Protein AF-0000000083394711 (afdb_homodimer)

Secondary structure (DSSP, 8-state):
--SSB-GGGPEEPP---SS-HHHHHHHHHHTT--TTSS--HHHHHTT-S--SHHHHHHHHHHHHHHS-EE-THHHHSSS-----SHHHHHHHHHTS---B-HHHHHHHHHHHHHHTT-EEEEEEEEEBTTTTSTTPPP-B-SS-EEEEEEE--TT--B-EEE-S-S-TT--SS-EES--GGGG-EE-SSTTEEEEEEEEEPTT--EESSSSTTPPBS-EEEEEEEEES-GGGTTT--GGGPEEEEEEEEEE--HHHHHHHHHHHHH-SSSHHHH--EEEEEEE----GGGG-SSS-----EEEEEEETTEEEEEETTS-EEEEEE--SHHHHHHHIIIII-----TTHHHHTTTSTTPPPTT-/--SSB-GGGPEEPP---SS-HHHHHHHHHHTT--TTSS--HHHHHTT-S--SHHHHHHHHHHHHHHS-EE-THHHHSSS-----SHHHHHHHHHTS---B-HHHHHHHHHHHHHHTT-EEEEEEEEEBTTTTSTTPPP-B-SS-EEEEEEE--TT--B-EEE-S-S-TT--SS-EES--GGGG-EE-SSTTEEEEEEEEEPTT--EESSSSTTPPBS-EEEEEEEEES-GGGTTT--GGGPEEEEEEEEEE--HHHHHHHHHHHHH-SSSHHHH--EEEEEEE----GGGG-SSS-----EEEEEEETTEEEEEETTS-EEEEEE--SHHHHHHHIIIII-----TTGGGGGTTSTTPPPTT-

Sequence (726 aa):
MPGGYLRDNLWIRSMPSDYSPAQITAYLERIGWDTQATPSEQGIQTARFPRSVETLGRVVLGHLKAFPWDNTGMHYTEDHRMDVTPHGAFNTLMYEARGSYCFGENTVLLHILRGLGFRAYSGQARVNRNWAHPGAPPAHASHTHMVIFVQPDDSSNETYVVDVGFGSGGLVRPIPLVQGDESITQGIGPAEWHRLDKKPMPGSALATSLDESSQPGQDLWALHIYTGKREDLAGQGEGQWRQMYAFSELEFFPVDAVDGSFVVEKSTEGFFAMNICAVKVFSEEASASQESGGCLSSPRLYRKVLFGNEVKKYSGDGQVEVLRTFNTERERLEALREVFGVRYGDNAAQYITGRAPAFAQGSMPGGYLRDNLWIRSMPSDYSPAQITAYLERIGWDTQATPSEQGIQTARFPRSVETLGRVVLGHLKAFPWDNTGMHYTEDHRMDVTPHGAFNTLMYEARGSYCFGENTVLLHILRGLGFRAYSGQARVNRNWAHPGAPPAHASHTHMVIFVQPDDSSNETYVVDVGFGSGGLVRPIPLVQGDESITQGIGPAEWHRLDKKPMPGSALATSLDESSQPGQDLWALHIYTGKREDLAGQGEGQWRQMYAFSELEFFPVDAVDGSFVVEKSTEGFFAMNICAVKVFSEEASASQESGGCLSSPRLYRKVLFGNEVKKYSGDGQVEVLRTFNTERERLEALREVFGVRYGDNAAQYITGRAPAFAQGS

Nearest PDB structures (foldseek):
  7qi3-assembly2_D  TM=8.241E-01  e=1.911E-22  Fusarium verticillioides
  4guz-assembly1_A  TM=8.284E-01  e=3.462E-19  Mycobacteroides abscessus ATCC 19977
  2ija-assembly1_A  TM=8.337E-01  e=2.814E-16  Homo sapiens
  2pfr-assembly3_B-2  TM=8.370E-01  e=8.355E-16  Homo sapiens
  1w4t-assembly1_A  TM=8.590E-01  e=1.247E-15  Pseudomonas aeruginosa

Structure (mmCIF, N/CA/C/O backbone):
data_AF-0000000083394711-model_v1
#
loop_
_entity.id
_entity.type
_entity.pdbx_description
1 polymer 'Cysteine proteinase'
#
loop_
_atom_site.group_PDB
_atom_site.id
_atom_site.type_symbol
_atom_site.label_atom_id
_atom_site.label_alt_id
_atom_site.label_comp_id
_atom_site.label_asym_id
_atom_site.label_entity_id
_atom_site.label_seq_id
_atom_site.pdbx_PDB_ins_code
_atom_site.Cartn_x
_atom_site.Cartn_y
_atom_site.Cartn_z
_atom_site.occupancy
_atom_site.B_iso_or_equiv
_atom_site.auth_seq_id
_atom_site.auth_comp_id
_atom_site.auth_asym_id
_atom_site.auth_atom_id
_atom_site.pdbx_PDB_model_num
ATOM 1 N N . MET A 1 1 ? -26.703 -7.375 -9.867 1 37.41 1 MET A N 1
ATOM 2 C CA . MET A 1 1 ? -26.188 -8.062 -11.047 1 37.41 1 MET A CA 1
ATOM 3 C C . MET A 1 1 ? -25.391 -9.297 -10.648 1 37.41 1 MET A C 1
ATOM 5 O O . MET A 1 1 ? -24.703 -9.297 -9.625 1 37.41 1 MET A O 1
ATOM 9 N N . PRO A 1 2 ? -25.688 -10.477 -10.984 1 46.28 2 PRO A N 1
ATOM 10 C CA . PRO A 1 2 ? -24.906 -11.68 -10.688 1 46.28 2 PRO A CA 1
ATOM 11 C C . PRO A 1 2 ? -23.406 -11.438 -10.742 1 46.28 2 PRO A C 1
ATOM 13 O O . PRO A 1 2 ? -22.953 -10.484 -11.383 1 46.28 2 PRO A O 1
ATOM 16 N N . GLY A 1 3 ? -22.5 -11.664 -9.812 1 59.94 3 GLY A N 1
ATOM 17 C CA . GLY A 1 3 ? -21.062 -11.766 -9.844 1 59.94 3 GLY A CA 1
ATOM 18 C C . GLY A 1 3 ? -20.5 -12.023 -11.227 1 59.94 3 GLY A C 1
ATOM 19 O O . GLY A 1 3 ? -21.25 -12.023 -12.211 1 59.94 3 GLY A O 1
ATOM 20 N N . GLY A 1 4 ? -19.344 -11.547 -11.453 1 86.12 4 GLY A N 1
ATOM 21 C CA . GLY A 1 4 ? -18.594 -11.836 -12.672 1 86.12 4 GLY A CA 1
ATOM 22 C C . GLY A 1 4 ? -18 -10.602 -13.32 1 86.12 4 GLY A C 1
ATOM 23 O O . GLY A 1 4 ? -17.328 -10.695 -14.344 1 86.12 4 GLY A O 1
ATOM 24 N N . TYR A 1 5 ? -18.469 -9.453 -12.602 1 93.94 5 TYR A N 1
ATOM 25 C CA . TYR A 1 5 ? -18.031 -8.203 -13.219 1 93.94 5 TYR A CA 1
ATOM 26 C C . TYR A 1 5 ? -17.312 -7.316 -12.211 1 93.94 5 TYR A C 1
ATOM 28 O O . TYR A 1 5 ? -17.531 -7.434 -11 1 93.94 5 TYR A O 1
ATOM 36 N N . LEU A 1 6 ? -16.484 -6.43 -12.711 1 96.56 6 LEU A N 1
ATOM 37 C CA . LEU A 1 6 ? -15.898 -5.379 -11.883 1 96.56 6 LEU A CA 1
ATOM 38 C C . LEU A 1 6 ? -16.953 -4.375 -11.438 1 96.56 6 LEU A C 1
ATOM 40 O O . LEU A 1 6 ? -17.984 -4.227 -12.094 1 96.56 6 LEU A O 1
ATOM 44 N N . ARG A 1 7 ? -16.641 -3.752 -10.328 1 93.62 7 ARG A N 1
ATOM 45 C CA . ARG A 1 7 ? -17.531 -2.68 -9.867 1 93.62 7 ARG A CA 1
ATOM 46 C C . ARG A 1 7 ? -17.797 -1.685 -10.992 1 93.62 7 ARG A C 1
ATOM 48 O O . ARG A 1 7 ? -16.891 -1.305 -11.734 1 93.62 7 ARG A O 1
ATOM 55 N N . ASP A 1 8 ? -19.125 -1.226 -11.164 1 93.38 8 ASP A N 1
ATOM 56 C CA . ASP A 1 8 ? -19.594 -0.281 -12.172 1 93.38 8 ASP A CA 1
ATOM 57 C C . ASP A 1 8 ? -19.484 -0.879 -13.57 1 93.38 8 ASP A C 1
ATOM 59 O O . ASP A 1 8 ? -19.469 -0.149 -14.562 1 93.38 8 ASP A O 1
ATOM 63 N N . ASN A 1 9 ? -19.297 -2.178 -13.648 1 95.06 9 ASN A N 1
ATOM 64 C CA . ASN A 1 9 ? -19.234 -2.914 -14.906 1 95.06 9 ASN A CA 1
ATOM 65 C C . ASN A 1 9 ? -18.078 -2.43 -15.781 1 95.06 9 ASN A C 1
ATOM 67 O O . ASN A 1 9 ? -18.234 -2.314 -17 1 95.06 9 ASN A O 1
ATOM 71 N N . LEU A 1 10 ? -17.016 -2.107 -15.141 1 96.31 10 LEU A N 1
ATOM 72 C CA . LEU A 1 10 ? -15.867 -1.57 -15.867 1 96.31 10 LEU A CA 1
ATOM 73 C C . LEU A 1 10 ? -15.258 -2.629 -16.781 1 96.31 10 LEU A C 1
ATOM 75 O O . LEU A 1 10 ? -15.352 -3.826 -16.5 1 96.31 10 LEU A O 1
ATOM 79 N N . TRP A 1 11 ? -14.695 -2.1 -17.844 1 96.88 11 TRP A N 1
ATOM 80 C CA . TRP A 1 11 ? -13.938 -2.908 -18.781 1 96.88 11 TRP A CA 1
ATOM 81 C C . TRP A 1 11 ? -12.438 -2.746 -18.562 1 96.88 11 TRP A C 1
ATOM 83 O O . TRP A 1 11 ? -11.984 -1.721 -18.031 1 96.88 11 TRP A O 1
ATOM 93 N N . ILE A 1 12 ? -11.742 -3.762 -18.875 1 97.38 12 ILE A N 1
ATOM 94 C CA . ILE A 1 12 ? -10.289 -3.686 -18.922 1 97.38 12 ILE A CA 1
ATOM 95 C C . ILE A 1 12 ? -9.828 -3.471 -20.375 1 97.38 12 ILE A C 1
ATOM 97 O O . ILE A 1 12 ? -10.164 -4.258 -21.25 1 97.38 12 ILE A O 1
ATOM 101 N N . ARG A 1 13 ? -9.039 -2.447 -20.562 1 95.12 13 ARG A N 1
ATOM 102 C CA . ARG A 1 13 ? -8.508 -2.174 -21.891 1 95.12 13 ARG A CA 1
ATOM 103 C C . ARG A 1 13 ? -7.281 -3.033 -22.188 1 95.12 13 ARG A C 1
ATOM 105 O O . ARG A 1 13 ? -6.641 -3.535 -21.266 1 95.12 13 ARG A O 1
ATOM 112 N N . SER A 1 14 ? -7.023 -3.164 -23.469 1 93.38 14 SER A N 1
ATOM 113 C CA . SER A 1 14 ? -5.758 -3.773 -23.844 1 93.38 14 SER A CA 1
ATOM 114 C C . SER A 1 14 ? -4.574 -2.902 -23.438 1 93.38 14 SER A C 1
ATOM 116 O O . SER A 1 14 ? -4.535 -1.711 -23.75 1 93.38 14 SER A O 1
ATOM 118 N N . MET A 1 15 ? -3.725 -3.475 -22.766 1 95 15 MET A N 1
ATOM 119 C CA . MET A 1 15 ? -2.525 -2.773 -22.312 1 95 15 MET A CA 1
ATOM 120 C C . MET A 1 15 ? -1.273 -3.375 -22.938 1 95 15 MET A C 1
ATOM 122 O O . MET A 1 15 ? -1.222 -4.578 -23.203 1 95 15 MET A O 1
ATOM 126 N N . PRO A 1 16 ? -0.272 -2.576 -23.156 1 94.88 16 PRO A N 1
ATOM 127 C CA . PRO A 1 16 ? 0.964 -3.137 -23.703 1 94.88 16 PRO A CA 1
ATOM 128 C C . PRO A 1 16 ? 1.704 -4.023 -22.703 1 94.88 16 PRO A C 1
ATOM 130 O O . PRO A 1 16 ? 1.539 -3.867 -21.5 1 94.88 16 PRO A O 1
ATOM 133 N N . SER A 1 17 ? 2.453 -4.941 -23.234 1 96.5 17 SER A N 1
ATOM 134 C CA . SER A 1 17 ? 3.354 -5.785 -22.453 1 96.5 17 SER A CA 1
ATOM 135 C C . SER A 1 17 ? 4.766 -5.207 -22.438 1 96.5 17 SER A C 1
ATOM 137 O O . SER A 1 17 ? 5.203 -4.582 -23.406 1 96.5 17 SER A O 1
ATOM 139 N N . ASP A 1 18 ? 5.438 -5.469 -21.359 1 97.44 18 ASP A N 1
ATOM 140 C CA . ASP A 1 18 ? 6.852 -5.117 -21.312 1 97.44 18 ASP A CA 1
ATOM 141 C C . ASP A 1 18 ? 7.699 -6.121 -22.094 1 97.44 18 ASP A C 1
ATOM 143 O O . ASP A 1 18 ? 8.883 -5.883 -22.328 1 97.44 18 ASP A O 1
ATOM 147 N N . TYR A 1 19 ? 7.098 -7.195 -22.5 1 97.19 19 TYR A N 1
ATOM 148 C CA . TYR A 1 19 ? 7.867 -8.258 -23.125 1 97.19 19 TYR A CA 1
ATOM 149 C C . TYR A 1 19 ? 7.703 -8.219 -24.641 1 97.19 19 TYR A C 1
ATOM 151 O O . TYR A 1 19 ? 6.609 -7.949 -25.156 1 97.19 19 TYR A O 1
ATOM 159 N N . SER A 1 20 ? 8.789 -8.547 -25.344 1 93.94 20 SER A N 1
ATOM 160 C CA . SER A 1 20 ? 8.773 -8.664 -26.797 1 93.94 20 SER A CA 1
ATOM 161 C C . SER A 1 20 ? 8.07 -9.945 -27.234 1 93.94 20 SER A C 1
ATOM 163 O O . SER A 1 20 ? 7.922 -10.883 -26.453 1 93.94 20 SER A O 1
ATOM 165 N N . PRO A 1 21 ? 7.668 -10.008 -28.484 1 91.25 21 PRO A N 1
ATOM 166 C CA . PRO A 1 21 ? 7.094 -11.242 -29 1 91.25 21 PRO A CA 1
ATOM 167 C C . PRO A 1 21 ? 8.031 -12.445 -28.844 1 91.25 21 PRO A C 1
ATOM 169 O O . PRO A 1 21 ? 7.57 -13.555 -28.594 1 91.25 21 PR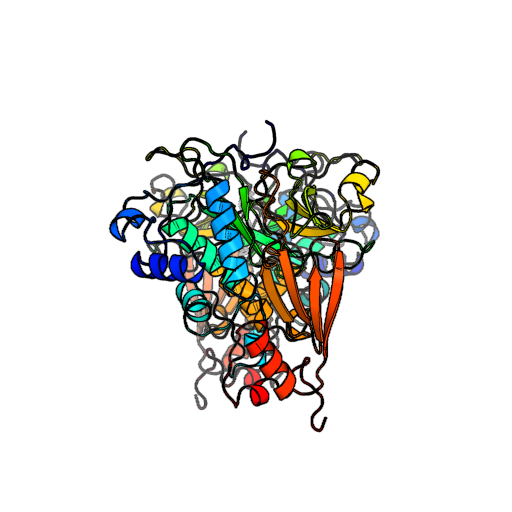O A O 1
ATOM 172 N N . ALA A 1 22 ? 9.32 -12.188 -28.969 1 91.56 22 ALA A N 1
ATOM 173 C CA . ALA A 1 22 ? 10.297 -13.258 -28.797 1 91.56 22 ALA A CA 1
ATOM 174 C C . ALA A 1 22 ? 10.305 -13.773 -27.359 1 91.56 22 ALA A C 1
ATOM 176 O O . ALA A 1 22 ? 10.406 -14.977 -27.125 1 91.56 22 ALA A O 1
ATOM 177 N N . GLN A 1 23 ? 10.211 -12.898 -26.438 1 94.88 23 GLN A N 1
ATOM 178 C CA . GLN A 1 23 ? 10.148 -13.281 -25.031 1 94.88 23 GLN A CA 1
ATOM 179 C C . GLN A 1 23 ? 8.867 -14.062 -24.719 1 94.88 23 GLN A C 1
ATOM 181 O O . GLN A 1 23 ? 8.898 -15.039 -23.969 1 94.88 23 GLN A O 1
ATOM 186 N N . ILE A 1 24 ? 7.793 -13.625 -25.312 1 94.94 24 ILE A N 1
ATOM 187 C CA . ILE A 1 24 ? 6.512 -14.297 -25.125 1 94.94 24 ILE A CA 1
ATOM 188 C C . ILE A 1 24 ? 6.574 -15.711 -25.688 1 94.94 24 ILE A C 1
ATOM 190 O O . ILE A 1 24 ? 6.109 -16.656 -25.062 1 94.94 24 ILE A O 1
ATOM 194 N N . THR A 1 25 ? 7.156 -15.828 -26.812 1 91.69 25 THR A N 1
ATOM 195 C CA . THR A 1 25 ? 7.305 -17.125 -27.453 1 91.69 25 THR A CA 1
ATOM 196 C C . THR A 1 25 ? 8.172 -18.047 -26.594 1 91.69 25 THR A C 1
ATOM 198 O O . THR A 1 25 ? 7.836 -19.219 -26.391 1 91.69 25 THR A O 1
ATOM 201 N N . ALA A 1 26 ? 9.289 -17.547 -26.094 1 93.62 26 ALA A N 1
ATOM 202 C CA . ALA A 1 26 ? 10.172 -18.328 -25.234 1 93.62 26 ALA A CA 1
ATOM 203 C C . ALA A 1 26 ? 9.438 -18.781 -23.984 1 93.62 26 ALA A C 1
ATOM 205 O O . ALA A 1 26 ? 9.617 -19.922 -23.531 1 93.62 26 ALA A O 1
ATOM 206 N N . TYR A 1 27 ? 8.672 -17.953 -23.5 1 96.5 27 TYR A N 1
ATOM 207 C CA . TYR A 1 27 ? 7.867 -18.266 -22.312 1 96.5 27 TYR A CA 1
ATOM 208 C C . TYR A 1 27 ? 6.887 -19.406 -22.609 1 96.5 27 TYR A C 1
ATOM 210 O O . TYR A 1 27 ? 6.75 -20.328 -21.828 1 96.5 27 TYR A O 1
ATOM 218 N N . LEU A 1 28 ? 6.148 -19.25 -23.719 1 94.25 28 LEU A N 1
ATOM 219 C CA . LEU A 1 28 ? 5.184 -20.281 -24.094 1 94.25 28 LEU A CA 1
ATOM 220 C C . LEU A 1 28 ? 5.867 -21.625 -24.266 1 94.25 28 LEU A C 1
ATOM 222 O O . LEU A 1 28 ? 5.32 -22.656 -23.875 1 94.25 28 LEU A O 1
ATOM 226 N N . GLU A 1 29 ? 7.039 -21.609 -24.781 1 93.5 29 GLU A N 1
ATOM 227 C CA . GLU A 1 29 ? 7.809 -22.844 -24.906 1 93.5 29 GLU A CA 1
ATOM 228 C C . GLU A 1 29 ? 8.172 -23.391 -23.531 1 93.5 29 GLU A C 1
ATOM 230 O O . GLU A 1 29 ? 8.078 -24.609 -23.297 1 93.5 29 GLU A O 1
ATOM 235 N N . ARG A 1 30 ? 8.547 -22.531 -22.656 1 95.81 30 ARG A N 1
ATOM 236 C CA . ARG A 1 30 ? 8.961 -22.922 -21.312 1 95.81 30 ARG A CA 1
ATOM 237 C C . ARG A 1 30 ? 7.809 -23.578 -20.562 1 95.81 30 ARG A C 1
ATOM 239 O O . ARG A 1 30 ? 8.023 -24.5 -19.766 1 95.81 30 ARG A O 1
ATOM 246 N N . ILE A 1 31 ? 6.582 -23.141 -20.844 1 95.69 31 ILE A N 1
ATOM 247 C CA . ILE A 1 31 ? 5.465 -23.688 -20.078 1 95.69 31 ILE A CA 1
ATOM 248 C C . ILE A 1 31 ? 4.848 -24.859 -20.844 1 95.69 31 ILE A C 1
ATOM 250 O O . ILE A 1 31 ? 3.783 -25.344 -20.469 1 95.69 31 ILE A O 1
ATOM 254 N N . GLY A 1 32 ? 5.445 -25.25 -21.938 1 90.94 32 GLY A N 1
ATOM 255 C CA . GLY A 1 32 ? 5.043 -26.453 -22.641 1 90.94 32 GLY A CA 1
ATOM 256 C C . GLY A 1 32 ? 3.941 -26.219 -23.656 1 90.94 32 GLY A C 1
ATOM 257 O O . GLY A 1 32 ? 3.227 -27.141 -24.047 1 90.94 32 GLY A O 1
ATOM 258 N N . TRP A 1 33 ? 3.758 -25.016 -24 1 86.44 33 TRP A N 1
ATOM 259 C CA . TRP A 1 33 ? 2.777 -24.688 -25.031 1 86.44 33 TRP A CA 1
ATOM 260 C C . TRP A 1 33 ? 3.279 -25.109 -26.406 1 86.44 33 TRP A C 1
ATOM 262 O O . TRP A 1 33 ? 4.426 -24.844 -26.766 1 86.44 33 TRP A O 1
ATOM 272 N N . ASP A 1 34 ? 2.439 -25.938 -27.047 1 77.88 34 ASP A N 1
ATOM 273 C CA . ASP A 1 34 ? 2.816 -26.312 -28.406 1 77.88 34 ASP A CA 1
ATOM 274 C C . ASP A 1 34 ? 2.822 -25.094 -29.328 1 77.88 34 ASP A C 1
ATOM 276 O O . ASP A 1 34 ? 1.785 -24.734 -29.891 1 77.88 34 ASP A O 1
ATOM 280 N N . THR A 1 35 ? 3.896 -24.531 -29.453 1 64.62 35 THR A N 1
ATOM 281 C CA . THR A 1 35 ? 4.035 -23.266 -30.188 1 64.62 35 THR A CA 1
ATOM 282 C C . THR A 1 35 ? 4.02 -23.516 -31.703 1 64.62 35 THR A C 1
ATOM 284 O O . THR A 1 35 ? 3.844 -22.578 -32.469 1 64.62 35 THR A O 1
ATOM 287 N N . GLN A 1 36 ? 4.344 -24.734 -31.969 1 60.94 36 GLN A N 1
ATOM 288 C CA . GLN A 1 36 ? 4.203 -25.016 -33.406 1 60.94 36 GLN A CA 1
ATOM 289 C C . GLN A 1 36 ? 2.77 -24.781 -33.875 1 60.94 36 GLN A C 1
ATOM 291 O O . GLN A 1 36 ? 2.539 -24.438 -35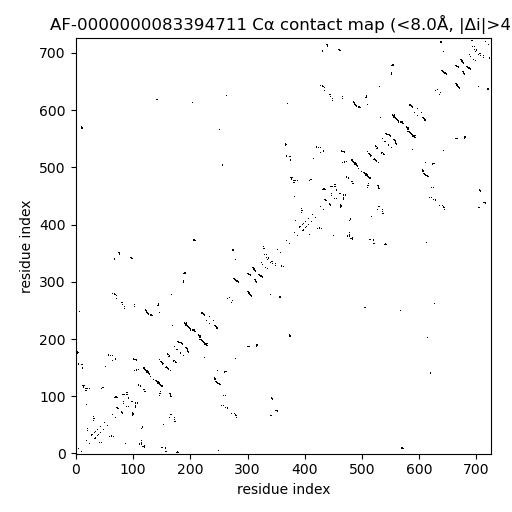.031 1 60.94 36 GLN A O 1
ATOM 296 N N . ALA A 1 37 ? 1.868 -25 -33 1 57.16 37 ALA A N 1
ATOM 297 C CA . ALA A 1 37 ? 0.46 -24.75 -33.281 1 57.16 37 ALA A CA 1
ATOM 298 C C . ALA A 1 37 ? 0.083 -23.312 -33 1 57.16 37 ALA A C 1
ATOM 300 O O . ALA A 1 37 ? -1.007 -22.859 -33.375 1 57.16 37 ALA A O 1
ATOM 301 N N . THR A 1 38 ? 0.961 -22.719 -32.25 1 58.12 38 THR A N 1
ATOM 302 C CA . THR A 1 38 ? 0.704 -21.344 -31.812 1 58.12 38 THR A CA 1
ATOM 303 C C . THR A 1 38 ? 1.202 -20.344 -32.844 1 58.12 38 THR A C 1
ATOM 305 O O . THR A 1 38 ? 2.25 -20.547 -33.469 1 58.12 38 THR A O 1
ATOM 308 N N . PRO A 1 39 ? 0.434 -19.406 -33.094 1 53.62 39 PRO A N 1
ATOM 309 C CA . PRO A 1 39 ? 0.743 -18.422 -34.125 1 53.62 39 PRO A CA 1
ATOM 310 C C . PRO A 1 39 ? 2.17 -17.891 -34.031 1 53.62 39 PRO A C 1
ATOM 312 O O . PRO A 1 39 ? 2.725 -17.781 -32.938 1 53.62 39 PRO A O 1
ATOM 315 N N . SER A 1 40 ? 2.873 -17.875 -35.094 1 54.59 40 SER A N 1
ATOM 316 C CA . SER A 1 40 ? 4.191 -17.297 -35.281 1 54.59 40 SER A CA 1
ATOM 317 C C . SER A 1 40 ? 4.336 -15.977 -34.531 1 54.59 40 SER A C 1
ATOM 319 O O . SER A 1 40 ? 3.355 -15.445 -34 1 54.59 40 SER A O 1
ATOM 321 N N . GLU A 1 41 ? 5.59 -15.57 -34.219 1 58.44 41 GLU A N 1
ATOM 322 C CA . GLU A 1 41 ? 5.855 -14.242 -33.656 1 58.44 41 GLU A CA 1
ATOM 323 C C . GLU A 1 41 ? 4.859 -13.219 -34.188 1 58.44 41 GLU A C 1
ATOM 325 O O . GLU A 1 41 ? 4.383 -12.359 -33.438 1 58.44 41 GLU A O 1
ATOM 330 N N . GLN A 1 42 ? 4.551 -13.484 -35.406 1 57.84 42 GLN A N 1
ATOM 331 C CA . GLN A 1 42 ? 3.6 -12.594 -36.062 1 57.84 42 GLN A CA 1
ATOM 332 C C . GLN A 1 42 ? 2.199 -12.758 -35.469 1 57.84 42 GLN A C 1
ATOM 334 O O . GLN A 1 42 ? 1.449 -11.789 -35.375 1 57.84 42 GLN A O 1
ATOM 339 N N . GLY A 1 43 ? 1.929 -13.984 -35.094 1 58.31 43 GLY A N 1
ATOM 340 C CA . GLY A 1 43 ? 0.612 -14.25 -34.531 1 58.31 43 GLY A CA 1
ATOM 341 C C . GLY A 1 43 ? 0.416 -13.656 -33.156 1 58.31 43 GLY A C 1
ATOM 342 O O . GLY A 1 43 ? -0.679 -13.195 -32.812 1 58.31 43 GLY A O 1
ATOM 343 N N . ILE A 1 44 ? 1.416 -13.82 -32.375 1 59.31 44 ILE A N 1
ATOM 344 C CA . ILE A 1 44 ? 1.349 -13.188 -31.062 1 59.31 44 ILE A CA 1
ATOM 345 C C . ILE A 1 44 ? 1.142 -11.68 -31.219 1 59.31 44 ILE A C 1
ATOM 347 O O . ILE A 1 44 ? 0.376 -11.07 -30.469 1 59.31 44 ILE A O 1
ATOM 351 N N . GLN A 1 45 ? 1.871 -11.148 -32.188 1 56.41 45 GLN A N 1
ATOM 352 C CA . GLN A 1 45 ? 1.729 -9.719 -32.469 1 56.41 45 GLN A CA 1
ATOM 353 C C . GLN A 1 45 ? 0.325 -9.391 -32.969 1 56.41 45 GLN A C 1
ATOM 355 O O . GLN A 1 45 ? -0.2 -8.312 -32.688 1 56.41 45 GLN A O 1
ATOM 360 N N . THR A 1 46 ? -0.161 -10.383 -33.812 1 54.12 46 THR A N 1
ATOM 361 C CA . THR A 1 46 ? -1.515 -10.148 -34.312 1 54.12 46 THR A CA 1
ATOM 362 C C . THR A 1 46 ? -2.541 -10.82 -33.406 1 54.12 46 THR A C 1
ATOM 364 O O . THR A 1 46 ? -2.646 -12.047 -33.375 1 54.12 46 THR A O 1
ATOM 367 N N . ALA A 1 47 ? -2.719 -10.367 -32.219 1 55.81 47 ALA A N 1
ATOM 368 C CA . ALA A 1 47 ? -3.676 -10.719 -31.156 1 55.81 47 ALA A CA 1
ATOM 369 C C . ALA A 1 47 ? -4.418 -12.008 -31.5 1 55.81 47 ALA A C 1
ATOM 371 O O . ALA A 1 47 ? -5.566 -12.203 -31.094 1 55.81 47 ALA A O 1
ATOM 372 N N . ARG A 1 48 ? -3.658 -12.992 -32.156 1 67.81 48 ARG A N 1
ATOM 373 C CA . ARG A 1 48 ? -4.402 -14.156 -32.656 1 67.81 48 ARG A CA 1
ATOM 374 C C . ARG A 1 48 ? -4.359 -15.281 -31.625 1 67.81 48 ARG A C 1
ATOM 376 O O . ARG A 1 48 ? -4.934 -16.359 -31.844 1 67.81 48 ARG A O 1
ATOM 383 N N . PHE A 1 49 ? -3.719 -15.102 -30.469 1 82.19 49 PHE A N 1
ATOM 384 C CA . PHE A 1 49 ? -3.795 -16.109 -29.422 1 82.19 49 PHE A CA 1
ATOM 385 C C . PHE A 1 49 ? -5.23 -16.266 -28.938 1 82.19 49 PHE A C 1
ATOM 387 O O . PHE A 1 49 ? -5.934 -15.281 -28.719 1 82.19 49 PHE A O 1
ATOM 394 N N . PRO A 1 50 ? -5.688 -17.547 -28.984 1 84 50 PRO A N 1
ATOM 395 C CA . PRO A 1 50 ? -7.07 -17.703 -28.531 1 84 50 PRO A CA 1
ATOM 396 C C . PRO A 1 50 ? -7.281 -17.234 -27.094 1 84 50 PRO A C 1
ATOM 398 O O . PRO A 1 50 ? -6.621 -17.734 -26.172 1 84 50 PRO A O 1
ATOM 401 N N . ARG A 1 51 ? -8.078 -16.281 -26.969 1 88.81 51 ARG A N 1
ATOM 402 C CA . ARG A 1 51 ? -8.359 -15.727 -25.656 1 88.81 51 ARG A CA 1
ATOM 403 C C . ARG A 1 51 ? -9.68 -16.25 -25.109 1 88.81 51 ARG A C 1
ATOM 405 O O . ARG A 1 51 ? -10.742 -16.016 -25.688 1 88.81 51 ARG A O 1
ATOM 412 N N . SER A 1 52 ? -9.594 -17.141 -24.156 1 92 52 SER A N 1
ATOM 413 C CA . SER A 1 52 ? -10.727 -17.734 -23.438 1 92 52 SER A CA 1
ATOM 414 C C . SER A 1 52 ? -10.352 -18.094 -22.016 1 92 52 SER A C 1
ATOM 416 O O . SER A 1 52 ? -9.18 -18.047 -21.641 1 92 52 SER A O 1
ATOM 418 N N . VAL A 1 53 ? -11.367 -18.344 -21.25 1 94.56 53 VAL A N 1
ATOM 419 C CA . VAL A 1 53 ? -11.109 -18.75 -19.875 1 94.56 53 VAL A CA 1
ATOM 420 C C . VAL A 1 53 ? -10.328 -20.062 -19.859 1 94.56 53 VAL A C 1
ATOM 42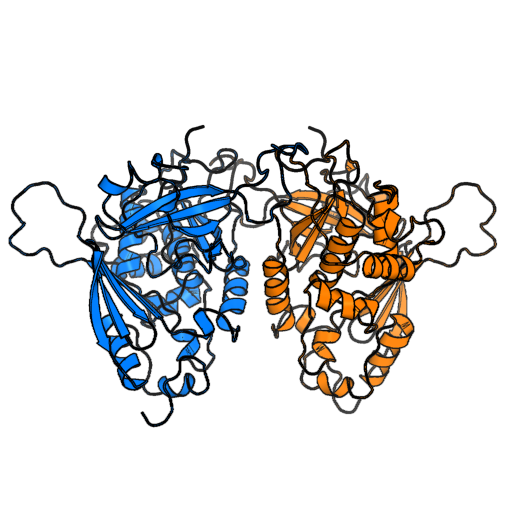2 O O . VAL A 1 53 ? -9.484 -20.266 -18.984 1 94.56 53 VAL A O 1
ATOM 425 N N . GLU A 1 54 ? -10.562 -20.891 -20.859 1 92.69 54 GLU A N 1
ATOM 426 C CA . GLU A 1 54 ? -9.867 -22.172 -20.953 1 92.69 54 GLU A CA 1
ATOM 427 C C . GLU A 1 54 ? -8.383 -21.984 -21.234 1 92.69 54 GLU A C 1
ATOM 429 O O . GLU A 1 54 ? -7.535 -22.594 -20.578 1 92.69 54 GLU A O 1
ATOM 434 N N . THR A 1 55 ? -8.086 -21.156 -22.234 1 92.69 55 THR A N 1
ATOM 435 C CA . THR A 1 55 ? -6.688 -20.906 -22.562 1 92.69 55 THR A CA 1
ATOM 436 C C . THR A 1 55 ? -5.984 -20.172 -21.438 1 92.69 55 THR A C 1
ATOM 438 O O . THR A 1 55 ? -4.805 -20.406 -21.172 1 92.69 55 THR A O 1
ATOM 441 N N . LEU A 1 56 ? -6.73 -19.266 -20.766 1 96.44 56 LEU A N 1
ATOM 442 C CA . LEU A 1 56 ? -6.195 -18.594 -19.578 1 96.44 56 LEU A CA 1
ATOM 443 C C . LEU A 1 56 ? -5.789 -19.609 -18.516 1 96.44 56 LEU A C 1
ATOM 445 O O . LEU A 1 56 ? -4.699 -19.531 -17.953 1 96.44 56 LEU A O 1
ATOM 449 N N . GLY A 1 57 ? -6.652 -20.547 -18.281 1 96.5 57 GLY A N 1
ATOM 450 C CA . GLY A 1 57 ? -6.367 -21.594 -17.328 1 96.5 57 GLY A CA 1
ATOM 451 C C . GLY A 1 57 ? -5.141 -22.422 -17.672 1 96.5 57 GLY A C 1
ATOM 452 O O . GLY A 1 57 ? -4.355 -22.781 -16.797 1 96.5 57 GLY A O 1
ATOM 453 N N . ARG A 1 58 ? -4.977 -22.688 -18.938 1 94.81 58 ARG A N 1
ATOM 454 C CA . ARG A 1 58 ? -3.824 -23.469 -19.391 1 94.81 58 ARG A CA 1
ATOM 455 C C . ARG A 1 58 ? -2.529 -22.688 -19.172 1 94.81 58 ARG A C 1
ATOM 457 O O . ARG A 1 58 ? -1.508 -23.266 -18.797 1 94.81 58 ARG A O 1
ATOM 464 N N . VAL A 1 59 ? -2.58 -21.406 -19.438 1 96.44 59 VAL A N 1
ATOM 465 C CA . VAL A 1 59 ? -1.396 -20.578 -19.234 1 96.44 59 VAL A CA 1
ATOM 466 C C . VAL A 1 59 ? -1.049 -20.531 -17.75 1 96.44 59 VAL A C 1
ATOM 468 O O . VAL A 1 59 ? 0.117 -20.672 -17.375 1 96.44 59 VAL A O 1
ATOM 471 N N . VAL A 1 60 ? -2.053 -20.375 -16.922 1 98.12 60 VAL A N 1
ATOM 472 C CA . VAL A 1 60 ? -1.861 -20.297 -15.477 1 98.12 60 VAL A CA 1
ATOM 473 C C . VAL A 1 60 ? -1.234 -21.594 -14.977 1 98.12 60 VAL A C 1
ATOM 475 O O . VAL A 1 60 ? -0.222 -21.578 -14.273 1 98.12 60 VAL A O 1
ATOM 478 N N . LEU A 1 61 ? -1.833 -22.672 -15.359 1 96.88 61 LEU A N 1
ATOM 479 C CA . LEU A 1 61 ? -1.332 -23.969 -14.914 1 96.88 61 LEU A CA 1
ATOM 480 C C . LEU A 1 61 ? 0.072 -24.234 -15.453 1 96.88 61 LEU A C 1
ATOM 482 O O . LEU A 1 61 ? 0.937 -24.734 -14.734 1 96.88 61 LEU A O 1
ATOM 486 N N . GLY A 1 62 ? 0.294 -23.922 -16.734 1 97.19 62 GLY A N 1
ATOM 487 C CA . GLY A 1 62 ? 1.629 -24.031 -17.297 1 97.19 62 GLY A CA 1
ATOM 488 C C . GLY A 1 62 ? 2.672 -23.25 -16.531 1 97.19 62 GLY A C 1
ATOM 489 O O . GLY A 1 62 ? 3.779 -23.734 -16.297 1 97.19 62 GLY A O 1
ATOM 490 N N . HIS A 1 63 ? 2.318 -22.031 -16.141 1 98.5 63 HIS A N 1
ATOM 491 C CA . HIS A 1 63 ? 3.211 -21.188 -15.352 1 98.5 63 HIS A CA 1
ATOM 492 C C . HIS A 1 63 ? 3.586 -21.859 -14.031 1 98.5 63 HIS A C 1
ATOM 494 O O . HIS A 1 63 ? 4.766 -21.938 -13.688 1 98.5 63 HIS A O 1
ATOM 500 N N . LEU A 1 64 ? 2.588 -22.359 -13.344 1 98.31 64 LEU A N 1
ATOM 501 C CA . LEU A 1 64 ? 2.773 -22.953 -12.023 1 98.31 64 LEU A CA 1
ATOM 502 C C . LEU A 1 64 ? 3.621 -24.219 -12.102 1 98.31 64 LEU A C 1
ATOM 504 O O . LEU A 1 64 ? 4.363 -24.531 -11.164 1 98.31 64 LEU A O 1
ATOM 508 N N . LYS A 1 65 ? 3.541 -24.891 -13.211 1 97.12 65 LYS A N 1
ATOM 509 C CA . LYS A 1 65 ? 4.309 -26.125 -13.391 1 97.12 65 LYS A CA 1
ATOM 510 C C . LYS A 1 65 ? 5.734 -25.828 -13.828 1 97.12 65 LYS A C 1
ATOM 512 O O . LYS A 1 65 ? 6.645 -26.625 -13.609 1 97.12 65 LYS A O 1
ATOM 517 N N . ALA A 1 66 ? 5.91 -24.719 -14.461 1 98 66 ALA A N 1
ATOM 518 C CA . ALA A 1 66 ? 7.215 -24.391 -15.031 1 98 66 ALA A CA 1
ATOM 519 C C . ALA A 1 66 ? 8.094 -23.672 -14.016 1 98 66 ALA A C 1
ATOM 521 O O . ALA A 1 66 ? 9.305 -23.859 -13.977 1 98 66 ALA A O 1
ATOM 522 N N . PHE A 1 67 ? 7.5 -22.828 -13.234 1 98.62 67 PHE A N 1
ATOM 523 C CA . PHE A 1 67 ? 8.297 -21.922 -12.406 1 98.62 67 PHE A CA 1
ATOM 524 C C . PHE A 1 67 ? 7.996 -22.156 -10.93 1 98.62 67 PHE A C 1
ATOM 526 O O . PHE A 1 67 ? 6.836 -22.156 -10.516 1 98.62 67 PHE A O 1
ATOM 533 N N . PRO A 1 68 ? 9 -22.312 -10.102 1 98.44 68 PRO A N 1
ATOM 534 C CA . PRO A 1 68 ? 8.789 -22.438 -8.664 1 98.44 68 PRO A CA 1
ATOM 535 C C . PRO A 1 68 ? 8.461 -21.109 -7.988 1 98.44 68 PRO A C 1
ATOM 537 O O . PRO A 1 68 ? 9.023 -20.078 -8.352 1 98.44 68 PRO A O 1
ATOM 540 N N . TRP A 1 69 ? 7.52 -21.141 -7.105 1 98.62 69 TRP A N 1
ATOM 541 C CA . TRP A 1 69 ? 7.324 -20.062 -6.133 1 98.62 69 TRP A CA 1
ATOM 542 C C . TRP A 1 69 ? 8.305 -20.188 -4.977 1 98.62 69 TRP A C 1
ATOM 544 O O . TRP A 1 69 ? 8.414 -21.25 -4.355 1 98.62 69 TRP A O 1
ATOM 554 N N . ASP A 1 70 ? 9.094 -19.156 -4.676 1 98.38 70 ASP A N 1
ATOM 555 C CA . ASP A 1 70 ? 10.031 -19.297 -3.564 1 98.38 70 ASP A CA 1
ATOM 556 C C . ASP A 1 70 ? 10.523 -17.938 -3.084 1 98.38 70 ASP A C 1
ATOM 558 O O . ASP A 1 70 ? 10.258 -16.922 -3.723 1 98.38 70 ASP A O 1
ATOM 562 N N . ASN A 1 71 ? 11.008 -17.891 -1.933 1 98 71 ASN A N 1
ATOM 563 C CA . ASN A 1 71 ? 11.648 -16.703 -1.377 1 98 71 ASN A CA 1
ATOM 564 C C . ASN A 1 71 ? 13.148 -16.906 -1.207 1 98 71 ASN A C 1
ATOM 566 O O . ASN A 1 71 ? 13.789 -16.219 -0.421 1 98 71 ASN A O 1
ATOM 570 N N . THR A 1 72 ? 13.75 -17.891 -1.889 1 97.75 72 THR A N 1
ATOM 571 C CA . THR A 1 72 ? 15.109 -18.344 -1.619 1 97.75 72 THR A CA 1
ATOM 572 C C . THR A 1 72 ? 16.125 -17.266 -1.967 1 97.75 72 THR A C 1
ATOM 574 O O . THR A 1 72 ? 17.188 -17.172 -1.35 1 97.75 72 THR A O 1
ATOM 577 N N . GLY A 1 73 ? 15.797 -16.453 -2.932 1 96.62 73 GLY A N 1
ATOM 578 C CA . GLY A 1 73 ? 16.672 -15.344 -3.281 1 96.62 73 GLY A CA 1
ATOM 579 C C . GLY A 1 73 ? 16.953 -14.406 -2.121 1 96.62 73 GLY A C 1
ATOM 580 O O . GLY A 1 73 ? 18.031 -13.82 -2.027 1 96.62 73 GLY A O 1
ATOM 581 N N . MET A 1 74 ? 16.016 -14.258 -1.219 1 96.25 74 MET A N 1
ATOM 582 C CA . MET A 1 74 ? 16.156 -13.414 -0.035 1 96.25 74 MET A CA 1
ATOM 583 C C . MET A 1 74 ? 17.266 -13.93 0.873 1 96.25 74 MET A C 1
ATOM 585 O O . MET A 1 74 ? 17.812 -13.18 1.677 1 96.25 74 MET A O 1
ATOM 589 N N . HIS A 1 75 ? 17.547 -15.195 0.734 1 96.94 75 HIS A N 1
ATOM 590 C CA . HIS A 1 75 ? 18.406 -15.82 1.727 1 96.94 75 HIS A CA 1
ATOM 591 C C . HIS A 1 75 ? 19.719 -16.281 1.1 1 96.94 75 HIS A C 1
ATOM 593 O O . HIS A 1 75 ? 20.781 -16.234 1.739 1 96.94 75 HIS A O 1
ATOM 599 N N . TYR A 1 76 ? 19.688 -16.672 -0.153 1 97.5 76 TYR A N 1
ATOM 600 C CA . TYR A 1 76 ? 20.844 -17.359 -0.712 1 97.5 76 TYR A CA 1
ATOM 601 C C . TYR A 1 76 ? 21.578 -16.469 -1.719 1 97.5 76 TYR A C 1
ATOM 603 O O . TYR A 1 76 ? 22.516 -16.922 -2.385 1 97.5 76 TYR A O 1
ATOM 611 N N . THR A 1 77 ? 21.125 -15.227 -1.904 1 96.5 77 THR A N 1
ATOM 612 C CA . THR A 1 77 ? 21.891 -14.297 -2.738 1 96.5 77 THR A CA 1
ATOM 613 C C . THR A 1 77 ? 22.672 -13.305 -1.878 1 96.5 77 THR A C 1
ATOM 615 O O . THR A 1 77 ? 22.312 -13.078 -0.719 1 96.5 77 THR A O 1
ATOM 618 N N . GLU A 1 78 ? 23.641 -12.742 -2.479 1 94.75 78 GLU A N 1
ATOM 619 C CA . GLU A 1 78 ? 24.531 -11.836 -1.759 1 94.75 78 GLU A CA 1
ATOM 620 C C . GLU A 1 78 ? 23.781 -10.578 -1.306 1 94.75 78 GLU A C 1
ATOM 622 O O . GLU A 1 78 ? 23.969 -10.117 -0.176 1 94.75 78 GLU A O 1
ATOM 627 N N . ASP A 1 79 ? 22.953 -10.062 -2.104 1 94 79 ASP A N 1
ATOM 628 C CA . ASP A 1 79 ? 22.312 -8.789 -1.789 1 94 79 ASP A CA 1
ATOM 629 C C . ASP A 1 79 ? 20.953 -9.008 -1.157 1 94 79 ASP A C 1
ATOM 631 O O . ASP A 1 79 ? 20.297 -8.047 -0.738 1 94 79 ASP A O 1
ATOM 635 N N . HIS A 1 80 ? 20.453 -10.258 -1.085 1 95.69 80 HIS A N 1
ATOM 636 C CA . HIS A 1 80 ? 19.188 -10.641 -0.45 1 95.69 80 HIS A CA 1
ATOM 637 C C . HIS A 1 80 ? 18.016 -9.898 -1.071 1 95.69 80 HIS A C 1
ATOM 639 O O . HIS A 1 80 ? 17.047 -9.562 -0.378 1 95.69 80 HIS A O 1
ATOM 645 N N . ARG A 1 81 ? 18.156 -9.617 -2.365 1 94.38 81 ARG A N 1
ATOM 646 C CA . ARG A 1 81 ? 17.141 -8.859 -3.088 1 94.38 81 ARG 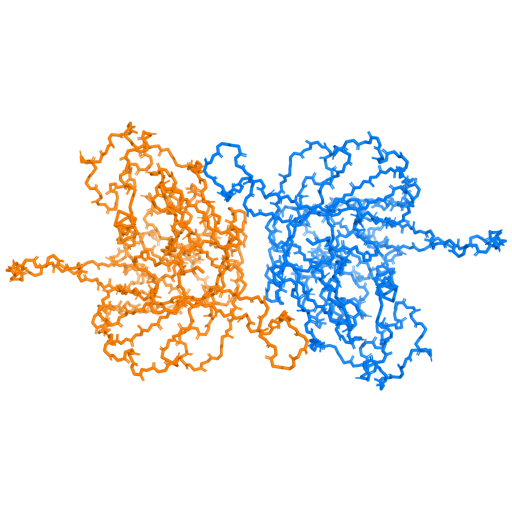A CA 1
ATOM 647 C C . ARG A 1 81 ? 16.312 -9.773 -3.982 1 94.38 81 ARG A C 1
ATOM 649 O O . ARG A 1 81 ? 16.844 -10.734 -4.559 1 94.38 81 ARG A O 1
ATOM 656 N N . MET A 1 82 ? 15.07 -9.523 -4.039 1 96.81 82 MET A N 1
ATOM 657 C CA . MET A 1 82 ? 14.156 -10.125 -5.012 1 96.81 82 MET A CA 1
ATOM 658 C C . MET A 1 82 ? 13.734 -9.109 -6.062 1 96.81 82 MET A C 1
ATOM 660 O O . MET A 1 82 ? 12.875 -8.266 -5.805 1 96.81 82 MET A O 1
ATOM 664 N N . ASP A 1 83 ? 14.32 -9.133 -7.273 1 97.81 83 ASP A N 1
ATOM 665 C CA . ASP A 1 83 ? 13.914 -8.219 -8.328 1 97.81 83 ASP A CA 1
ATOM 666 C C . ASP A 1 83 ? 12.531 -8.586 -8.875 1 97.81 83 ASP A C 1
ATOM 668 O O . ASP A 1 83 ? 12.367 -9.633 -9.5 1 97.81 83 ASP A O 1
ATOM 672 N N . VAL A 1 84 ? 11.523 -7.711 -8.695 1 98.44 84 VAL A N 1
ATOM 673 C CA . VAL A 1 84 ? 10.156 -8.055 -9.07 1 98.44 84 VAL A CA 1
ATOM 674 C C . VAL A 1 84 ? 9.695 -7.168 -10.227 1 98.44 84 VAL A C 1
ATOM 676 O O . VAL A 1 84 ? 8.508 -7.105 -10.531 1 98.44 84 VAL A O 1
ATOM 679 N N . THR A 1 85 ? 10.609 -6.359 -10.844 1 98.25 85 THR A N 1
ATOM 680 C CA . THR A 1 85 ? 10.289 -5.629 -12.062 1 98.25 85 THR A CA 1
ATOM 681 C C . THR A 1 85 ? 9.977 -6.598 -13.203 1 98.25 85 THR A C 1
ATOM 683 O O . THR A 1 85 ? 10.391 -7.758 -13.172 1 98.25 85 THR A O 1
ATOM 686 N N . PRO A 1 86 ? 9.242 -6.148 -14.18 1 98.31 86 PRO A N 1
ATOM 687 C CA . PRO A 1 86 ? 8.898 -7.066 -15.266 1 98.31 86 PRO A CA 1
ATOM 688 C C . PRO A 1 86 ? 10.117 -7.738 -15.883 1 98.31 86 PRO A C 1
ATOM 690 O O . PRO A 1 86 ? 10.148 -8.961 -16.031 1 98.31 86 PRO A O 1
ATOM 693 N N . HIS A 1 87 ? 11.141 -7.02 -16.141 1 98.38 87 HIS A N 1
ATOM 694 C CA . HIS A 1 87 ? 12.312 -7.594 -16.781 1 98.38 87 HIS A CA 1
ATOM 695 C C . HIS A 1 87 ? 13.156 -8.383 -15.789 1 98.38 87 HIS A C 1
ATOM 697 O O . HIS A 1 87 ? 13.695 -9.438 -16.125 1 98.38 87 HIS A O 1
ATOM 703 N N . GLY A 1 88 ? 13.32 -7.836 -14.57 1 98.44 88 GLY A N 1
ATOM 704 C CA . GLY A 1 88 ? 14.07 -8.547 -13.547 1 98.44 88 GLY A CA 1
ATOM 705 C C . GLY A 1 88 ? 13.461 -9.891 -13.188 1 98.44 88 GLY A C 1
ATOM 706 O O . GLY A 1 88 ? 14.156 -10.906 -13.148 1 98.44 88 GLY A O 1
ATOM 707 N N . ALA A 1 89 ? 12.188 -9.891 -12.992 1 98.62 89 ALA A N 1
ATOM 708 C CA . ALA A 1 89 ? 11.492 -11.125 -12.641 1 98.62 89 ALA A CA 1
ATOM 709 C C . ALA A 1 89 ? 11.508 -12.109 -13.805 1 98.62 89 ALA A C 1
ATOM 711 O O . ALA A 1 89 ? 11.664 -13.32 -13.609 1 98.62 89 ALA A O 1
ATOM 712 N N . PHE A 1 90 ? 11.312 -11.578 -15 1 98.69 90 PHE A N 1
ATOM 713 C CA . PHE A 1 90 ? 11.367 -12.43 -16.188 1 98.69 90 PHE A CA 1
ATOM 714 C C . PHE A 1 90 ? 12.719 -13.125 -16.297 1 98.69 90 PHE A C 1
ATOM 716 O O . PHE A 1 90 ? 12.781 -14.336 -16.516 1 98.69 90 PHE A O 1
ATOM 723 N N . ASN A 1 91 ? 13.766 -12.391 -16.141 1 98.44 91 ASN A N 1
ATOM 724 C CA . ASN A 1 91 ? 15.109 -12.961 -16.203 1 98.44 91 ASN A CA 1
ATOM 725 C C . ASN A 1 91 ? 15.32 -14.031 -15.133 1 98.44 91 ASN A C 1
ATOM 727 O O . ASN A 1 91 ? 15.875 -15.086 -15.414 1 98.44 91 ASN A O 1
ATOM 731 N N . THR A 1 92 ? 14.891 -13.742 -13.953 1 98.19 92 THR A N 1
ATOM 732 C CA . THR A 1 92 ? 15.031 -14.664 -12.836 1 98.19 92 THR A CA 1
ATOM 733 C C . THR A 1 92 ? 14.328 -15.992 -13.133 1 98.19 92 THR A C 1
ATOM 735 O O . THR A 1 92 ? 14.922 -17.062 -12.984 1 98.19 92 THR A O 1
ATOM 738 N N . LEU A 1 93 ? 13.125 -15.938 -13.625 1 98.25 93 LEU A N 1
ATOM 739 C CA . LEU A 1 93 ? 12.32 -17.125 -13.867 1 98.25 93 LEU A CA 1
ATOM 740 C C . LEU A 1 93 ? 12.805 -17.859 -15.117 1 98.25 93 LEU A C 1
ATOM 742 O O . LEU A 1 93 ? 12.984 -19.078 -15.094 1 98.25 93 LEU A O 1
ATOM 746 N N . MET A 1 94 ? 13.102 -17.156 -16.188 1 98.06 94 MET A N 1
ATOM 747 C CA . MET A 1 94 ? 13.32 -17.734 -17.5 1 98.06 94 MET A CA 1
ATOM 748 C C . MET A 1 94 ? 14.766 -18.188 -17.672 1 98.06 94 MET A C 1
ATOM 750 O O . MET A 1 94 ? 15.039 -19.188 -18.328 1 98.06 94 MET A O 1
ATOM 754 N N . TYR A 1 95 ? 15.656 -17.422 -17 1 97.31 95 TYR A N 1
ATOM 755 C CA . TYR A 1 95 ? 17.031 -17.641 -17.422 1 97.31 95 TYR A CA 1
ATOM 756 C C . TYR A 1 95 ? 17.906 -18.016 -16.234 1 97.31 95 TYR A C 1
ATOM 758 O O . TYR A 1 95 ? 18.953 -18.641 -16.391 1 97.31 95 TYR A O 1
ATOM 766 N N . GLU A 1 96 ? 17.5 -17.672 -15.055 1 96.06 96 GLU A N 1
ATOM 767 C CA . GLU A 1 96 ? 18.375 -17.891 -13.906 1 96.06 96 GLU A CA 1
ATOM 768 C C . GLU A 1 96 ? 17.984 -19.156 -13.156 1 96.06 96 GLU A C 1
ATOM 770 O O . GLU A 1 96 ? 18.656 -19.562 -12.203 1 96.06 96 GLU A O 1
ATOM 775 N N . ALA A 1 97 ? 16.891 -19.828 -13.516 1 94.75 97 ALA A N 1
ATOM 776 C CA . ALA A 1 97 ? 16.422 -21.062 -12.867 1 94.75 97 ALA A CA 1
ATOM 777 C C . ALA A 1 97 ? 16.141 -20.828 -11.383 1 94.75 97 ALA A C 1
ATOM 779 O O . ALA A 1 97 ? 16.609 -21.594 -10.539 1 94.75 97 ALA A O 1
ATOM 780 N N . ARG A 1 98 ? 15.641 -19.766 -11.047 1 96.88 98 ARG A N 1
ATOM 781 C CA . ARG A 1 98 ? 15.172 -19.422 -9.703 1 96.88 98 ARG A CA 1
ATOM 782 C C . ARG A 1 98 ? 13.695 -19.031 -9.719 1 96.88 98 ARG A C 1
ATOM 784 O O . ARG A 1 98 ? 13.117 -18.828 -10.789 1 96.88 98 ARG A O 1
ATOM 791 N N . GLY A 1 99 ? 13.117 -19.062 -8.617 1 97.75 99 GLY A N 1
ATOM 792 C CA . GLY A 1 99 ? 11.734 -18.641 -8.484 1 97.75 99 GLY A CA 1
ATOM 793 C C . GLY A 1 99 ? 11.602 -17.234 -7.906 1 97.75 99 GLY A C 1
ATOM 794 O O . GLY A 1 99 ? 12.57 -16.484 -7.84 1 97.75 99 GLY A O 1
ATOM 795 N N . SER A 1 100 ? 10.477 -16.859 -7.691 1 98.56 100 SER A N 1
ATOM 796 C CA . SER A 1 100 ? 10.094 -15.625 -7.023 1 98.56 100 SER A CA 1
ATOM 797 C C . SER A 1 100 ? 8.852 -15.82 -6.16 1 98.56 100 SER A C 1
ATOM 799 O O . SER A 1 100 ? 8.297 -16.922 -6.105 1 98.56 100 SER A O 1
ATOM 801 N N . TYR A 1 101 ? 8.562 -14.891 -5.363 1 97.88 101 TYR A N 1
ATOM 802 C CA . TYR A 1 101 ? 7.316 -14.961 -4.609 1 97.88 101 TYR A CA 1
ATOM 803 C C . TYR A 1 101 ? 6.215 -14.18 -5.312 1 97.88 101 TYR A C 1
ATOM 805 O O . TYR A 1 101 ? 6.254 -13.992 -6.531 1 97.88 101 TYR A O 1
ATOM 813 N N . CYS A 1 102 ? 5.184 -13.703 -4.625 1 98.06 102 CYS A N 1
ATOM 814 C CA . CYS A 1 102 ? 3.908 -13.289 -5.203 1 98.06 102 CYS A CA 1
ATOM 815 C C . CYS A 1 102 ? 4.105 -12.18 -6.227 1 98.06 102 CYS A C 1
ATOM 817 O O . CYS A 1 102 ? 3.535 -12.219 -7.316 1 98.06 102 CYS A O 1
ATOM 819 N N . PHE A 1 103 ? 5.008 -11.234 -5.992 1 98.5 103 PHE A N 1
ATOM 820 C CA . PHE A 1 103 ? 5.152 -10.07 -6.855 1 98.5 103 PHE A CA 1
ATOM 821 C C . PHE A 1 103 ? 5.836 -10.445 -8.164 1 98.5 103 PHE A C 1
ATOM 823 O O . PHE A 1 103 ? 5.391 -10.039 -9.242 1 98.5 103 PHE A O 1
ATOM 830 N N . GLY A 1 104 ? 6.93 -11.172 -8.078 1 98.69 104 GLY A N 1
ATOM 831 C CA . GLY A 1 104 ? 7.621 -11.586 -9.289 1 98.69 104 GLY A CA 1
ATOM 832 C C . GLY A 1 104 ? 6.793 -12.492 -10.172 1 98.69 104 GLY A C 1
ATOM 833 O O . GLY A 1 104 ? 6.715 -12.289 -11.383 1 98.69 104 GLY A O 1
ATOM 834 N N . GLU A 1 105 ? 6.176 -13.5 -9.547 1 98.75 105 GLU A N 1
ATOM 835 C CA . GLU A 1 105 ? 5.371 -14.461 -10.289 1 98.75 105 GLU A CA 1
ATOM 836 C C . GLU A 1 105 ? 4.215 -13.781 -11.016 1 98.75 105 GLU A C 1
ATOM 838 O O . GLU A 1 105 ? 4.051 -13.945 -12.227 1 98.75 105 GLU A O 1
ATOM 843 N N . ASN A 1 106 ? 3.465 -12.992 -10.312 1 98.88 106 ASN A N 1
ATOM 844 C CA . ASN A 1 106 ? 2.279 -12.367 -10.891 1 98.88 106 ASN A CA 1
ATOM 845 C C . ASN A 1 106 ? 2.648 -11.258 -11.867 1 98.88 106 ASN A C 1
ATOM 847 O O . ASN A 1 106 ? 1.938 -11.023 -12.844 1 98.88 106 ASN A O 1
ATOM 851 N N . THR A 1 107 ? 3.797 -10.547 -11.609 1 98.88 107 THR A N 1
ATOM 852 C CA . THR A 1 107 ? 4.242 -9.539 -12.562 1 98.88 107 THR A CA 1
ATOM 853 C C . THR A 1 107 ? 4.582 -10.172 -13.906 1 98.88 107 THR A C 1
ATOM 855 O O . THR A 1 107 ? 4.176 -9.672 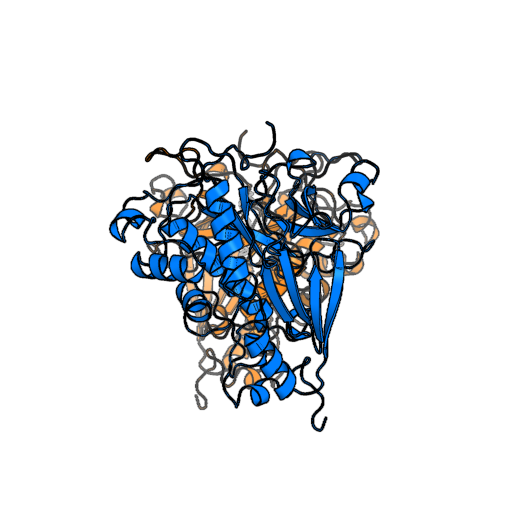-14.953 1 98.88 107 THR A O 1
ATOM 858 N N . VAL A 1 108 ? 5.273 -11.273 -13.891 1 98.88 108 VAL A N 1
ATOM 859 C CA . VAL A 1 108 ? 5.617 -11.945 -15.141 1 98.88 108 VAL A CA 1
ATOM 860 C C . VAL A 1 108 ? 4.348 -12.43 -15.836 1 98.88 108 VAL A C 1
ATOM 862 O O . VAL A 1 108 ? 4.16 -12.188 -17.031 1 98.88 108 VAL A O 1
ATOM 865 N N . LEU A 1 109 ? 3.471 -13.047 -15.117 1 98.94 109 LEU A N 1
ATOM 866 C CA . LEU A 1 109 ? 2.248 -13.547 -15.734 1 98.94 109 LEU A CA 1
ATOM 867 C C . LEU A 1 109 ? 1.428 -12.398 -16.312 1 98.94 109 LEU A C 1
ATOM 869 O O . LEU A 1 109 ? 0.871 -12.523 -17.406 1 98.94 109 LEU A O 1
ATOM 873 N N . LEU A 1 110 ? 1.287 -11.312 -15.586 1 98.88 110 LEU A N 1
ATOM 874 C CA . LEU A 1 110 ? 0.521 -10.164 -16.062 1 98.88 110 LEU A CA 1
ATOM 875 C C . LEU A 1 110 ? 1.007 -9.703 -17.438 1 98.88 110 LEU A C 1
ATOM 877 O O . LEU A 1 110 ? 0.206 -9.539 -18.359 1 98.88 110 LEU A O 1
ATOM 881 N N . HIS A 1 111 ? 2.279 -9.547 -17.562 1 98.62 111 HIS A N 1
ATOM 882 C CA . HIS A 1 111 ? 2.818 -9.016 -18.812 1 98.62 111 HIS A CA 1
ATOM 883 C C . HIS A 1 111 ? 2.795 -10.07 -19.906 1 98.62 111 HIS A C 1
ATOM 885 O O . HIS A 1 111 ? 2.666 -9.734 -21.094 1 98.62 111 HIS A O 1
ATOM 891 N N . ILE A 1 112 ? 2.9 -11.344 -19.531 1 97.88 112 ILE A N 1
ATOM 892 C CA . ILE A 1 112 ? 2.699 -12.406 -20.516 1 97.88 112 ILE A CA 1
ATOM 893 C C . ILE A 1 112 ? 1.269 -12.352 -21.047 1 97.88 112 ILE A C 1
ATOM 895 O O . ILE A 1 112 ? 1.049 -12.383 -22.25 1 97.88 112 ILE A O 1
ATOM 899 N N . LEU A 1 113 ? 0.296 -12.273 -20.125 1 97.62 113 LEU A N 1
ATOM 900 C CA . LEU A 1 113 ? -1.104 -12.227 -20.531 1 97.62 113 LEU A CA 1
ATOM 901 C C . LEU A 1 113 ? -1.369 -11.031 -21.438 1 97.62 113 LEU A C 1
ATOM 903 O O . LEU A 1 113 ? -2.041 -11.156 -22.469 1 97.62 113 LEU A O 1
ATOM 907 N N . ARG A 1 114 ? -0.838 -9.922 -21.062 1 96.81 114 ARG A N 1
ATOM 908 C CA . ARG A 1 114 ? -0.985 -8.727 -21.891 1 96.81 114 ARG A CA 1
ATOM 909 C C . ARG A 1 114 ? -0.363 -8.938 -23.266 1 96.81 114 ARG A C 1
ATOM 911 O O . ARG A 1 114 ? -0.949 -8.555 -24.281 1 96.81 114 ARG A O 1
ATOM 918 N N . GLY A 1 115 ? 0.794 -9.539 -23.312 1 95.44 115 GLY A N 1
ATOM 919 C CA . GLY A 1 115 ? 1.46 -9.82 -24.578 1 95.44 115 GLY A CA 1
ATOM 920 C C . GLY A 1 115 ? 0.688 -10.789 -25.453 1 95.44 115 GLY A C 1
ATOM 921 O O . GLY A 1 115 ? 0.783 -10.727 -26.688 1 95.44 115 GLY A O 1
ATOM 922 N N . LEU A 1 116 ? -0.057 -11.641 -24.844 1 94 116 LEU A N 1
ATOM 923 C CA . LEU A 1 116 ? -0.876 -12.602 -25.562 1 94 116 LEU A CA 1
ATOM 924 C C . LEU A 1 116 ? -2.205 -11.984 -25.984 1 94 116 LEU A C 1
ATOM 926 O O . LEU A 1 116 ? -3.016 -12.633 -26.641 1 94 116 LEU A O 1
ATOM 930 N N . GLY A 1 117 ? -2.445 -10.766 -25.516 1 93.12 117 GLY A N 1
ATOM 931 C CA . GLY A 1 117 ? -3.621 -10.031 -25.953 1 93.12 117 GLY A CA 1
ATOM 932 C C . GLY A 1 117 ? -4.746 -10.047 -24.938 1 93.12 117 GLY A C 1
ATOM 933 O O . GLY A 1 117 ? -5.812 -9.469 -25.172 1 93.12 117 GLY A O 1
ATOM 934 N N . PHE A 1 118 ? -4.574 -10.742 -23.828 1 96.06 118 PHE A N 1
ATOM 935 C CA . PHE A 1 118 ? -5.59 -10.711 -22.781 1 96.06 118 PHE A CA 1
ATOM 936 C C . PHE A 1 118 ? -5.711 -9.312 -22.188 1 96.06 118 PHE A C 1
ATOM 938 O O . PHE A 1 118 ? -4.715 -8.602 -22.062 1 96.06 118 PHE A O 1
ATOM 945 N N . ARG A 1 119 ? -6.879 -8.93 -21.812 1 97.06 119 ARG A N 1
ATOM 946 C CA . ARG A 1 119 ? -7.121 -7.695 -21.078 1 97.06 119 ARG A CA 1
ATOM 947 C C . ARG A 1 119 ? -7.012 -7.93 -19.578 1 97.06 119 ARG A C 1
ATOM 949 O O . ARG A 1 119 ? -7.859 -8.602 -18.984 1 97.06 119 ARG A O 1
ATOM 956 N N . ALA A 1 120 ? -5.926 -7.398 -19.016 1 98.19 120 ALA A N 1
ATOM 957 C CA . ALA A 1 120 ? -5.602 -7.758 -17.641 1 98.19 120 ALA A CA 1
ATOM 958 C C . ALA A 1 120 ? -4.992 -6.574 -16.891 1 98.19 120 ALA A C 1
ATOM 960 O O . ALA A 1 120 ? -4.355 -5.707 -17.5 1 98.19 120 ALA A O 1
ATOM 961 N N . TYR A 1 121 ? -5.18 -6.488 -15.609 1 98.38 121 TYR A N 1
ATOM 962 C CA . TYR A 1 121 ? -4.496 -5.578 -14.695 1 98.38 121 TYR A CA 1
ATOM 963 C C . TYR A 1 121 ? -4.324 -6.215 -13.32 1 98.38 121 TYR A C 1
ATOM 965 O O . TYR A 1 121 ? -4.902 -7.266 -13.039 1 98.38 121 TYR A O 1
ATOM 973 N N . SER A 1 122 ? -3.473 -5.645 -12.523 1 98.38 122 SER A N 1
ATOM 974 C CA . SER A 1 122 ? -3.217 -6.184 -11.188 1 98.38 122 SER A CA 1
ATOM 975 C C . SER A 1 122 ? -3.998 -5.418 -10.125 1 98.38 122 SER A C 1
ATOM 977 O O . SER A 1 122 ? -4.32 -4.242 -10.312 1 98.38 122 SER A O 1
ATOM 979 N N . GLY A 1 123 ? -4.328 -6.133 -9.117 1 97.94 123 GLY A N 1
ATOM 980 C CA . GLY A 1 123 ? -4.969 -5.562 -7.941 1 97.94 123 GLY A CA 1
ATOM 981 C C . GLY A 1 123 ? -4.195 -5.809 -6.66 1 97.94 123 GLY A C 1
ATOM 982 O O . GLY A 1 123 ? -3.424 -6.766 -6.566 1 97.94 123 GLY A O 1
ATOM 983 N N . GLN A 1 124 ? -4.418 -4.98 -5.711 1 95.88 124 GLN A N 1
ATOM 984 C CA . GLN A 1 124 ? -3.725 -5.082 -4.43 1 95.88 124 GLN A CA 1
ATOM 985 C C . GLN A 1 124 ? -4.43 -6.066 -3.5 1 95.88 124 GLN A C 1
ATOM 987 O O . GLN A 1 124 ? -5.66 -6.109 -3.455 1 95.88 124 GLN A O 1
ATOM 992 N N . ALA A 1 125 ? -3.646 -6.797 -2.781 1 98.19 125 ALA A N 1
ATOM 993 C CA . ALA A 1 125 ? -4.195 -7.797 -1.871 1 98.19 125 ALA A CA 1
ATOM 994 C C . ALA A 1 125 ? -3.467 -7.781 -0.531 1 98.19 125 ALA A C 1
ATOM 996 O O . ALA A 1 125 ? -2.324 -7.32 -0.445 1 98.19 125 ALA A O 1
ATOM 997 N N . ARG A 1 126 ? -4.156 -8.219 0.5 1 97.62 126 ARG A N 1
ATOM 998 C CA . ARG A 1 126 ? -3.688 -8.344 1.877 1 97.62 126 ARG A CA 1
ATOM 999 C C . ARG A 1 126 ? -3.738 -9.797 2.346 1 97.62 126 ARG A C 1
ATOM 1001 O O . ARG A 1 126 ? -4.82 -10.367 2.5 1 97.62 126 ARG A O 1
ATOM 1008 N N . VAL A 1 127 ? -2.613 -10.344 2.615 1 97.81 127 VAL A N 1
ATOM 1009 C CA . VAL A 1 127 ? -2.588 -11.727 3.086 1 97.81 127 VAL A CA 1
ATOM 1010 C C . VAL A 1 127 ? -3.129 -11.797 4.512 1 97.81 127 VAL A C 1
ATOM 1012 O O . VAL A 1 127 ? -2.799 -10.953 5.352 1 97.81 127 VAL A O 1
ATOM 1015 N N . ASN A 1 128 ? -3.988 -12.75 4.758 1 97 128 ASN A N 1
ATOM 1016 C CA . ASN A 1 128 ? -4.34 -13.102 6.129 1 97 128 ASN A CA 1
ATOM 1017 C C . ASN A 1 128 ? -3.244 -13.922 6.793 1 97 128 ASN A C 1
ATOM 1019 O O . ASN A 1 128 ? -3.068 -15.102 6.48 1 97 128 ASN A O 1
ATOM 1023 N N . ARG A 1 129 ? -2.561 -13.359 7.711 1 94.44 129 ARG A N 1
ATOM 1024 C CA . ARG A 1 129 ? -1.427 -14.023 8.352 1 94.44 129 ARG A CA 1
ATOM 1025 C C . ARG A 1 129 ? -1.881 -15.242 9.148 1 94.44 129 ARG A C 1
ATOM 1027 O O . ARG A 1 129 ? -1.085 -16.141 9.414 1 94.44 129 ARG A O 1
ATOM 1034 N N . ASN A 1 130 ? -3.143 -15.273 9.453 1 93.31 130 ASN A N 1
ATOM 1035 C CA . ASN A 1 130 ? -3.689 -16.375 10.234 1 93.31 130 ASN A CA 1
ATOM 1036 C C . ASN A 1 130 ? -4.375 -17.406 9.352 1 93.31 130 ASN A C 1
ATOM 1038 O O . ASN A 1 130 ? -5.152 -18.234 9.836 1 93.31 130 ASN A O 1
ATOM 1042 N N . TRP A 1 131 ? -4.172 -17.375 8.086 1 89.25 131 TRP A N 1
ATOM 1043 C CA . TRP A 1 131 ? -4.977 -18.172 7.176 1 89.25 131 TRP A CA 1
ATOM 1044 C C . TRP A 1 131 ? -4.773 -19.672 7.438 1 89.25 131 TRP A C 1
ATOM 1046 O O . TRP A 1 131 ? -5.68 -20.469 7.211 1 89.25 131 TRP A O 1
ATOM 1056 N N . ALA A 1 132 ? -3.586 -20.078 7.957 1 85.62 132 ALA A N 1
ATOM 1057 C CA . ALA A 1 132 ? -3.275 -21.484 8.172 1 85.62 132 ALA A CA 1
ATOM 1058 C C . ALA A 1 132 ? -3.738 -21.953 9.555 1 85.62 132 ALA A C 1
ATOM 1060 O O . ALA A 1 132 ? -3.49 -23.078 9.953 1 85.62 132 ALA A O 1
ATOM 1061 N N . HIS A 1 133 ? -4.344 -21.047 10.266 1 85.81 133 HIS A N 1
ATOM 1062 C CA . HIS A 1 133 ? -4.82 -21.359 11.609 1 85.81 133 HIS A CA 1
ATOM 1063 C C . HIS A 1 133 ? -6.344 -21.297 11.688 1 85.81 133 HIS A C 1
ATOM 1065 O O . HIS A 1 133 ? -6.906 -20.219 11.945 1 85.81 133 HIS A O 1
ATOM 1071 N N . PRO A 1 134 ? -6.953 -22.5 11.539 1 78.75 134 PRO A N 1
ATOM 1072 C CA . PRO A 1 134 ? -8.414 -22.5 11.594 1 78.75 134 PRO A CA 1
ATOM 1073 C C . PRO A 1 134 ? -8.961 -21.906 12.898 1 78.75 134 PRO A C 1
ATOM 1075 O O . PRO A 1 134 ? -8.43 -22.203 13.969 1 78.75 134 PRO A O 1
ATOM 1078 N N . GLY A 1 135 ? -9.891 -21.094 12.805 1 80.06 135 GLY A N 1
ATOM 1079 C CA . GLY A 1 135 ? -10.531 -20.531 13.984 1 80.06 135 GLY A CA 1
ATOM 1080 C C . GLY A 1 135 ? -9.922 -19.219 14.438 1 80.06 135 GLY A C 1
ATOM 1081 O O . GLY A 1 135 ? -10.547 -18.469 15.188 1 80.06 135 GLY A O 1
ATOM 1082 N N . ALA A 1 136 ? -8.703 -18.953 13.992 1 87.12 136 ALA A N 1
ATOM 1083 C CA . ALA A 1 136 ? -8.07 -17.688 14.367 1 87.12 136 ALA A CA 1
ATOM 1084 C C . ALA A 1 136 ? -8.711 -16.516 13.625 1 87.12 136 ALA A C 1
ATOM 1086 O O . ALA A 1 136 ? -9.102 -16.656 12.461 1 87.12 136 ALA A O 1
ATOM 1087 N N . PRO A 1 137 ? -8.836 -15.406 14.328 1 89.62 137 PRO A N 1
ATOM 1088 C CA . PRO A 1 137 ? -9.375 -14.234 13.633 1 89.62 137 PRO A CA 1
ATOM 1089 C C . PRO A 1 137 ? -8.453 -13.742 12.516 1 89.62 137 PRO A C 1
ATOM 1091 O O . PRO A 1 137 ? -7.234 -13.898 12.602 1 89.62 137 PRO A O 1
ATOM 1094 N N . PRO A 1 138 ? -9.055 -13.188 11.539 1 91.56 138 PRO A N 1
ATOM 1095 C CA . PRO A 1 138 ? -8.211 -12.672 10.461 1 91.56 138 PRO A CA 1
ATOM 1096 C C . PRO A 1 138 ? -7.223 -11.617 10.945 1 91.56 138 PRO A C 1
ATOM 1098 O O . PRO A 1 138 ? -7.566 -10.781 11.781 1 91.56 138 PRO A O 1
ATOM 1101 N N . ALA A 1 139 ? -6.004 -11.719 10.492 1 94.12 139 ALA A N 1
ATOM 1102 C CA . ALA A 1 139 ? -4.922 -10.766 10.727 1 94.12 139 ALA A CA 1
ATOM 1103 C C . ALA A 1 139 ? -4.273 -10.344 9.406 1 94.12 139 ALA A C 1
ATOM 1105 O O . ALA A 1 139 ? -3.197 -10.836 9.055 1 94.12 139 ALA A O 1
ATOM 1106 N N . HIS A 1 140 ? -4.883 -9.344 8.789 1 95.75 140 HIS A N 1
ATOM 1107 C CA . HIS A 1 140 ? -4.465 -8.969 7.445 1 95.75 140 HIS A CA 1
ATOM 1108 C C . HIS A 1 140 ? -3.17 -8.156 7.473 1 95.75 140 HIS A C 1
ATOM 1110 O O . HIS A 1 140 ? -3.033 -7.23 8.273 1 95.75 140 HIS A O 1
ATOM 1116 N N . ALA A 1 141 ? -2.234 -8.555 6.672 1 96.5 141 ALA A N 1
ATOM 1117 C CA . ALA A 1 141 ? -1.035 -7.762 6.414 1 96.5 141 ALA A CA 1
ATOM 1118 C C . ALA A 1 141 ? -1.361 -6.531 5.57 1 96.5 141 ALA A C 1
ATOM 1120 O O . ALA A 1 141 ? -2.525 -6.285 5.242 1 96.5 141 ALA A O 1
ATOM 1121 N N . SER A 1 142 ? -0.369 -5.691 5.41 1 96.56 142 SER A N 1
ATOM 1122 C CA . SER A 1 142 ? -0.523 -4.582 4.473 1 96.56 142 SER A CA 1
ATOM 1123 C C . SER A 1 142 ? -0.658 -5.086 3.041 1 96.56 142 SER A C 1
ATOM 1125 O O . SER A 1 142 ? -0.895 -6.273 2.812 1 96.56 142 SER A O 1
ATOM 1127 N N . HIS A 1 143 ? -0.644 -4.207 2.033 1 95.62 143 HIS A N 1
ATOM 1128 C CA . HIS A 1 143 ? -0.785 -4.562 0.626 1 95.62 143 HIS A CA 1
ATOM 1129 C C . HIS A 1 143 ? 0.486 -5.219 0.094 1 95.62 143 HIS A C 1
ATOM 1131 O O . HIS A 1 143 ? 1.13 -4.688 -0.814 1 95.62 143 HIS A O 1
ATOM 1137 N N . THR A 1 144 ? 0.742 -6.402 0.633 1 97 144 THR A N 1
ATOM 1138 C CA . THR A 1 144 ? 1.988 -7.074 0.285 1 97 144 THR A CA 1
ATOM 1139 C C . THR A 1 144 ? 1.716 -8.312 -0.565 1 97 144 THR A C 1
ATOM 1141 O O . THR A 1 144 ? 2.477 -9.281 -0.522 1 97 144 THR A O 1
ATOM 1144 N N . HIS A 1 145 ? 0.617 -8.391 -1.189 1 98.19 145 HIS A N 1
ATOM 1145 C CA . HIS A 1 145 ? 0.25 -9.391 -2.186 1 98.19 145 HIS A CA 1
ATOM 1146 C C . HIS A 1 145 ? -0.479 -8.758 -3.363 1 98.19 145 HIS A C 1
ATOM 1148 O O . HIS A 1 145 ? -0.836 -7.578 -3.314 1 98.19 145 HIS A O 1
ATOM 1154 N N . MET A 1 146 ? -0.515 -9.438 -4.461 1 98.38 146 MET A N 1
ATOM 1155 C CA . MET A 1 146 ? -1.244 -8.922 -5.617 1 98.38 146 MET A CA 1
ATOM 1156 C C . MET A 1 146 ? -1.97 -10.055 -6.344 1 98.38 146 MET A C 1
ATOM 1158 O O . MET A 1 146 ? -1.588 -11.219 -6.227 1 98.38 146 MET A O 1
ATOM 1162 N N . VAL A 1 147 ? -2.994 -9.727 -7.023 1 98.81 147 VAL A N 1
ATOM 1163 C CA . VAL A 1 147 ? -3.738 -10.625 -7.898 1 98.81 147 VAL A CA 1
ATOM 1164 C C . VAL A 1 147 ? -3.838 -10.023 -9.297 1 98.81 147 VAL A C 1
ATOM 1166 O O . VAL A 1 147 ? -3.473 -8.859 -9.508 1 98.81 147 VAL A O 1
ATOM 1169 N N . ILE A 1 148 ? -4.277 -10.812 -10.242 1 98.94 148 ILE A N 1
ATOM 1170 C CA . ILE A 1 148 ? -4.492 -10.32 -11.602 1 98.94 148 ILE A CA 1
ATOM 1171 C C . ILE A 1 148 ? -5.961 -10.484 -11.984 1 98.94 148 ILE A C 1
ATOM 1173 O O . ILE A 1 148 ? -6.523 -11.57 -11.859 1 98.94 148 ILE A O 1
ATOM 1177 N N . PHE A 1 149 ? -6.57 -9.398 -12.391 1 98.81 149 PHE A N 1
ATOM 1178 C CA . PHE A 1 149 ? -7.895 -9.414 -12.992 1 98.81 149 PHE A CA 1
ATOM 1179 C C . PHE A 1 149 ? -7.797 -9.578 -14.508 1 98.81 149 PHE A C 1
ATOM 1181 O O . PHE A 1 149 ? -6.977 -8.93 -15.156 1 98.81 149 PHE A O 1
ATOM 1188 N N . VAL A 1 150 ? -8.664 -10.445 -15.07 1 98.69 150 VAL A N 1
ATOM 1189 C CA . VAL A 1 150 ? -8.617 -10.719 -16.5 1 98.69 150 VAL A CA 1
ATOM 1190 C C . VAL A 1 150 ? -10.031 -10.75 -17.078 1 98.69 150 VAL A C 1
ATOM 1192 O O . VAL A 1 150 ? -10.938 -11.328 -16.469 1 98.69 150 VAL A O 1
ATOM 1195 N N . GLN A 1 151 ? -10.234 -10.102 -18.109 1 97.81 151 GLN A N 1
ATOM 1196 C CA . GLN A 1 151 ? -11.406 -10.258 -18.969 1 97.81 151 GLN A CA 1
ATOM 1197 C C . GLN A 1 151 ? -11.039 -10.953 -20.281 1 97.81 151 GLN A C 1
ATOM 1199 O O . GLN A 1 151 ? -10.594 -10.312 -21.219 1 97.81 151 GLN A O 1
ATOM 1204 N N . PRO A 1 152 ? -11.242 -12.234 -20.312 1 94.75 152 PRO A N 1
ATOM 1205 C CA . PRO A 1 152 ? -10.648 -13.016 -21.391 1 94.75 152 PRO A CA 1
ATOM 1206 C C . PRO A 1 152 ? -11.438 -12.906 -22.703 1 94.75 152 PRO A C 1
ATOM 1208 O O . PRO A 1 152 ? -10.883 -13.109 -23.781 1 94.75 152 PRO A O 1
ATOM 1211 N N . ASP A 1 153 ? -12.719 -12.625 -22.625 1 88.62 153 ASP A N 1
ATOM 1212 C CA . ASP A 1 153 ? -13.57 -12.555 -23.812 1 88.62 153 ASP A CA 1
ATOM 1213 C C . ASP A 1 153 ? -13.664 -11.117 -24.328 1 88.62 153 ASP A C 1
ATOM 1215 O O . ASP A 1 153 ? -14.062 -10.211 -23.609 1 88.62 153 ASP A O 1
ATOM 1219 N N . ASP A 1 154 ? -13.406 -10.891 -25.578 1 84.81 154 ASP A N 1
ATOM 1220 C CA . ASP A 1 154 ? -13.375 -9.555 -26.172 1 84.81 154 ASP A CA 1
ATOM 1221 C C . ASP A 1 154 ? -14.773 -8.93 -26.188 1 84.81 154 ASP A C 1
ATOM 1223 O O . ASP A 1 154 ? -14.914 -7.711 -26.297 1 84.81 154 ASP A O 1
ATOM 1227 N N . SER A 1 155 ? -15.719 -9.812 -26.109 1 89.06 155 SER A N 1
ATOM 1228 C CA . SER A 1 155 ? -17.078 -9.305 -26.219 1 89.06 155 SER A CA 1
ATOM 1229 C C . SER A 1 155 ? -17.766 -9.219 -24.859 1 89.06 155 SER A C 1
ATOM 1231 O O . SER A 1 155 ? -18.969 -8.961 -24.781 1 89.06 155 SER A O 1
ATOM 1233 N N . SER A 1 156 ? -17.016 -9.508 -23.859 1 93.06 156 SER A N 1
ATOM 1234 C CA . SER A 1 156 ? -17.594 -9.547 -22.516 1 93.06 156 SER A CA 1
ATOM 1235 C C . SER A 1 156 ? -16.656 -8.898 -21.5 1 93.06 156 SER A C 1
ATOM 1237 O O . SER A 1 156 ? -15.438 -8.898 -21.672 1 93.06 156 SER A O 1
ATOM 1239 N N . ASN A 1 157 ? -17.234 -8.32 -20.5 1 95.94 157 ASN A N 1
ATOM 1240 C CA . ASN A 1 157 ? -16.422 -7.809 -19.391 1 95.94 157 ASN A CA 1
ATOM 1241 C C . ASN A 1 157 ? -16.531 -8.703 -18.172 1 95.94 157 ASN A C 1
ATOM 1243 O O . ASN A 1 157 ? -16.25 -8.266 -17.047 1 95.94 157 ASN A O 1
ATOM 1247 N N . GLU A 1 158 ? -17.062 -9.93 -18.438 1 96.5 158 GLU A N 1
ATOM 1248 C CA . GLU A 1 158 ? -16.969 -10.914 -17.359 1 96.5 158 GLU A CA 1
ATOM 1249 C C . GLU A 1 158 ? -15.516 -11.078 -16.906 1 96.5 158 GLU A C 1
ATOM 1251 O O . GLU A 1 158 ? -14.609 -11.219 -17.734 1 96.5 158 GLU A O 1
ATOM 1256 N N . THR A 1 159 ? -15.344 -11 -15.602 1 98.25 159 THR A N 1
ATOM 1257 C CA . THR A 1 159 ? -13.992 -10.867 -15.062 1 98.25 159 THR A CA 1
ATOM 1258 C C . THR A 1 159 ? -13.617 -12.102 -14.242 1 98.25 159 THR A C 1
ATOM 1260 O O . THR A 1 159 ? -14.445 -12.641 -13.5 1 98.25 159 THR A O 1
ATOM 1263 N N . TYR A 1 160 ? -12.422 -12.531 -14.398 1 98.5 160 TYR A N 1
ATOM 1264 C CA . TYR A 1 160 ? -11.797 -13.602 -13.625 1 98.5 160 TYR A CA 1
ATOM 1265 C C . TYR A 1 160 ? -10.578 -13.094 -12.867 1 98.5 160 TYR A C 1
ATOM 1267 O O . TYR A 1 160 ? -10.008 -12.062 -13.227 1 98.5 160 TYR A O 1
ATOM 1275 N N . VAL A 1 161 ? -10.281 -13.797 -11.773 1 98.75 161 VAL A N 1
ATOM 1276 C CA . VAL A 1 161 ? -9.07 -13.531 -11.016 1 98.75 161 VAL A CA 1
ATOM 1277 C C . VAL A 1 161 ? -8.117 -14.719 -11.133 1 98.75 161 VAL A C 1
ATOM 1279 O O . VAL A 1 161 ? -8.547 -15.875 -11.055 1 98.75 161 VAL A O 1
ATOM 1282 N N . VAL A 1 162 ? -6.859 -14.422 -11.438 1 98.81 162 VAL A N 1
ATOM 1283 C CA . VAL A 1 162 ? -5.809 -15.43 -11.383 1 98.81 162 VAL A CA 1
ATOM 1284 C C . VAL A 1 162 ? -4.715 -14.992 -10.414 1 98.81 162 VAL A C 1
ATOM 1286 O O . VAL A 1 162 ? -4.562 -13.797 -10.148 1 98.81 162 VAL A O 1
ATOM 1289 N N . ASP A 1 163 ? -4.102 -15.938 -9.844 1 98.88 163 ASP A N 1
ATOM 1290 C CA . ASP A 1 163 ? -3.006 -15.727 -8.906 1 98.88 163 ASP A CA 1
ATOM 1291 C C . ASP A 1 163 ? -2.035 -16.906 -8.922 1 98.88 163 ASP A C 1
ATOM 1293 O O . ASP A 1 163 ? -2.369 -18 -8.461 1 98.88 163 ASP A O 1
ATOM 1297 N N . VAL A 1 164 ? -0.827 -16.625 -9.383 1 98.81 164 VAL A N 1
ATOM 1298 C CA . VAL A 1 164 ? 0.2 -17.656 -9.43 1 98.81 164 VAL A CA 1
ATOM 1299 C C . VAL A 1 164 ? 1.268 -17.375 -8.375 1 98.81 164 VAL A C 1
ATOM 1301 O O . VAL A 1 164 ? 2.373 -17.922 -8.445 1 98.81 164 VAL A O 1
ATOM 1304 N N . GLY A 1 165 ? 0.909 -16.484 -7.414 1 98.56 165 GLY A N 1
ATOM 1305 C CA . GLY A 1 165 ? 1.958 -15.977 -6.543 1 98.56 165 GLY A CA 1
ATOM 1306 C C . GLY A 1 165 ? 1.737 -16.312 -5.082 1 98.56 165 GLY A C 1
ATOM 1307 O O . GLY A 1 165 ? 2.459 -15.828 -4.211 1 98.56 165 GLY A O 1
ATOM 1308 N N . PHE A 1 166 ? 0.744 -17.094 -4.73 1 97.88 166 PHE A N 1
ATOM 1309 C CA . PHE A 1 166 ? 0.469 -17.312 -3.312 1 97.88 166 PHE A CA 1
ATOM 1310 C C . PHE A 1 166 ? 1.306 -18.453 -2.76 1 97.88 166 PHE A C 1
ATOM 1312 O O . PHE A 1 166 ? 1.601 -18.5 -1.563 1 97.88 166 PHE A O 1
ATOM 1319 N N . GLY A 1 167 ? 1.681 -19.438 -3.584 1 95.81 167 GLY A N 1
ATOM 1320 C CA . GLY A 1 167 ? 2.416 -20.609 -3.125 1 95.81 167 GLY A CA 1
ATOM 1321 C C . GLY A 1 167 ? 1.516 -21.75 -2.709 1 95.81 167 GLY A C 1
ATOM 1322 O O . GLY A 1 167 ? 0.623 -22.156 -3.459 1 95.81 167 GLY A O 1
ATOM 1323 N N . SER A 1 168 ? 1.803 -22.312 -1.56 1 93.56 168 SER A N 1
ATOM 1324 C CA . SER A 1 168 ? 1.015 -23.453 -1.107 1 93.56 168 SER A CA 1
ATOM 1325 C C . SER A 1 168 ? -0.428 -23.047 -0.82 1 93.56 168 SER A C 1
ATOM 1327 O O . SER A 1 168 ? -0.675 -22.062 -0.13 1 93.56 168 SER A O 1
ATOM 1329 N N . GLY A 1 169 ? -1.354 -23.781 -1.43 1 94.62 169 GLY A N 1
ATOM 1330 C CA . GLY A 1 169 ? -2.77 -23.516 -1.233 1 94.62 169 GLY A CA 1
ATOM 1331 C C . GLY A 1 169 ? -3.334 -22.516 -2.238 1 94.62 169 GLY A C 1
ATOM 1332 O O . GLY A 1 169 ? -4.543 -22.281 -2.262 1 94.62 169 GLY A O 1
ATOM 1333 N N . GLY A 1 170 ? -2.518 -21.953 -3.062 1 97.38 170 GLY A N 1
ATOM 1334 C CA . GLY A 1 170 ? -2.953 -20.938 -4.012 1 97.38 170 GLY A CA 1
ATOM 1335 C C . GLY A 1 170 ? -3.787 -21.5 -5.145 1 97.38 170 GLY A C 1
ATOM 1336 O O . GLY A 1 170 ? -3.863 -22.719 -5.32 1 97.38 170 GLY A O 1
ATOM 1337 N N . LEU A 1 171 ? -4.371 -20.656 -5.914 1 98.38 171 LEU A N 1
ATOM 1338 C CA . LEU A 1 171 ? -5.164 -21 -7.086 1 98.38 171 LEU A CA 1
ATOM 1339 C C . LEU A 1 171 ? -4.312 -21.719 -8.133 1 98.38 171 LEU A C 1
ATOM 1341 O O . LEU A 1 171 ? -3.119 -21.438 -8.266 1 98.38 171 LEU A O 1
ATOM 1345 N N . VAL A 1 172 ? -4.965 -22.625 -8.898 1 97.75 172 VAL A N 1
ATOM 1346 C CA . VAL A 1 172 ? -4.266 -23.266 -10.016 1 97.75 172 VAL A CA 1
ATOM 1347 C C . VAL A 1 172 ? -5.043 -23.031 -11.305 1 97.75 172 VAL A C 1
ATOM 1349 O O . VAL A 1 172 ? -4.684 -23.578 -12.352 1 97.75 172 VAL A O 1
ATOM 1352 N N . ARG A 1 173 ? -6.113 -22.328 -11.242 1 96.88 173 ARG A N 1
ATOM 1353 C CA . ARG A 1 173 ? -6.969 -21.969 -12.367 1 96.88 173 ARG A CA 1
ATOM 1354 C C . ARG A 1 173 ? -7.668 -20.641 -12.125 1 96.88 173 ARG A C 1
ATOM 1356 O O . ARG A 1 173 ? -7.688 -20.141 -11 1 96.88 173 ARG A O 1
ATOM 1363 N N . PRO A 1 174 ? -8.18 -20.016 -13.156 1 98.19 174 PRO A N 1
ATOM 1364 C CA . PRO A 1 174 ? -8.945 -18.766 -12.969 1 98.19 174 PRO A CA 1
ATOM 1365 C C . PRO A 1 174 ? -10.188 -18.969 -12.109 1 98.19 174 PRO A C 1
ATOM 1367 O O . PRO A 1 174 ? -10.852 -20 -12.203 1 98.19 174 PRO A O 1
ATOM 1370 N N . ILE A 1 175 ? -10.469 -18.047 -11.25 1 98.38 175 ILE A N 1
ATOM 1371 C CA . ILE A 1 175 ? -11.68 -18.062 -10.445 1 98.38 175 ILE A CA 1
ATOM 1372 C C . ILE A 1 175 ? -12.594 -16.922 -10.859 1 98.38 175 ILE A C 1
ATOM 1374 O O . ILE A 1 175 ? -12.133 -15.781 -11.031 1 98.38 175 ILE A O 1
ATOM 1378 N N . PRO A 1 176 ? -13.891 -17.203 -11.141 1 97.88 176 PRO A N 1
ATOM 1379 C CA . PRO A 1 176 ? -14.781 -16.109 -11.539 1 97.88 176 PRO A CA 1
ATOM 1380 C C . PRO A 1 176 ? -14.984 -15.086 -10.422 1 97.88 176 PRO A C 1
ATOM 1382 O O . PRO A 1 176 ? -15.109 -15.453 -9.258 1 97.88 176 PRO A O 1
ATOM 1385 N N . LEU A 1 177 ? -14.984 -13.812 -10.773 1 98.06 177 LEU A N 1
ATOM 1386 C CA . LEU A 1 177 ? -15.172 -12.727 -9.812 1 98.06 177 LEU A CA 1
ATOM 1387 C C . LEU A 1 177 ? -16.641 -12.617 -9.391 1 98.06 177 LEU A C 1
ATOM 1389 O O . LEU A 1 177 ? -17.297 -11.625 -9.688 1 98.06 177 LEU A O 1
ATOM 1393 N N . VAL A 1 178 ? -17.062 -13.617 -8.734 1 96.62 178 VAL A N 1
ATOM 1394 C CA . VAL A 1 178 ? -18.422 -13.672 -8.219 1 96.62 178 VAL A CA 1
ATOM 1395 C C . VAL A 1 178 ? -18.422 -14.188 -6.781 1 96.62 178 VAL A C 1
ATOM 1397 O O . VAL A 1 178 ? -17.547 -14.977 -6.402 1 96.62 178 VAL A O 1
ATOM 1400 N N . GLN A 1 179 ? -19.266 -13.734 -5.992 1 93.38 179 GLN A N 1
ATOM 1401 C CA . GLN A 1 179 ? -19.281 -14.125 -4.586 1 93.38 179 GLN A CA 1
ATOM 1402 C C . GLN A 1 179 ? -20.062 -15.422 -4.387 1 93.38 179 GLN A C 1
ATOM 1404 O O . GLN A 1 179 ? -21.078 -15.648 -5.051 1 93.38 179 GLN A O 1
ATOM 1409 N N . GLY A 1 180 ? -19.609 -16.219 -3.48 1 90.5 180 GLY A N 1
ATOM 1410 C CA . GLY A 1 180 ? -20.359 -17.375 -3.023 1 90.5 180 GLY A CA 1
ATOM 1411 C C . GLY A 1 180 ? -20.156 -18.609 -3.881 1 90.5 180 GLY A C 1
ATOM 1412 O O . GLY A 1 180 ? -19.062 -18.812 -4.426 1 90.5 180 GLY A O 1
ATOM 1413 N N . ASP A 1 181 ? -21.109 -19.422 -4.004 1 89.56 181 ASP A N 1
ATOM 1414 C CA . ASP A 1 181 ? -21.016 -20.766 -4.57 1 89.56 181 ASP A CA 1
ATOM 1415 C C . ASP A 1 181 ? -20.688 -20.703 -6.062 1 89.56 181 ASP A C 1
ATOM 1417 O O . ASP A 1 181 ? -20.031 -21.594 -6.594 1 89.56 181 ASP A O 1
ATOM 1421 N N . GLU A 1 182 ? -21.062 -19.672 -6.609 1 92.19 182 GLU A N 1
ATOM 1422 C CA . GLU A 1 182 ? -20.844 -19.547 -8.047 1 92.19 182 GLU A CA 1
ATOM 1423 C C . GLU A 1 182 ? -19.359 -19.422 -8.375 1 92.19 182 GLU A C 1
ATOM 1425 O O . GLU A 1 182 ? -18.953 -19.641 -9.516 1 92.19 182 GLU A O 1
ATOM 1430 N N . SER A 1 183 ? -18.578 -19.109 -7.363 1 95.19 183 SER A N 1
ATOM 1431 C CA . SER A 1 183 ? -17.156 -18.938 -7.617 1 95.19 183 SER A CA 1
ATOM 1432 C C . SER A 1 183 ? -16.375 -20.188 -7.211 1 95.19 183 SER A C 1
ATOM 1434 O O . SER A 1 183 ? -15.148 -20.234 -7.387 1 95.19 183 SER A O 1
ATOM 1436 N N . ILE A 1 184 ? -17.016 -21.172 -6.672 1 94.38 184 ILE A N 1
ATOM 1437 C CA . ILE A 1 184 ? -16.281 -22.344 -6.184 1 94.38 184 ILE A CA 1
ATOM 1438 C C . ILE A 1 184 ? -15.461 -22.953 -7.312 1 94.38 184 ILE A C 1
ATOM 1440 O O . ILE A 1 184 ? -15.984 -23.25 -8.383 1 94.38 184 ILE A O 1
ATOM 1444 N N . THR A 1 185 ? -14.195 -23.047 -7.078 1 95.44 185 THR A N 1
ATOM 1445 C CA . THR A 1 185 ? -13.219 -23.531 -8.047 1 95.44 185 THR A CA 1
ATOM 1446 C C . THR A 1 185 ? -12.312 -24.594 -7.43 1 95.44 185 THR A C 1
ATOM 1448 O O . THR A 1 185 ? -11.82 -24.422 -6.316 1 95.44 185 THR A O 1
ATOM 1451 N N . GLN A 1 186 ? -12.141 -25.688 -8.125 1 95 186 GLN A N 1
ATOM 1452 C CA . GLN A 1 186 ? -11.281 -26.766 -7.625 1 95 186 GLN A CA 1
ATOM 1453 C C . GLN A 1 186 ? -9.812 -26.359 -7.672 1 95 186 GLN A C 1
ATOM 1455 O O . GLN A 1 186 ? -9.359 -25.75 -8.648 1 95 186 GLN A O 1
ATOM 1460 N N . GLY A 1 187 ? -9.125 -26.672 -6.594 1 96.12 187 GLY A N 1
ATOM 1461 C CA . GLY A 1 187 ? -7.68 -26.5 -6.574 1 96.12 187 GLY A CA 1
ATOM 1462 C C . GLY A 1 187 ? -6.934 -27.609 -7.273 1 96.12 187 GLY A C 1
ATOM 1463 O O . GLY A 1 187 ? -7.254 -27.969 -8.414 1 96.12 187 GLY A O 1
ATOM 1464 N N . ILE A 1 188 ? -5.965 -28.172 -6.613 1 95.69 188 ILE A N 1
ATOM 1465 C CA . ILE A 1 188 ? -5.074 -29.125 -7.254 1 95.69 188 ILE A CA 1
ATOM 1466 C C . ILE A 1 188 ? -5.77 -30.484 -7.371 1 95.69 188 ILE A C 1
ATOM 1468 O O . ILE A 1 188 ? -5.27 -31.391 -8.039 1 95.69 188 ILE A O 1
ATOM 1472 N N . GLY A 1 189 ? -6.938 -30.641 -6.77 1 93.75 189 GLY A N 1
ATOM 1473 C CA . GLY A 1 189 ? -7.672 -31.906 -6.84 1 93.75 189 GLY A CA 1
ATOM 1474 C C . GLY A 1 189 ? -8.969 -31.875 -6.055 1 93.75 189 GLY A C 1
ATOM 1475 O O . GLY A 1 189 ? -9.406 -30.812 -5.594 1 93.75 189 GLY A O 1
ATOM 1476 N N . PRO A 1 190 ? -9.578 -33 -5.832 1 92.88 190 PRO A N 1
ATOM 1477 C CA . PRO A 1 190 ? -10.914 -33.062 -5.25 1 92.88 190 PRO A CA 1
ATOM 1478 C C . PRO A 1 190 ? -10.938 -32.688 -3.771 1 92.88 190 PRO A C 1
ATOM 1480 O O . PRO A 1 190 ? -12.016 -32.469 -3.199 1 92.88 190 PRO A O 1
ATOM 1483 N N . ALA A 1 191 ? -9.781 -32.562 -3.182 1 93.38 191 ALA A N 1
ATOM 1484 C CA . ALA A 1 191 ? -9.75 -32.281 -1.754 1 93.38 191 ALA A CA 1
ATOM 1485 C C . ALA A 1 191 ? -9.391 -30.812 -1.513 1 93.38 191 ALA A C 1
ATOM 1487 O O . ALA A 1 191 ? -9.102 -30.406 -0.382 1 93.38 191 ALA A O 1
ATOM 1488 N N . GLU A 1 192 ? -9.352 -30.031 -2.475 1 95.12 192 GLU A N 1
ATOM 1489 C CA . GLU A 1 192 ? -9 -28.625 -2.342 1 95.12 192 GLU A CA 1
ATOM 1490 C C . GLU A 1 192 ? -9.93 -27.75 -3.176 1 95.12 192 GLU A C 1
ATOM 1492 O O . GLU A 1 192 ? -10.039 -27.922 -4.391 1 95.12 192 GLU A O 1
ATOM 1497 N N . TRP A 1 193 ? -10.516 -26.766 -2.502 1 95 193 TRP A N 1
ATOM 1498 C CA . TRP A 1 193 ? -11.484 -25.891 -3.152 1 95 193 TRP A CA 1
ATOM 1499 C C . TRP A 1 193 ? -11.273 -24.438 -2.732 1 95 193 TRP A C 1
ATOM 1501 O O . TRP A 1 193 ? -10.836 -24.172 -1.609 1 95 193 TRP A O 1
ATOM 1511 N N . HIS A 1 194 ? -11.555 -23.547 -3.607 1 96.81 194 HIS A N 1
ATOM 1512 C CA . HIS A 1 194 ? -11.492 -22.109 -3.34 1 96.81 194 HIS A CA 1
ATOM 1513 C C . HIS A 1 194 ? -12.836 -21.438 -3.6 1 96.81 194 HIS A C 1
ATOM 1515 O O . HIS A 1 194 ? -13.656 -21.953 -4.367 1 96.81 194 HIS A O 1
ATOM 1521 N N . ARG A 1 195 ? -13 -20.344 -2.998 1 95.81 195 ARG A N 1
ATOM 1522 C CA . ARG A 1 195 ? -14.203 -19.547 -3.191 1 95.81 195 ARG A CA 1
ATOM 1523 C C . ARG A 1 195 ? -13.914 -18.062 -2.918 1 95.81 195 ARG A C 1
ATOM 1525 O O . ARG A 1 195 ? -13.062 -17.734 -2.098 1 95.81 195 ARG A O 1
ATOM 1532 N N . LEU A 1 196 ? -14.648 -17.219 -3.615 1 96.88 196 LEU A N 1
ATOM 1533 C CA . LEU A 1 196 ? -14.594 -15.789 -3.348 1 96.88 196 LEU A CA 1
ATOM 1534 C C . LEU A 1 196 ? -15.82 -15.336 -2.561 1 96.88 196 LEU A C 1
ATOM 1536 O O . LEU A 1 196 ? -16.938 -15.828 -2.797 1 96.88 196 LEU A O 1
ATOM 1540 N N . ASP A 1 197 ? -15.555 -14.508 -1.692 1 94.06 197 ASP A N 1
ATOM 1541 C CA . ASP A 1 197 ? -16.609 -13.805 -0.971 1 94.06 197 ASP A CA 1
ATOM 1542 C C . ASP A 1 197 ? -16.281 -12.32 -0.84 1 94.06 197 ASP A C 1
ATOM 1544 O O . ASP A 1 197 ? -15.258 -11.852 -1.336 1 94.06 197 ASP A O 1
ATOM 1548 N N . LYS A 1 198 ? -17.219 -11.594 -0.33 1 93.19 198 LYS A N 1
ATOM 1549 C CA . LYS A 1 198 ? -17.016 -10.195 0.032 1 93.19 198 LYS A CA 1
ATOM 1550 C C . LYS A 1 198 ? -17.203 -9.977 1.53 1 93.19 198 LYS A C 1
ATOM 1552 O O . LYS A 1 198 ? -18.203 -10.438 2.105 1 93.19 198 LYS A O 1
ATOM 1557 N N . LYS A 1 199 ? -16.25 -9.383 2.07 1 90.25 199 LYS A N 1
ATOM 1558 C CA . LYS A 1 199 ? -16.281 -9.141 3.51 1 90.25 199 LYS A CA 1
ATOM 1559 C C . LYS A 1 199 ? -15.625 -7.809 3.861 1 90.25 199 LYS A C 1
ATOM 1561 O O . LYS A 1 199 ? -14.695 -7.363 3.176 1 90.25 199 LYS A O 1
ATOM 1566 N N . PRO A 1 200 ? -16.203 -7.199 4.922 1 90.62 200 PRO A N 1
ATOM 1567 C CA . PRO A 1 200 ? -15.5 -6.008 5.383 1 90.62 200 PRO A CA 1
ATOM 1568 C C . PRO A 1 200 ? -14.172 -6.336 6.062 1 90.62 200 PRO A C 1
ATOM 1570 O O . PRO A 1 200 ? -14.008 -7.43 6.605 1 90.62 200 PRO A O 1
ATOM 1573 N N . MET A 1 201 ? -13.227 -5.398 5.98 1 92.75 201 MET A N 1
ATOM 1574 C CA . MET A 1 201 ? -12.023 -5.539 6.797 1 92.75 201 MET A CA 1
ATOM 1575 C C . MET A 1 201 ? -12.359 -5.461 8.281 1 92.75 201 MET A C 1
ATOM 1577 O O . MET A 1 201 ? -13.188 -4.641 8.688 1 92.75 201 MET A O 1
ATOM 1581 N N . PRO A 1 202 ? -11.672 -6.355 9.031 1 90.06 202 PRO A N 1
ATOM 1582 C CA . PRO A 1 202 ? -11.828 -6.176 10.477 1 90.06 202 PRO A CA 1
ATOM 1583 C C . PRO A 1 202 ? -11.445 -4.773 10.938 1 90.06 202 PRO A C 1
ATOM 1585 O O . PRO A 1 202 ? -10.414 -4.242 10.523 1 90.06 202 PRO A O 1
ATOM 1588 N N . GLY A 1 203 ? -12.328 -4.18 11.695 1 90.12 203 GLY A N 1
ATOM 1589 C CA . GLY A 1 203 ? -12.016 -2.865 12.234 1 90.12 203 GLY A CA 1
ATOM 1590 C C . GLY A 1 203 ? -12.391 -1.731 11.297 1 90.12 203 GLY A C 1
ATOM 1591 O O . GLY A 1 203 ? -12.031 -0.576 11.547 1 90.12 203 GLY A O 1
ATOM 1592 N N . SER A 1 204 ? -13.102 -2.064 10.234 1 95.31 204 SER A N 1
ATOM 1593 C CA . SER A 1 204 ? -13.523 -1.023 9.297 1 95.31 204 SER A CA 1
ATOM 1594 C C . SER A 1 204 ? -14.406 0.008 9.984 1 95.31 204 SER A C 1
ATOM 1596 O O . SER A 1 204 ? -15.273 -0.346 10.789 1 95.31 204 SER A O 1
ATOM 1598 N N . ALA A 1 205 ? -14.172 1.28 9.602 1 96.69 205 ALA A N 1
ATOM 1599 C CA . ALA A 1 205 ? -14.969 2.393 10.117 1 96.69 205 ALA A CA 1
ATOM 1600 C C . ALA A 1 205 ? -16.172 2.662 9.219 1 96.69 205 ALA A C 1
ATOM 1602 O O . ALA A 1 205 ? -17.031 3.479 9.555 1 96.69 205 ALA A O 1
ATOM 1603 N N . LEU A 1 206 ? -16.297 2.057 8.125 1 97.06 206 LEU A N 1
ATOM 1604 C CA . LEU A 1 206 ? -17.281 2.416 7.105 1 97.06 206 LEU A CA 1
ATOM 1605 C C . LEU A 1 206 ? -18.547 1.566 7.25 1 97.06 206 LEU A C 1
ATOM 1607 O O . LEU A 1 206 ? -18.469 0.365 7.516 1 97.06 206 LEU A O 1
ATOM 1611 N N . ALA A 1 207 ? -19.672 2.25 7.121 1 95.94 207 ALA A N 1
ATOM 1612 C CA . ALA A 1 207 ? -20.969 1.61 7.258 1 95.94 207 ALA A CA 1
ATOM 1613 C C . ALA A 1 207 ? -22 2.264 6.336 1 95.94 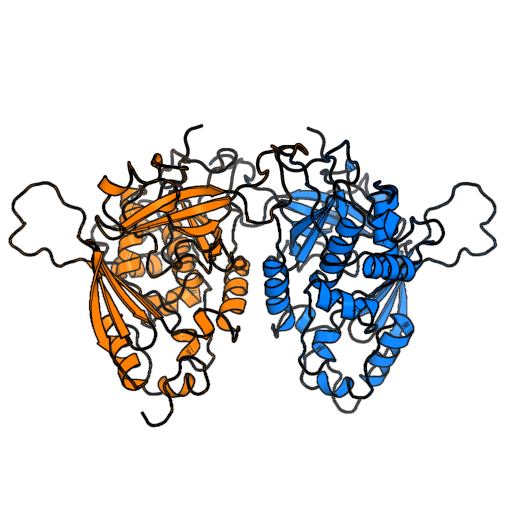207 ALA A C 1
ATOM 1615 O O . ALA A 1 207 ? -21.766 3.344 5.793 1 95.94 207 ALA A O 1
ATOM 1616 N N . THR A 1 208 ? -23.141 1.583 6.176 1 94.69 208 THR A N 1
ATOM 1617 C CA . THR A 1 208 ? -24.188 2.109 5.305 1 94.69 208 THR A CA 1
ATOM 1618 C C . THR A 1 208 ? -25.047 3.121 6.055 1 94.69 208 THR A C 1
ATOM 1620 O O . THR A 1 208 ? -25.781 3.891 5.438 1 94.69 208 THR A O 1
ATOM 1623 N N . SER A 1 209 ? -25.016 3.049 7.363 1 93.69 209 SER A N 1
ATOM 1624 C CA . SER A 1 209 ? -25.703 3.998 8.234 1 93.69 209 SER A CA 1
ATOM 1625 C C . SER A 1 209 ? -25.078 4.008 9.633 1 93.69 209 SER A C 1
ATOM 1627 O O . SER A 1 209 ? -24.172 3.236 9.914 1 93.69 209 SER A O 1
ATOM 1629 N N . LEU A 1 210 ? -25.609 4.883 10.445 1 93.25 210 LEU A N 1
ATOM 1630 C CA . LEU A 1 210 ? -25.078 4.949 11.805 1 93.25 210 LEU A CA 1
ATOM 1631 C C . LEU A 1 210 ? -25.859 4.02 12.734 1 93.25 210 LEU A C 1
ATOM 1633 O O . LEU A 1 210 ? -25.516 3.881 13.906 1 93.25 210 LEU A O 1
ATOM 1637 N N . ASP A 1 211 ? -26.75 3.311 12.227 1 90.5 211 ASP A N 1
ATOM 1638 C CA . ASP A 1 211 ? -27.531 2.375 13.031 1 90.5 211 ASP A CA 1
ATOM 1639 C C . ASP A 1 211 ? -26.672 1.201 13.492 1 90.5 211 ASP A C 1
ATOM 1641 O O . ASP A 1 211 ? -25.812 0.728 12.758 1 90.5 211 ASP A O 1
ATOM 1645 N N . GLU A 1 212 ? -27 0.8 14.664 1 84.06 212 GLU A N 1
ATOM 1646 C CA . GLU A 1 212 ? -26.234 -0.304 15.25 1 84.06 212 GLU A CA 1
ATOM 1647 C C . GLU A 1 212 ? -26.312 -1.547 14.367 1 84.06 212 GLU A C 1
ATOM 1649 O O . GLU A 1 212 ? -25.359 -2.34 14.328 1 84.06 212 GLU A O 1
ATOM 1654 N N . SER A 1 213 ? -27.344 -1.715 13.703 1 86.12 213 SER A N 1
ATOM 1655 C CA . SER A 1 213 ? -27.547 -2.889 12.859 1 86.12 213 SER A CA 1
ATOM 1656 C C . SER A 1 213 ? -27.062 -2.643 11.438 1 86.12 213 SER A C 1
ATOM 1658 O O . SER A 1 213 ? -27.281 -3.461 10.547 1 86.12 213 SER A O 1
ATOM 1660 N N . SER A 1 214 ? -26.281 -1.539 11.32 1 85.88 214 SER A N 1
ATOM 1661 C CA . SER A 1 214 ? -25.859 -1.138 9.984 1 85.88 214 SER A CA 1
ATOM 1662 C C . SER A 1 214 ? -24.906 -2.158 9.375 1 85.88 214 SER A C 1
ATOM 1664 O O . SER A 1 214 ? -24.094 -2.75 10.086 1 85.88 214 SER A O 1
ATOM 1666 N N . GLN A 1 215 ? -25.016 -2.35 8.102 1 85.75 215 GLN A N 1
ATOM 1667 C CA . GLN A 1 215 ? -24.109 -3.195 7.324 1 85.75 215 GLN A CA 1
ATOM 1668 C C . GLN A 1 215 ? -22.781 -2.496 7.074 1 85.75 215 GLN A C 1
ATOM 1670 O O . GLN A 1 215 ? -22.719 -1.266 7.035 1 85.75 215 GLN A O 1
ATOM 1675 N N . PRO A 1 216 ? -21.781 -3.363 6.941 1 85.62 216 PRO A N 1
ATOM 1676 C CA . PRO A 1 216 ? -20.516 -2.752 6.547 1 85.62 216 PRO A CA 1
ATOM 1677 C C . PRO A 1 216 ? -20.609 -1.978 5.234 1 85.62 216 PRO A C 1
ATOM 1679 O O . PRO A 1 216 ? -21.453 -2.295 4.387 1 85.62 216 PRO A O 1
ATOM 1682 N N . GLY A 1 217 ? -19.766 -0.921 5.137 1 82.38 217 GLY A N 1
ATOM 1683 C CA . GLY A 1 217 ? -19.859 0.005 4.02 1 82.38 217 GLY A CA 1
ATOM 1684 C C . GLY A 1 217 ? -18.859 -0.28 2.918 1 82.38 217 GLY A C 1
ATOM 1685 O O . GLY A 1 217 ? -18.984 0.231 1.804 1 82.38 217 GLY A O 1
ATOM 1686 N N . GLN A 1 218 ? -17.797 -0.954 3.201 1 86.12 218 GLN A N 1
ATOM 1687 C CA . GLN A 1 218 ? -16.766 -1.256 2.213 1 86.12 218 GLN A CA 1
ATOM 1688 C C . GLN A 1 218 ? -16.266 -2.688 2.363 1 86.12 218 GLN A C 1
ATOM 1690 O O . GLN A 1 218 ? -15.57 -3.008 3.33 1 86.12 218 GLN A O 1
ATOM 1695 N N . ASP A 1 219 ? -16.688 -3.461 1.414 1 90.19 219 ASP A N 1
ATOM 1696 C CA . ASP A 1 219 ? -16.25 -4.852 1.396 1 90.19 219 ASP A CA 1
ATOM 1697 C C . ASP A 1 219 ? -15.086 -5.051 0.418 1 90.19 219 ASP A C 1
ATOM 1699 O O . ASP A 1 219 ? -15.023 -4.379 -0.613 1 90.19 219 ASP A O 1
ATOM 1703 N N . LEU A 1 220 ? -14.258 -5.906 0.817 1 95.69 220 LEU A N 1
ATOM 1704 C CA . LEU A 1 220 ? -13.211 -6.395 -0.079 1 95.69 220 LEU A CA 1
ATOM 1705 C C . LEU A 1 220 ? -13.516 -7.812 -0.551 1 95.69 220 LEU A C 1
ATOM 1707 O O . LEU A 1 220 ? -14.25 -8.547 0.113 1 95.69 220 LEU A O 1
ATOM 1711 N N . TRP A 1 221 ? -13.016 -8.094 -1.683 1 97.38 221 TRP A N 1
ATOM 1712 C CA . TRP A 1 221 ? -12.992 -9.5 -2.064 1 97.38 221 TRP A CA 1
ATOM 1713 C C . TRP A 1 221 ? -12.117 -10.312 -1.115 1 97.38 221 TRP A C 1
ATOM 1715 O O . TRP A 1 221 ? -11.094 -9.82 -0.63 1 97.38 221 TRP A O 1
ATOM 1725 N N . ALA A 1 222 ? -12.547 -11.516 -0.841 1 96.75 222 ALA A N 1
ATOM 1726 C CA . ALA A 1 222 ? -11.773 -12.453 -0.026 1 96.75 222 ALA A CA 1
ATOM 1727 C C . ALA A 1 222 ? -11.68 -13.82 -0.693 1 96.75 222 ALA A C 1
ATOM 1729 O O . ALA A 1 222 ? -12.695 -14.383 -1.103 1 96.75 222 ALA A O 1
ATOM 1730 N N . LEU A 1 223 ? -10.508 -14.273 -0.855 1 97.75 223 LEU A N 1
ATOM 1731 C CA . LEU A 1 223 ? -10.312 -15.648 -1.303 1 97.75 223 LEU A CA 1
ATOM 1732 C C . LEU A 1 223 ? -10.25 -16.609 -0.114 1 97.75 223 LEU A C 1
ATOM 1734 O O . LEU A 1 223 ? -9.5 -16.375 0.837 1 97.75 223 LEU A O 1
ATOM 1738 N N . HIS A 1 224 ? -11.023 -17.672 -0.222 1 95.62 224 HIS A N 1
ATOM 1739 C CA . HIS A 1 224 ? -11.062 -18.703 0.798 1 95.62 224 HIS A CA 1
ATOM 1740 C C . HIS A 1 224 ? -10.609 -20.047 0.232 1 95.62 224 HIS A C 1
ATOM 1742 O O . HIS A 1 224 ? -10.758 -20.297 -0.966 1 95.62 224 HIS A O 1
ATOM 1748 N N . ILE A 1 225 ? -10.148 -20.875 1.128 1 95.88 225 ILE A N 1
ATOM 1749 C CA . ILE A 1 225 ? -9.781 -22.25 0.767 1 95.88 225 ILE A CA 1
ATOM 1750 C C . ILE A 1 225 ? -10.492 -23.234 1.694 1 95.88 225 ILE A C 1
ATOM 1752 O O . ILE A 1 225 ? -10.688 -22.953 2.879 1 95.88 225 ILE A O 1
ATOM 1756 N N . TYR A 1 226 ? -10.898 -24.25 1.134 1 93.38 226 TYR A N 1
ATOM 1757 C CA . TYR A 1 226 ? -11.422 -25.406 1.853 1 93.38 226 TYR A CA 1
ATOM 1758 C C . TYR A 1 226 ? -10.633 -26.656 1.508 1 93.38 226 TYR A C 1
ATOM 1760 O O . TYR A 1 226 ? -10.445 -26.984 0.332 1 93.38 226 TYR A O 1
ATOM 1768 N N . THR A 1 227 ? -10.172 -27.312 2.521 1 91.56 227 THR A N 1
ATOM 1769 C CA . THR A 1 227 ? -9.484 -28.594 2.352 1 91.56 227 THR A CA 1
ATOM 1770 C C . THR A 1 227 ? -10.391 -29.75 2.777 1 91.56 227 THR A C 1
ATOM 1772 O O . THR A 1 227 ? -10.68 -29.906 3.963 1 91.56 227 THR A O 1
ATOM 1775 N N . GLY A 1 228 ? -10.859 -30.438 1.891 1 89.69 228 GLY A N 1
ATOM 1776 C CA . GLY A 1 228 ? -11.789 -31.531 2.076 1 89.69 228 GLY A CA 1
ATOM 1777 C C . GLY A 1 228 ? -12.562 -31.875 0.819 1 89.69 228 GLY A C 1
ATOM 1778 O O . GLY A 1 228 ? -12.359 -31.266 -0.232 1 89.69 228 GLY A O 1
ATOM 1779 N N . LYS A 1 229 ? -13.367 -32.875 0.939 1 87.12 229 LYS A N 1
ATOM 1780 C CA . LYS A 1 229 ? -14.156 -33.312 -0.211 1 87.12 229 LYS A CA 1
ATOM 1781 C C . LYS A 1 229 ? -15.328 -32.375 -0.459 1 87.12 229 LYS A C 1
ATOM 1783 O O . LYS A 1 229 ? -15.898 -31.812 0.484 1 87.12 229 LYS A O 1
ATOM 1788 N N . ARG A 1 230 ? -15.625 -32.25 -1.695 1 83.56 230 ARG A N 1
ATOM 1789 C CA . ARG A 1 230 ? -16.688 -31.328 -2.109 1 83.56 230 ARG A CA 1
ATOM 1790 C C . ARG A 1 230 ? -18 -31.672 -1.406 1 83.56 230 ARG A C 1
ATOM 1792 O O . ARG A 1 230 ? -18.766 -30.766 -1.05 1 83.56 230 ARG A O 1
ATOM 1799 N N . GLU A 1 231 ? -18.297 -32.906 -1.28 1 83.25 231 GLU A N 1
ATOM 1800 C CA . GLU A 1 231 ? -19.547 -33.375 -0.685 1 83.25 231 GLU A CA 1
ATOM 1801 C C . GLU A 1 231 ? -19.703 -32.875 0.746 1 83.25 231 GLU A C 1
ATOM 1803 O O . GLU A 1 231 ? -20.828 -32.719 1.24 1 83.25 231 GLU A O 1
ATOM 1808 N N . ASP A 1 232 ? -18.625 -32.594 1.327 1 79.81 232 ASP A N 1
ATOM 1809 C CA . ASP A 1 232 ? -18.641 -32.125 2.715 1 79.81 232 ASP A CA 1
ATOM 1810 C C . ASP A 1 232 ? -18.875 -30.625 2.795 1 79.81 232 ASP A C 1
ATOM 1812 O O . ASP A 1 232 ? -19.094 -30.078 3.881 1 79.81 232 ASP A O 1
ATOM 1816 N N . LEU A 1 233 ? -18.844 -29.906 1.627 1 78.06 233 LEU A N 1
ATOM 1817 C CA . LEU A 1 233 ? -19.047 -28.453 1.585 1 78.06 233 LEU A CA 1
ATOM 1818 C C . LEU A 1 233 ? -20.5 -28.109 1.873 1 78.06 233 LEU A C 1
ATOM 1820 O O . LEU A 1 233 ? -20.797 -27.109 2.527 1 78.06 233 LEU A O 1
ATOM 1824 N N . ALA A 1 234 ? -21.531 -28.766 1.225 1 65.44 234 ALA A N 1
ATOM 1825 C CA . ALA A 1 234 ? -22.953 -28.469 1.314 1 65.44 234 ALA A CA 1
ATOM 1826 C C . ALA A 1 234 ? -23.406 -28.391 2.77 1 65.44 234 ALA A C 1
ATOM 1828 O O . ALA A 1 234 ? -24.297 -27.609 3.109 1 65.44 234 ALA A O 1
ATOM 1829 N N . GLY A 1 235 ? -22.891 -29.188 3.604 1 58.22 235 GLY A N 1
ATOM 1830 C CA . GLY A 1 235 ? -23.375 -29.219 4.977 1 58.22 235 GLY A CA 1
ATOM 1831 C C . GLY A 1 235 ? -22.531 -28.391 5.926 1 58.22 235 GLY A C 1
ATOM 1832 O O . GLY A 1 235 ? -22.844 -28.281 7.113 1 58.22 235 GLY A O 1
ATOM 1833 N N . GLN A 1 236 ? -21.547 -27.891 5.332 1 58.84 236 GLN A N 1
ATOM 1834 C CA . GLN A 1 236 ? -20.625 -27.281 6.273 1 58.84 236 GLN A CA 1
ATOM 1835 C C . GLN A 1 236 ? -20.75 -25.75 6.25 1 58.84 236 GLN A C 1
ATOM 1837 O O . GLN A 1 236 ? -21.047 -25.172 5.203 1 58.84 236 GLN A O 1
ATOM 1842 N N . GLY A 1 237 ? -21.125 -25.188 7.309 1 60.53 237 GLY A N 1
ATOM 1843 C CA . GLY A 1 237 ? -21.219 -23.766 7.566 1 60.53 237 GLY A CA 1
ATOM 1844 C C . GLY A 1 237 ? -19.984 -22.984 7.168 1 60.53 237 GLY A C 1
ATOM 1845 O O . GLY A 1 237 ? -19.031 -23.562 6.641 1 60.53 237 GLY A O 1
ATOM 1846 N N . GLU A 1 238 ? -19.953 -21.734 7.133 1 64.44 238 GLU A N 1
ATOM 1847 C CA . GLU A 1 238 ? -18.922 -20.75 6.809 1 64.44 238 GLU A CA 1
ATOM 1848 C C . GLU A 1 238 ? -17.625 -21.062 7.555 1 64.44 238 GLU A C 1
ATOM 1850 O O . GLU A 1 238 ? -16.531 -20.719 7.082 1 64.44 238 GLU A O 1
ATOM 1855 N N . GLY A 1 239 ? -17.75 -21.953 8.438 1 72.38 239 GLY A N 1
ATOM 1856 C CA . GLY A 1 239 ? -16.625 -22.141 9.328 1 72.38 239 GLY A CA 1
ATOM 1857 C C . GLY A 1 239 ? -15.547 -23.047 8.75 1 72.38 239 GLY A C 1
ATOM 1858 O O . GLY A 1 239 ? -14.422 -23.078 9.25 1 72.38 239 GLY A O 1
ATOM 1859 N N . GLN A 1 240 ? -15.852 -23.641 7.652 1 82.12 240 GLN A N 1
ATOM 1860 C CA . GLN A 1 240 ? -14.867 -24.562 7.09 1 82.12 240 GLN A CA 1
ATOM 1861 C C . GLN A 1 240 ? -13.961 -23.844 6.09 1 82.12 240 GLN A C 1
ATOM 1863 O O . GLN A 1 240 ? -12.914 -24.375 5.711 1 82.12 240 GLN A O 1
ATOM 1868 N N . TRP A 1 241 ? -14.344 -22.781 5.68 1 90.12 241 TRP A N 1
ATOM 1869 C CA . TRP A 1 241 ? -13.547 -21.984 4.75 1 90.12 241 TRP A CA 1
ATOM 1870 C C . TRP A 1 241 ? -12.539 -21.125 5.504 1 90.12 241 TRP A C 1
ATOM 1872 O O . TRP A 1 241 ? -12.898 -20.438 6.461 1 90.12 241 TRP A O 1
ATOM 1882 N N . ARG A 1 242 ? -11.312 -21.188 5.133 1 93.06 242 ARG A N 1
ATOM 1883 C CA . ARG A 1 242 ? -10.281 -20.328 5.695 1 93.06 242 ARG A CA 1
ATOM 1884 C C . ARG A 1 242 ? -9.953 -19.188 4.746 1 93.06 242 ARG A C 1
ATOM 1886 O O . ARG A 1 242 ? -9.664 -19.406 3.566 1 93.06 242 ARG A O 1
ATOM 1893 N N . GLN A 1 243 ? -10.055 -18 5.266 1 95.12 243 GLN A N 1
ATOM 1894 C CA . GLN A 1 243 ? -9.734 -16.844 4.434 1 95.12 243 GLN A CA 1
ATOM 1895 C C . GLN A 1 243 ? -8.227 -16.75 4.191 1 95.12 243 GLN A C 1
ATOM 1897 O O . GLN A 1 243 ? -7.445 -16.703 5.141 1 95.12 243 GLN A O 1
ATOM 1902 N N . MET A 1 244 ? -7.863 -16.734 2.984 1 97 244 MET A N 1
ATOM 1903 C CA . MET A 1 244 ? -6.445 -16.688 2.639 1 97 244 MET A CA 1
ATOM 1904 C C . MET A 1 244 ? -5.953 -15.25 2.535 1 97 244 MET A C 1
ATOM 1906 O O . MET A 1 244 ? -4.93 -14.891 3.121 1 97 244 MET A O 1
ATOM 1910 N N . TYR A 1 245 ? -6.652 -14.461 1.829 1 97.94 245 TYR A N 1
ATOM 1911 C CA . TYR A 1 245 ? -6.316 -13.047 1.668 1 97.94 245 TYR A CA 1
ATOM 1912 C C . TYR A 1 245 ? -7.523 -12.25 1.198 1 97.94 245 TYR A C 1
ATOM 1914 O O . TYR A 1 245 ? -8.531 -12.828 0.772 1 97.94 245 TYR A O 1
ATOM 1922 N N . ALA A 1 246 ? -7.465 -11.016 1.369 1 97.88 246 ALA A N 1
ATOM 1923 C CA . ALA A 1 246 ? -8.453 -10.07 0.861 1 97.88 246 ALA A CA 1
ATOM 1924 C C . ALA A 1 246 ? -7.852 -9.156 -0.202 1 97.88 246 ALA A C 1
ATOM 1926 O O . ALA A 1 246 ? -6.641 -8.914 -0.205 1 97.88 246 ALA A O 1
ATOM 1927 N N . PHE A 1 247 ? -8.68 -8.688 -1.178 1 98 247 PHE A N 1
ATOM 1928 C CA . PHE A 1 247 ? -8.156 -7.809 -2.215 1 98 247 PHE A CA 1
ATOM 1929 C C . PHE A 1 247 ? -9.242 -6.859 -2.715 1 98 247 PHE A C 1
ATOM 1931 O O . PHE A 1 247 ? -10.43 -7.125 -2.551 1 98 247 PHE A O 1
ATOM 1938 N N . SER A 1 248 ? -8.852 -5.734 -3.195 1 96.62 248 SER A N 1
ATOM 1939 C CA . SER A 1 248 ? -9.742 -4.75 -3.803 1 96.62 248 SER A CA 1
ATOM 1940 C C . SER A 1 248 ? -9.586 -4.723 -5.32 1 96.62 248 SER A C 1
ATOM 1942 O O . SER A 1 248 ? -8.68 -5.352 -5.867 1 96.62 248 SER A O 1
ATOM 1944 N N . GLU A 1 249 ? -10.469 -4.047 -5.945 1 96.75 249 GLU A N 1
ATOM 1945 C CA . GLU A 1 249 ? -10.406 -3.891 -7.398 1 96.75 249 GLU A CA 1
ATOM 1946 C C . GLU A 1 249 ? -9.539 -2.695 -7.785 1 96.75 249 GLU A C 1
ATOM 1948 O O . GLU A 1 249 ? -9.391 -2.391 -8.969 1 96.75 249 GLU A O 1
ATOM 1953 N N . LEU A 1 250 ? -8.945 -2.016 -6.789 1 96 250 LEU A N 1
ATOM 1954 C CA . LEU A 1 250 ? -8.055 -0.896 -7.074 1 96 250 LEU A CA 1
ATOM 1955 C C . LEU A 1 250 ? -6.797 -1.372 -7.789 1 96 250 LEU A C 1
ATOM 1957 O O . LEU A 1 250 ? -6.188 -2.369 -7.391 1 96 250 LEU A O 1
ATOM 1961 N N . GLU A 1 251 ? -6.422 -0.631 -8.805 1 96.44 251 GLU A N 1
ATOM 1962 C CA . GLU A 1 251 ? -5.266 -1.012 -9.609 1 96.44 251 GLU A CA 1
ATOM 1963 C C . GLU A 1 251 ? -3.977 -0.939 -8.797 1 96.44 251 GLU A C 1
ATOM 1965 O O . GLU A 1 251 ? -3.781 -0.007 -8.016 1 96.44 251 GLU A O 1
ATOM 1970 N N . PHE A 1 252 ? -3.232 -1.919 -8.938 1 96.06 252 PHE A N 1
ATOM 1971 C CA . PHE A 1 252 ? -1.911 -2.088 -8.344 1 96.06 252 PHE A CA 1
ATOM 1972 C C . PHE A 1 252 ? -0.82 -1.914 -9.391 1 96.06 252 PHE A C 1
ATOM 1974 O O . PHE A 1 252 ? -0.699 -2.729 -10.312 1 96.06 252 PHE A O 1
ATOM 1981 N N . PHE A 1 253 ? -0.02 -0.878 -9.273 1 95.56 253 PHE A N 1
ATOM 1982 C CA . PHE A 1 253 ? 0.933 -0.501 -10.312 1 95.56 253 PHE A CA 1
ATOM 1983 C C . PHE A 1 253 ? 2.316 -1.058 -10 1 95.56 253 PHE A C 1
ATOM 1985 O O . PHE A 1 253 ? 2.582 -1.491 -8.883 1 95.56 253 PHE A O 1
ATOM 1992 N N . PRO A 1 254 ? 3.24 -1.06 -11.008 1 95.69 254 PRO A N 1
ATOM 1993 C CA . PRO A 1 254 ? 4.578 -1.621 -10.812 1 95.69 254 PRO A CA 1
ATOM 1994 C C . PRO A 1 254 ? 5.297 -1.031 -9.602 1 95.69 254 PRO A C 1
ATOM 1996 O O . PRO A 1 254 ? 5.965 -1.758 -8.859 1 95.69 254 PRO A O 1
ATOM 1999 N N . VAL A 1 255 ? 5.109 0.244 -9.344 1 96.06 255 VAL A N 1
ATOM 2000 C CA . VAL A 1 255 ? 5.773 0.899 -8.227 1 96.06 255 VAL A CA 1
ATOM 2001 C C . VAL A 1 255 ? 5.254 0.329 -6.906 1 96.06 255 VAL A C 1
ATOM 2003 O O . VAL A 1 255 ? 6 0.217 -5.934 1 96.06 255 VAL A O 1
ATOM 2006 N N . ASP A 1 256 ? 3.988 -0.077 -6.906 1 97.5 256 ASP A N 1
ATOM 2007 C CA . ASP A 1 256 ? 3.408 -0.688 -5.715 1 97.5 256 ASP A CA 1
ATOM 2008 C C . ASP A 1 256 ? 4.039 -2.049 -5.434 1 97.5 256 ASP A C 1
ATOM 2010 O O . ASP A 1 256 ? 4.352 -2.369 -4.281 1 97.5 256 ASP A O 1
ATOM 2014 N N . ALA A 1 257 ? 4.219 -2.834 -6.484 1 97.81 257 ALA A N 1
ATOM 2015 C CA . ALA A 1 257 ? 4.836 -4.148 -6.352 1 97.81 257 ALA A CA 1
ATOM 2016 C C . ALA A 1 257 ? 6.27 -4.035 -5.84 1 97.81 257 ALA A C 1
ATOM 2018 O O . ALA A 1 257 ? 6.688 -4.793 -4.965 1 97.81 257 ALA A O 1
ATOM 2019 N N . VAL A 1 258 ? 6.992 -3.1 -6.359 1 97.5 258 VAL A N 1
ATOM 2020 C CA . VAL A 1 258 ? 8.391 -2.906 -5.984 1 97.5 258 VAL A CA 1
ATOM 2021 C C . VAL A 1 258 ? 8.484 -2.523 -4.508 1 97.5 258 VAL A C 1
ATOM 2023 O O . VAL A 1 258 ? 9.281 -3.096 -3.762 1 97.5 258 VAL A O 1
ATOM 2026 N N . ASP A 1 259 ? 7.664 -1.62 -4.09 1 97.25 259 ASP A N 1
ATOM 2027 C CA . ASP A 1 259 ? 7.711 -1.18 -2.697 1 97.25 259 ASP A CA 1
ATOM 2028 C C . ASP A 1 259 ? 7.18 -2.264 -1.761 1 97.25 259 ASP A C 1
ATOM 2030 O O . ASP A 1 259 ? 7.68 -2.424 -0.644 1 97.25 259 ASP A O 1
ATOM 2034 N N . GLY A 1 260 ? 6.047 -2.951 -2.205 1 97.62 260 GLY A N 1
ATOM 2035 C CA . GLY A 1 260 ? 5.602 -4.098 -1.429 1 97.62 260 GLY A CA 1
ATOM 2036 C C . GLY A 1 260 ? 6.68 -5.145 -1.236 1 97.62 260 GLY A C 1
ATOM 2037 O O . GLY A 1 260 ? 6.863 -5.66 -0.132 1 97.62 260 GLY A O 1
ATOM 2038 N N . SER A 1 261 ? 7.41 -5.414 -2.305 1 97.56 261 SER A N 1
ATOM 2039 C CA . SER A 1 261 ? 8.516 -6.363 -2.252 1 97.56 261 SER A CA 1
ATOM 2040 C C . SER A 1 261 ? 9.633 -5.859 -1.351 1 97.56 261 SER A C 1
ATOM 2042 O O . SER A 1 261 ? 10.258 -6.641 -0.629 1 97.56 261 SER A O 1
ATOM 2044 N N . PHE A 1 262 ? 9.945 -4.609 -1.362 1 96.94 262 PHE A N 1
ATOM 2045 C CA . PHE A 1 262 ? 10.961 -3.998 -0.516 1 96.94 262 PHE A CA 1
ATOM 2046 C C . PHE A 1 262 ? 10.672 -4.254 0.957 1 96.94 262 PHE A C 1
ATOM 2048 O O . PHE A 1 262 ? 11.57 -4.594 1.727 1 96.94 262 PHE A O 1
ATOM 2055 N N . VAL A 1 263 ? 9.438 -4.105 1.337 1 97.19 263 VAL A N 1
ATOM 2056 C CA . VAL A 1 263 ? 9.023 -4.359 2.715 1 97.19 263 VAL A CA 1
ATOM 2057 C C . VAL A 1 263 ? 9.305 -5.816 3.078 1 97.19 263 VAL A C 1
ATOM 2059 O O . VAL A 1 263 ? 9.852 -6.102 4.145 1 97.19 263 VAL A O 1
ATOM 2062 N N . VAL A 1 264 ? 8.969 -6.676 2.158 1 96.56 264 VAL A N 1
ATOM 2063 C CA . VAL A 1 264 ? 9.086 -8.102 2.422 1 96.56 264 VAL A CA 1
ATOM 2064 C C . VAL A 1 264 ? 10.562 -8.5 2.484 1 96.56 264 VAL A C 1
ATOM 2066 O O . VAL A 1 264 ? 11 -9.148 3.438 1 96.56 264 VAL A O 1
ATOM 2069 N N . GLU A 1 265 ? 11.32 -8.039 1.545 1 95.5 265 GLU A N 1
ATOM 2070 C CA . GLU A 1 265 ? 12.695 -8.523 1.418 1 95.5 265 GLU A CA 1
ATOM 2071 C C . GLU A 1 265 ? 13.609 -7.871 2.449 1 95.5 265 GLU A C 1
ATOM 2073 O O . GLU A 1 265 ? 14.609 -8.461 2.863 1 95.5 265 GLU A O 1
ATOM 2078 N N . LYS A 1 266 ? 13.227 -6.684 2.939 1 93.56 266 LYS A N 1
ATOM 2079 C CA . LYS A 1 266 ? 14.117 -5.969 3.848 1 93.56 266 LYS A CA 1
ATOM 2080 C C . LYS A 1 266 ? 13.688 -6.16 5.301 1 93.56 266 LYS A C 1
ATOM 2082 O O . LYS A 1 266 ? 14.414 -5.789 6.223 1 93.56 266 LYS A O 1
ATOM 2087 N N . SER A 1 267 ? 12.57 -6.734 5.488 1 92 267 SER A N 1
ATOM 2088 C CA . SER A 1 267 ? 12.133 -6.988 6.855 1 92 267 SER A CA 1
ATOM 2089 C C . SER A 1 267 ? 12.969 -8.086 7.508 1 92 267 SER A C 1
ATOM 2091 O O . SER A 1 267 ? 13.375 -9.047 6.848 1 92 267 SER A O 1
ATOM 2093 N N . THR A 1 268 ? 13.172 -7.906 8.828 1 89.44 268 THR A N 1
ATOM 2094 C CA . THR A 1 268 ? 13.875 -8.938 9.586 1 89.44 268 THR A CA 1
ATOM 2095 C C . THR A 1 268 ? 12.891 -9.789 10.383 1 89.44 268 THR A C 1
ATOM 2097 O O . THR A 1 268 ? 13.289 -10.734 11.07 1 89.44 268 THR A O 1
ATOM 2100 N N . GLU A 1 269 ? 11.641 -9.414 10.195 1 90.19 269 GLU A N 1
ATOM 2101 C CA . GLU A 1 269 ? 10.57 -10.148 10.852 1 90.19 269 GLU A CA 1
ATOM 2102 C C . GLU A 1 269 ? 9.516 -10.602 9.852 1 90.19 269 GLU A C 1
ATOM 2104 O O . GLU A 1 269 ? 9.57 -10.234 8.68 1 90.19 269 GLU A O 1
ATOM 2109 N N . GLY A 1 270 ? 8.68 -11.508 10.336 1 90.94 270 GLY A N 1
ATOM 2110 C CA . GLY A 1 270 ? 7.594 -11.953 9.477 1 90.94 270 GLY A CA 1
ATOM 2111 C C . GLY A 1 270 ? 7.863 -13.297 8.828 1 90.94 270 GLY A C 1
ATOM 2112 O O . GLY A 1 270 ? 8.953 -13.852 8.961 1 90.94 270 GLY A O 1
ATOM 2113 N N . PHE A 1 271 ? 6.961 -13.727 8.094 1 93.25 271 PHE A N 1
ATOM 2114 C CA . PHE A 1 271 ? 6.926 -15.078 7.539 1 93.25 271 PHE A CA 1
ATOM 2115 C C . PHE A 1 271 ? 8.133 -15.328 6.641 1 93.25 271 PHE A C 1
ATOM 2117 O O . PHE A 1 271 ? 8.836 -16.328 6.793 1 93.25 271 PHE A O 1
ATOM 2124 N N . PHE A 1 272 ? 8.445 -14.398 5.766 1 96.06 272 PHE A N 1
ATOM 2125 C CA . PHE A 1 272 ? 9.453 -14.633 4.734 1 96.06 272 PHE A CA 1
ATOM 2126 C C . PHE A 1 272 ? 10.852 -14.422 5.289 1 96.06 272 PHE A C 1
ATOM 2128 O O . PHE A 1 272 ? 11.805 -15.055 4.836 1 96.06 272 PHE A O 1
ATOM 2135 N N . ALA A 1 273 ? 10.969 -13.516 6.266 1 95.69 273 ALA A N 1
ATOM 2136 C CA . ALA A 1 273 ? 12.258 -13.32 6.914 1 95.69 273 ALA A CA 1
ATOM 2137 C C . ALA A 1 273 ? 12.633 -14.523 7.773 1 95.69 273 ALA A C 1
ATOM 2139 O O . ALA A 1 273 ? 13.805 -14.883 7.871 1 95.69 273 ALA A O 1
ATOM 2140 N N . MET A 1 274 ? 11.633 -15.164 8.281 1 96.12 274 MET A N 1
ATOM 2141 C CA . MET A 1 274 ? 11.875 -16.188 9.297 1 96.12 274 MET A CA 1
ATOM 2142 C C . MET A 1 274 ? 11.891 -17.578 8.672 1 96.12 274 MET A C 1
ATOM 2144 O O . MET A 1 274 ? 12.32 -18.547 9.305 1 96.12 274 MET A O 1
ATOM 2148 N N . ASN A 1 275 ? 11.484 -17.656 7.461 1 96.69 275 ASN A N 1
ATOM 2149 C CA . ASN A 1 275 ? 11.352 -18.969 6.844 1 96.69 275 ASN A CA 1
ATOM 2150 C C . ASN A 1 275 ? 11.898 -18.984 5.418 1 96.69 275 ASN A C 1
ATOM 2152 O O . ASN A 1 275 ? 11.969 -17.938 4.77 1 96.69 275 ASN A O 1
ATOM 2156 N N . ILE A 1 276 ? 12.312 -20.172 5.012 1 97.31 276 ILE A N 1
ATOM 2157 C CA . ILE A 1 276 ? 12.656 -20.438 3.619 1 97.31 276 ILE A CA 1
ATOM 2158 C C . ILE A 1 276 ? 11.656 -21.422 3.02 1 97.31 276 ILE A C 1
ATOM 2160 O O . ILE A 1 276 ? 11.336 -22.438 3.641 1 97.31 276 ILE A O 1
ATOM 2164 N N . CYS A 1 277 ? 11.164 -21.109 1.885 1 97.88 277 CYS A N 1
ATOM 2165 C CA . CYS A 1 277 ? 10.117 -21.922 1.3 1 97.88 277 CYS A CA 1
ATOM 2166 C C . CYS A 1 277 ? 10.219 -21.938 -0.221 1 97.88 277 CYS A C 1
ATOM 2168 O O . CYS A 1 277 ? 10.742 -21 -0.82 1 97.88 277 CYS A O 1
ATOM 2170 N N . ALA A 1 278 ? 9.711 -22.969 -0.799 1 98.69 278 ALA A N 1
ATOM 2171 C CA . ALA A 1 278 ? 9.539 -23.141 -2.238 1 98.69 278 ALA A CA 1
ATOM 2172 C C . ALA A 1 278 ? 8.328 -24.031 -2.535 1 98.69 278 ALA A C 1
ATOM 2174 O O . ALA A 1 278 ? 8.055 -24.984 -1.805 1 98.69 278 ALA A O 1
ATOM 2175 N N . VAL A 1 279 ? 7.609 -23.703 -3.549 1 98.75 279 VAL A N 1
ATOM 2176 C CA . VAL A 1 279 ? 6.43 -24.453 -3.965 1 98.75 279 VAL A CA 1
ATOM 2177 C C . VAL A 1 279 ? 6.434 -24.625 -5.48 1 98.75 279 VAL A C 1
ATOM 2179 O O . VAL A 1 279 ? 6.777 -23.703 -6.219 1 98.75 279 VAL A O 1
ATOM 2182 N N . LYS A 1 280 ? 6.023 -25.766 -5.93 1 98.56 280 LYS A N 1
ATOM 2183 C CA . LYS A 1 280 ? 5.844 -26.016 -7.355 1 98.56 280 LYS A CA 1
ATOM 2184 C C . LYS A 1 280 ? 4.734 -27.031 -7.609 1 98.56 280 LYS A C 1
ATOM 2186 O O . LYS A 1 280 ? 4.562 -27.969 -6.832 1 98.56 280 LYS A O 1
ATOM 2191 N N . VAL A 1 281 ? 3.98 -26.828 -8.664 1 98.12 281 VAL A N 1
ATOM 2192 C CA . VAL A 1 281 ? 2.875 -27.703 -9.039 1 98.12 281 VAL A CA 1
ATOM 2193 C C . VAL A 1 281 ? 3.346 -28.703 -10.086 1 98.12 281 VAL A C 1
ATOM 2195 O O . VAL A 1 281 ? 4.133 -28.375 -10.977 1 98.12 281 VAL A O 1
ATOM 2198 N N . PHE A 1 282 ? 2.877 -29.891 -9.945 1 97.12 282 PHE A N 1
ATOM 2199 C CA . PHE A 1 282 ? 3.215 -30.969 -10.859 1 97.12 282 PHE A CA 1
ATOM 2200 C C . PHE A 1 282 ? 1.959 -31.688 -11.328 1 97.12 282 PHE A C 1
ATOM 2202 O O . PHE A 1 282 ? 0.913 -31.609 -10.688 1 97.12 282 PHE A O 1
ATOM 2209 N N . SER A 1 283 ? 2.109 -32.312 -12.477 1 94.31 283 SER A N 1
ATOM 2210 C CA . SER A 1 283 ? 1.062 -33.219 -12.953 1 94.31 283 SER A CA 1
ATOM 2211 C C . SER A 1 283 ? 1.382 -34.656 -12.625 1 94.31 283 SER A C 1
ATOM 2213 O O . SER A 1 283 ? 2.541 -35.094 -12.68 1 94.31 283 SER A O 1
ATOM 2215 N N . GLU A 1 284 ? 0.346 -35.312 -12.195 1 85.69 284 GLU A N 1
ATOM 2216 C CA . GLU A 1 284 ? 0.545 -36.75 -11.984 1 85.69 284 GLU A CA 1
ATOM 2217 C C . GLU A 1 284 ? 0.692 -37.469 -13.312 1 85.69 284 GLU A C 1
ATOM 2219 O O . GLU A 1 284 ? 0.016 -37.156 -14.289 1 85.69 284 GLU A O 1
ATOM 2224 N N . GLU A 1 285 ? 1.769 -38.219 -13.617 1 68.62 285 GLU A N 1
ATOM 2225 C CA . GLU A 1 285 ? 1.942 -39.062 -14.812 1 68.62 285 GLU A CA 1
ATOM 2226 C C . GLU A 1 285 ? 0.754 -39.969 -15.016 1 68.62 285 GLU A C 1
ATOM 2228 O O . GLU A 1 285 ? 0.209 -40.531 -14.055 1 68.62 285 GLU A O 1
ATOM 2233 N N . ALA A 1 286 ? -0.036 -39.719 -16.156 1 55 286 ALA A N 1
ATOM 2234 C CA . ALA A 1 286 ? -1.137 -40.625 -16.516 1 55 286 ALA A CA 1
ATOM 2235 C C . ALA A 1 286 ? -0.75 -42.094 -16.328 1 55 286 ALA A C 1
ATOM 2237 O O . ALA A 1 286 ? 0.271 -42.531 -16.859 1 55 286 ALA A O 1
ATOM 2238 N N . SER A 1 287 ? -0.948 -42.688 -15.172 1 48.81 287 SER A N 1
ATOM 2239 C CA . SER A 1 287 ? -0.763 -44.125 -15.242 1 48.81 287 SER A CA 1
ATOM 2240 C C . SER A 1 287 ? -1.435 -44.719 -16.484 1 48.81 287 SER A C 1
ATOM 2242 O O . SER A 1 287 ? -2.484 -44.219 -16.906 1 48.81 287 SER A O 1
ATOM 2244 N N . ALA A 1 288 ? -0.634 -45.375 -17.453 1 47 288 ALA A N 1
ATOM 2245 C CA . ALA A 1 288 ? -1.013 -46.094 -18.672 1 47 288 ALA A CA 1
ATOM 2246 C C . ALA A 1 288 ? -2.42 -46.656 -18.562 1 47 288 ALA A C 1
ATOM 2248 O O . ALA A 1 288 ? -3.08 -46.906 -19.578 1 47 288 ALA A O 1
ATOM 2249 N N . SER A 1 289 ? -2.773 -47.219 -17.391 1 41.53 289 SER A N 1
ATOM 2250 C CA . SER A 1 289 ? -3.973 -48.062 -17.391 1 41.53 289 SER A CA 1
ATOM 2251 C C . SER A 1 289 ? -5.234 -47.219 -17.5 1 41.53 289 SER A C 1
ATOM 2253 O O . SER A 1 289 ? -6.34 -47.75 -17.625 1 41.53 289 SER A O 1
ATOM 2255 N N . GLN A 1 290 ? -5.246 -46.031 -17.016 1 41.03 290 GLN A N 1
ATOM 2256 C CA . GLN A 1 290 ? -6.559 -45.406 -17.016 1 41.03 290 GLN A CA 1
ATOM 2257 C C . GLN A 1 290 ? -6.895 -44.812 -18.375 1 41.03 290 GLN A C 1
ATOM 2259 O O . GLN A 1 290 ? -7.137 -43.625 -18.516 1 41.03 290 GLN A O 1
ATOM 2264 N N . GLU A 1 291 ? -6.266 -45.312 -19.453 1 38.22 291 GLU A N 1
ATOM 2265 C CA . GLU A 1 291 ? -6.633 -44.906 -20.812 1 38.22 291 GLU A CA 1
ATOM 2266 C C . GLU A 1 291 ? -8.125 -45.094 -21.047 1 38.22 291 GLU A C 1
ATOM 2268 O O . GLU A 1 291 ? -8.633 -44.781 -22.141 1 38.22 291 GLU A O 1
ATOM 2273 N N . SER A 1 292 ? -8.75 -46.031 -20.359 1 35.53 292 SER A N 1
ATOM 2274 C CA . SER A 1 292 ? -9.984 -46.406 -21.031 1 35.53 292 SER A CA 1
ATOM 2275 C C . SER A 1 292 ? -10.938 -45.219 -21.141 1 35.53 292 SER A C 1
ATOM 2277 O O . SER A 1 292 ? -11.68 -45.094 -22.109 1 35.53 292 SER A O 1
ATOM 2279 N N . GLY A 1 293 ? -11.742 -44.844 -20.016 1 35.06 293 GLY A N 1
ATOM 2280 C CA . GLY A 1 293 ? -12.961 -44.094 -20.297 1 35.06 293 GLY A CA 1
ATOM 2281 C C . GLY A 1 293 ? -12.695 -42.656 -20.703 1 35.06 293 GLY A C 1
ATOM 2282 O O . GLY A 1 293 ? -11.617 -42.125 -20.453 1 35.06 293 GLY A O 1
ATOM 2283 N N . GLY A 1 294 ? -13.344 -42.062 -21.734 1 36.66 294 GLY A N 1
ATOM 2284 C CA . GLY A 1 294 ? -13.555 -40.844 -22.531 1 36.66 294 GLY A CA 1
ATOM 2285 C C . GLY A 1 294 ? -13.359 -39.562 -21.75 1 36.66 294 GLY A C 1
ATOM 2286 O O . GLY A 1 294 ? -13.633 -38.469 -22.266 1 36.66 294 GLY A O 1
ATOM 2287 N N . CYS A 1 295 ? -13.828 -39.594 -20.469 1 34.38 295 CYS A N 1
ATOM 2288 C CA . CYS A 1 295 ? -13.891 -38.25 -19.938 1 34.38 295 CYS A CA 1
ATOM 2289 C C . CYS A 1 295 ? -12.492 -37.688 -19.703 1 34.38 295 CYS A C 1
ATOM 2291 O O . CYS A 1 295 ? -11.695 -38.281 -18.969 1 34.38 295 CYS A O 1
ATOM 2293 N N . LEU A 1 296 ? -11.766 -37.062 -20.594 1 40.84 296 LEU A N 1
ATOM 2294 C CA . LEU A 1 296 ? -10.602 -36.219 -20.375 1 40.84 296 LEU A CA 1
ATOM 2295 C C . LEU A 1 296 ? -10.578 -35.688 -18.938 1 40.84 296 LEU A C 1
ATOM 2297 O O . LEU A 1 296 ? -11.266 -34.719 -18.625 1 40.84 296 LEU A O 1
ATOM 2301 N N . SER A 1 297 ? -10.523 -36.531 -17.859 1 46.41 297 SER A N 1
ATOM 2302 C CA . SER A 1 297 ? -10.406 -36.094 -16.469 1 46.41 297 SER A CA 1
ATOM 2303 C C . SER A 1 297 ? -9.289 -35.094 -16.281 1 46.41 297 SER A C 1
ATOM 2305 O O . SER A 1 297 ? -8.273 -35.125 -16.984 1 46.41 297 SER A O 1
ATOM 2307 N N . SER A 1 298 ? -9.578 -33.844 -15.883 1 58.5 298 SER A N 1
ATOM 2308 C CA . SER A 1 298 ? -8.602 -32.844 -15.492 1 58.5 298 SER A CA 1
ATOM 2309 C C . SER A 1 298 ? -7.367 -33.469 -14.859 1 58.5 298 SER A C 1
ATOM 2311 O O . SER A 1 298 ? -7.484 -34.406 -14.055 1 58.5 298 SER A O 1
ATOM 2313 N N . PRO A 1 299 ? -6.109 -33.312 -15.5 1 66.06 299 PRO A N 1
ATOM 2314 C CA . PRO A 1 299 ? -4.902 -33.875 -14.914 1 66.06 299 PRO A CA 1
ATOM 2315 C C . PRO A 1 299 ? -4.863 -33.75 -13.391 1 66.06 299 PRO A C 1
ATOM 2317 O O . PRO A 1 299 ? -5.328 -32.75 -12.844 1 66.06 299 PRO A O 1
ATOM 2320 N N . ARG A 1 300 ? -4.641 -34.875 -12.742 1 84.69 300 ARG A N 1
ATOM 2321 C CA . ARG A 1 300 ? -4.383 -34.844 -11.312 1 84.69 300 ARG A CA 1
ATOM 2322 C C . ARG A 1 300 ? -3.115 -34.062 -11 1 84.69 300 ARG A C 1
ATOM 2324 O O . ARG A 1 300 ? -2.096 -34.219 -11.672 1 84.69 300 ARG A O 1
ATOM 2331 N N . LEU A 1 301 ? -3.232 -33.094 -10.156 1 96.19 301 LEU A N 1
ATOM 2332 C CA . LEU A 1 301 ? -2.113 -32.25 -9.789 1 96.19 301 LEU A CA 1
ATOM 2333 C C . LEU A 1 301 ? -1.642 -32.531 -8.367 1 96.19 301 LEU A C 1
ATOM 2335 O O . LEU A 1 301 ? -2.391 -33.094 -7.562 1 96.19 301 LEU A O 1
ATOM 2339 N N . TYR A 1 302 ? -0.463 -32.344 -8.125 1 97.25 302 TYR A N 1
ATOM 2340 C CA . TYR A 1 302 ? 0.068 -32.281 -6.77 1 97.25 302 TYR A CA 1
ATOM 2341 C C . TYR A 1 302 ? 1.077 -31.141 -6.629 1 97.25 302 TYR A C 1
ATOM 2343 O O . TYR A 1 302 ? 1.509 -30.562 -7.625 1 97.25 302 TYR A O 1
ATOM 2351 N N . ARG A 1 303 ? 1.379 -30.781 -5.375 1 98 303 ARG A N 1
ATOM 2352 C CA . ARG A 1 303 ? 2.363 -29.75 -5.055 1 98 303 ARG A CA 1
ATOM 2353 C C . ARG A 1 303 ? 3.518 -30.328 -4.246 1 98 303 ARG A C 1
ATOM 2355 O O . ARG A 1 303 ? 3.311 -31.188 -3.387 1 98 303 ARG A O 1
ATOM 2362 N N . LYS A 1 304 ? 4.637 -29.922 -4.566 1 98.75 304 LYS A N 1
ATOM 2363 C CA . LYS A 1 304 ? 5.766 -30.109 -3.654 1 98.75 304 LYS A CA 1
ATOM 2364 C C . LYS A 1 304 ? 6.133 -28.797 -2.963 1 98.75 304 LYS A C 1
ATOM 2366 O O . LYS A 1 304 ? 6.145 -27.734 -3.594 1 98.75 304 LYS A O 1
ATOM 2371 N N . VAL A 1 305 ? 6.32 -28.938 -1.638 1 98.75 305 VAL A N 1
ATOM 2372 C CA . VAL A 1 305 ? 6.551 -27.75 -0.808 1 98.75 305 VAL A CA 1
ATOM 2373 C C . VAL A 1 305 ? 7.809 -27.953 0.033 1 98.75 305 VAL A C 1
ATOM 2375 O O . VAL A 1 305 ? 7.922 -28.938 0.777 1 98.75 305 VAL A O 1
ATOM 2378 N N . LEU A 1 306 ? 8.75 -27.109 -0.179 1 98.75 306 LEU A N 1
ATOM 2379 C CA . LEU A 1 306 ? 9.852 -27 0.768 1 98.75 306 LEU A CA 1
ATOM 2380 C C . LEU A 1 306 ? 9.539 -25.953 1.843 1 98.75 306 LEU A C 1
ATOM 2382 O O . LEU A 1 306 ? 9.203 -24.812 1.53 1 98.75 306 LEU A O 1
ATOM 2386 N N . PHE A 1 307 ? 9.609 -26.328 3.047 1 98.06 307 PHE A N 1
ATOM 2387 C CA . PHE A 1 307 ? 9.445 -25.438 4.191 1 98.06 307 PHE A CA 1
ATOM 2388 C C . PHE A 1 307 ? 10.484 -25.75 5.266 1 98.06 307 PHE A C 1
ATOM 2390 O O . PHE A 1 307 ? 10.422 -26.797 5.91 1 98.06 307 PHE A O 1
ATOM 2397 N N . GLY A 1 308 ? 11.344 -24.797 5.371 1 97.25 308 GLY A N 1
ATOM 2398 C CA . GLY A 1 308 ? 12.391 -24.984 6.359 1 97.25 308 GLY A CA 1
ATOM 2399 C C . GLY A 1 308 ? 13.32 -26.141 6.039 1 97.25 308 GLY A C 1
ATOM 2400 O O . GLY A 1 308 ? 14.172 -26.031 5.156 1 97.25 308 GLY A O 1
ATOM 2401 N N . ASN A 1 309 ? 13.102 -27.281 6.723 1 97.38 309 ASN A N 1
ATOM 2402 C CA . ASN A 1 309 ? 14.047 -28.391 6.609 1 97.38 309 ASN A CA 1
ATOM 2403 C C . ASN A 1 309 ? 13.406 -29.609 5.977 1 97.38 309 ASN A C 1
ATOM 2405 O O . ASN A 1 309 ? 13.938 -30.719 6.082 1 97.38 309 ASN A O 1
ATOM 2409 N N . GLU A 1 310 ? 12.281 -29.406 5.316 1 98.31 310 GLU A N 1
ATOM 2410 C CA . GLU A 1 310 ? 11.617 -30.562 4.719 1 98.31 310 GLU A CA 1
ATOM 2411 C C . GLU A 1 310 ? 10.992 -30.203 3.377 1 98.31 310 GLU A C 1
ATOM 2413 O O . GLU A 1 310 ? 10.656 -29.047 3.129 1 98.31 310 GLU A O 1
ATOM 2418 N N . VAL A 1 311 ? 10.883 -31.219 2.578 1 98.75 311 VAL A N 1
ATOM 2419 C CA . VAL A 1 311 ? 10.062 -31.188 1.367 1 98.75 311 VAL A CA 1
ATOM 2420 C C . VAL A 1 311 ? 8.883 -32.156 1.513 1 98.75 311 VAL A C 1
ATOM 2422 O O . VAL A 1 311 ? 9.07 -33.312 1.836 1 98.75 311 VAL A O 1
ATOM 2425 N N . LYS A 1 312 ? 7.746 -31.656 1.295 1 98.62 312 LYS A N 1
ATOM 2426 C CA . LYS A 1 312 ? 6.543 -32.469 1.347 1 98.62 312 LYS A CA 1
ATOM 2427 C C . LYS A 1 312 ? 5.809 -32.469 0.008 1 98.62 312 LYS A C 1
ATOM 2429 O O . LYS A 1 312 ? 5.883 -31.484 -0.738 1 98.62 312 LYS A O 1
ATOM 2434 N N . LYS A 1 313 ? 5.191 -33.531 -0.261 1 98 313 LYS A N 1
ATOM 2435 C CA . LYS A 1 313 ? 4.281 -33.656 -1.396 1 98 313 LYS A CA 1
ATOM 2436 C C . LYS A 1 313 ? 2.824 -33.594 -0.94 1 98 313 LYS A C 1
ATOM 2438 O O . LYS A 1 313 ? 2.412 -34.344 -0.056 1 98 313 LYS A O 1
ATOM 2443 N N . TYR A 1 314 ? 2.109 -32.688 -1.46 1 97 314 TYR A N 1
ATOM 2444 C CA . TYR A 1 314 ? 0.672 -32.594 -1.246 1 97 314 TYR A CA 1
ATOM 2445 C C . TYR A 1 314 ? -0.101 -33.062 -2.473 1 97 314 TYR A C 1
ATOM 2447 O O . TYR A 1 314 ? -0.056 -32.406 -3.525 1 97 314 TYR A O 1
ATOM 2455 N N . SER A 1 315 ? -0.884 -34.062 -2.305 1 94.88 315 SER A N 1
ATOM 2456 C CA . SER A 1 315 ? -1.632 -34.625 -3.42 1 94.88 315 SER A CA 1
ATOM 2457 C C . SER A 1 315 ? -3.035 -34.031 -3.506 1 94.88 315 SER A C 1
ATOM 2459 O O . SER A 1 315 ? -3.568 -33.531 -2.51 1 94.88 315 SER A O 1
ATOM 2461 N N . GLY A 1 316 ? -3.643 -34.125 -4.652 1 92.56 316 GLY A N 1
ATOM 2462 C CA . GLY A 1 316 ? -4.965 -33.562 -4.898 1 92.56 316 GLY A CA 1
ATOM 2463 C C . GLY A 1 316 ? -6.055 -34.25 -4.086 1 92.56 316 GLY A C 1
ATOM 2464 O O . GLY A 1 316 ? -7.133 -33.688 -3.895 1 92.56 316 GLY A O 1
ATOM 2465 N N . ASP A 1 317 ? -5.766 -35.438 -3.605 1 91.88 317 ASP A N 1
ATOM 2466 C CA . ASP A 1 317 ? -6.754 -36.156 -2.82 1 91.88 317 ASP A CA 1
ATOM 2467 C C . ASP A 1 317 ? -6.605 -35.875 -1.331 1 91.88 317 ASP A C 1
ATOM 2469 O O . ASP A 1 317 ? -7.336 -36.406 -0.506 1 91.88 317 ASP A O 1
ATOM 2473 N N . GLY A 1 318 ? -5.633 -35.062 -1.024 1 92.25 318 GLY A N 1
ATOM 2474 C CA . GLY A 1 318 ? -5.504 -34.625 0.355 1 92.25 318 GLY A CA 1
ATOM 2475 C C . GLY A 1 318 ? -4.367 -35.312 1.096 1 92.25 318 GLY A C 1
ATOM 2476 O O . GLY A 1 318 ? -4.074 -34.969 2.244 1 92.25 318 GLY A O 1
ATOM 2477 N N . GLN A 1 319 ? -3.701 -36.219 0.511 1 94.56 319 GLN A N 1
ATOM 2478 C CA . GLN A 1 319 ? -2.588 -36.906 1.152 1 94.56 319 GLN A CA 1
ATOM 2479 C C . GLN A 1 319 ? -1.338 -36.031 1.184 1 94.56 319 GLN A C 1
ATOM 2481 O O . GLN A 1 319 ? -1.054 -35.312 0.226 1 94.56 319 GLN A O 1
ATOM 2486 N N . VAL A 1 320 ? -0.658 -36.125 2.295 1 96.56 320 VAL A N 1
ATOM 2487 C CA . VAL A 1 320 ? 0.604 -35.406 2.469 1 96.56 320 VAL A CA 1
ATOM 2488 C C . VAL A 1 320 ? 1.723 -36.406 2.77 1 96.56 320 VAL A C 1
ATOM 2490 O O . VAL A 1 320 ? 1.565 -37.281 3.617 1 96.56 320 VAL A O 1
ATOM 2493 N N . GLU A 1 321 ? 2.814 -36.281 2.059 1 97.81 321 GLU A N 1
ATOM 2494 C CA . GLU A 1 321 ? 3.967 -37.188 2.217 1 97.81 321 GLU A CA 1
ATOM 2495 C C . GLU A 1 321 ? 5.254 -36.375 2.387 1 97.81 321 GLU A C 1
ATOM 2497 O O . GLU A 1 321 ? 5.508 -35.438 1.636 1 97.81 321 GLU A O 1
ATOM 2502 N N . VAL A 1 322 ? 6.047 -36.75 3.346 1 98.31 322 VAL A N 1
ATOM 2503 C CA . VAL A 1 322 ? 7.379 -36.156 3.477 1 98.31 322 VAL A CA 1
ATOM 2504 C C . VAL A 1 322 ? 8.328 -36.812 2.486 1 98.31 322 VAL A C 1
ATOM 2506 O O . VAL A 1 322 ? 8.531 -38.031 2.531 1 98.31 322 VAL A O 1
ATOM 2509 N N . LEU A 1 323 ? 8.875 -36.062 1.629 1 98 323 LEU A N 1
ATOM 2510 C CA . LEU A 1 323 ? 9.75 -36.594 0.597 1 98 323 LEU A CA 1
ATOM 2511 C C . LEU A 1 323 ? 11.211 -36.562 1.055 1 98 323 LEU A C 1
ATOM 2513 O O . LEU A 1 323 ? 11.992 -37.469 0.7 1 98 323 LEU A O 1
ATOM 2517 N N . ARG A 1 324 ? 11.555 -35.531 1.709 1 97.69 324 ARG A N 1
ATOM 2518 C CA . ARG A 1 324 ? 12.938 -35.344 2.113 1 97.69 324 ARG A CA 1
ATOM 2519 C C . ARG A 1 324 ? 13.023 -34.469 3.377 1 97.69 324 ARG A C 1
ATOM 2521 O O . ARG A 1 324 ? 12.195 -33.594 3.592 1 97.69 324 ARG A O 1
ATOM 2528 N N . THR A 1 325 ? 14.008 -34.812 4.195 1 97.88 325 THR A N 1
ATOM 2529 C CA . THR A 1 325 ? 14.414 -34 5.34 1 97.88 325 THR A CA 1
ATOM 2530 C C . THR A 1 325 ? 15.906 -33.719 5.293 1 97.88 325 THR A C 1
ATOM 2532 O O . THR A 1 325 ? 16.688 -34.531 4.844 1 97.88 325 THR A O 1
ATOM 2535 N N . PHE A 1 326 ? 16.312 -32.562 5.625 1 95.19 326 PHE A N 1
ATOM 2536 C CA . PHE A 1 326 ? 17.719 -32.188 5.582 1 95.19 326 PHE A CA 1
ATOM 2537 C C . PHE A 1 326 ? 18.094 -31.312 6.777 1 95.19 326 PHE A C 1
ATOM 2539 O O . PHE A 1 326 ? 17.219 -30.719 7.41 1 95.19 326 PHE A O 1
ATOM 2546 N N . ASN A 1 327 ? 19.438 -31.281 7.043 1 95.75 327 ASN A N 1
ATOM 2547 C CA . ASN A 1 327 ? 19.906 -30.578 8.234 1 95.75 327 ASN A CA 1
ATOM 2548 C C . ASN A 1 327 ? 21.047 -29.625 7.906 1 95.75 327 ASN A C 1
ATOM 2550 O O . ASN A 1 327 ? 21.656 -29.047 8.805 1 95.75 327 ASN A O 1
ATOM 2554 N N . THR A 1 328 ? 21.375 -29.516 6.66 1 95.81 328 THR A N 1
ATOM 2555 C CA . THR A 1 328 ? 22.438 -28.609 6.258 1 95.81 328 THR A CA 1
ATOM 2556 C C . THR A 1 328 ? 21.984 -27.75 5.074 1 95.81 328 THR A C 1
ATOM 2558 O O . THR A 1 328 ? 21.078 -28.125 4.34 1 95.81 328 THR A O 1
ATOM 2561 N N . GLU A 1 329 ? 22.75 -26.672 4.93 1 96.81 329 GLU A N 1
ATOM 2562 C CA . GLU A 1 329 ? 22.453 -25.812 3.785 1 96.81 329 GLU A CA 1
ATOM 2563 C C . GLU A 1 329 ? 22.719 -26.531 2.471 1 96.81 329 GLU A C 1
ATOM 2565 O O . GLU A 1 329 ? 21.984 -26.359 1.498 1 96.81 329 GLU A O 1
ATOM 2570 N N . ARG A 1 330 ? 23.734 -27.328 2.438 1 95.5 330 ARG A N 1
ATOM 2571 C CA . ARG A 1 330 ? 24.078 -28.062 1.23 1 95.5 330 ARG A CA 1
ATOM 2572 C C . ARG A 1 330 ? 22.938 -28.984 0.812 1 95.5 330 ARG A C 1
ATOM 2574 O O . ARG A 1 330 ? 22.578 -29.047 -0.366 1 95.5 330 ARG A O 1
ATOM 2581 N N . GLU A 1 331 ? 22.422 -29.672 1.791 1 96.44 331 GLU A N 1
ATOM 2582 C CA . GLU A 1 331 ? 21.312 -30.578 1.517 1 96.44 331 GLU A CA 1
ATOM 2583 C C . GLU A 1 331 ? 20.062 -29.812 1.047 1 96.44 331 GLU A C 1
ATOM 2585 O O . GLU A 1 331 ? 19.359 -30.266 0.154 1 96.44 331 GLU A O 1
ATOM 2590 N N . ARG A 1 332 ? 19.812 -28.688 1.659 1 97.62 332 ARG A N 1
ATOM 2591 C CA . ARG A 1 332 ? 18.672 -27.875 1.265 1 97.62 332 ARG A CA 1
ATOM 2592 C C . ARG A 1 332 ? 18.828 -27.359 -0.157 1 97.62 332 ARG A C 1
ATOM 2594 O O . ARG A 1 332 ? 17.891 -27.375 -0.947 1 97.62 332 ARG A O 1
ATOM 2601 N N . LEU A 1 333 ? 20.016 -26.906 -0.485 1 97.69 333 LEU A N 1
ATOM 2602 C CA . LEU A 1 333 ? 20.297 -26.422 -1.83 1 97.69 333 LEU A CA 1
ATOM 2603 C C . LEU A 1 333 ? 20.172 -27.547 -2.855 1 97.69 333 LEU A C 1
ATOM 2605 O O . LEU A 1 333 ? 19.703 -27.312 -3.975 1 97.69 333 LEU A O 1
ATOM 2609 N N . GLU A 1 334 ? 20.562 -28.719 -2.463 1 97.25 334 GLU A N 1
ATOM 2610 C CA . GLU A 1 334 ? 20.391 -29.891 -3.334 1 97.25 334 GLU A CA 1
ATOM 2611 C C . GLU A 1 334 ? 18.906 -30.188 -3.561 1 97.25 334 GLU A C 1
ATOM 2613 O O . GLU A 1 334 ? 18.5 -30.5 -4.684 1 97.25 334 GLU A O 1
ATOM 2618 N N . ALA A 1 335 ? 18.172 -30.125 -2.508 1 97.81 335 ALA A N 1
ATOM 2619 C CA . ALA A 1 335 ? 16.734 -30.344 -2.629 1 97.81 335 ALA A CA 1
ATOM 2620 C C . ALA A 1 335 ? 16.094 -29.297 -3.541 1 97.81 335 ALA A C 1
ATOM 2622 O O . ALA A 1 335 ? 15.242 -29.625 -4.371 1 97.81 335 ALA A O 1
ATOM 2623 N N . LEU A 1 336 ? 16.484 -28.031 -3.365 1 98.38 336 LEU A N 1
ATOM 2624 C CA . LEU A 1 336 ? 15.969 -26.953 -4.211 1 98.38 336 LEU A CA 1
ATOM 2625 C C . LEU A 1 336 ? 16.266 -27.234 -5.68 1 98.38 336 LEU A C 1
ATOM 2627 O O . LEU A 1 336 ? 15.391 -27.062 -6.535 1 98.38 336 LEU A O 1
ATOM 2631 N N . ARG A 1 337 ? 17.422 -27.703 -5.957 1 97.88 337 ARG A N 1
ATOM 2632 C CA . ARG A 1 337 ? 17.844 -28 -7.324 1 97.88 337 ARG A CA 1
ATOM 2633 C C . ARG A 1 337 ? 17.078 -29.203 -7.879 1 97.88 337 ARG A C 1
ATOM 2635 O O . ARG A 1 337 ? 16.5 -29.125 -8.969 1 97.88 337 ARG A O 1
ATOM 2642 N N . GLU A 1 338 ? 17 -30.234 -7.176 1 97.81 338 GLU A N 1
ATOM 2643 C CA . GLU A 1 338 ? 16.484 -31.516 -7.672 1 97.81 338 GLU A CA 1
ATOM 2644 C C . GLU A 1 338 ? 14.969 -31.516 -7.738 1 97.81 338 GLU A C 1
ATOM 2646 O O . GLU A 1 338 ? 14.375 -32.094 -8.648 1 97.81 338 GLU A O 1
ATOM 2651 N N . VAL A 1 339 ? 14.375 -30.891 -6.762 1 97.94 339 VAL A N 1
ATOM 2652 C CA . VAL A 1 339 ? 12.93 -31.016 -6.652 1 97.94 339 VAL A CA 1
ATOM 2653 C C . VAL A 1 339 ? 12.258 -29.844 -7.363 1 97.94 339 VAL A C 1
ATOM 2655 O O . VAL A 1 339 ? 11.234 -30.016 -8.031 1 97.94 339 VAL A O 1
ATOM 2658 N N . PHE A 1 340 ? 12.836 -28.672 -7.297 1 98.38 340 PHE A N 1
ATOM 2659 C CA . PHE A 1 340 ? 12.125 -27.484 -7.746 1 98.38 340 PHE A CA 1
ATOM 2660 C C . PHE A 1 340 ? 12.82 -26.859 -8.945 1 98.38 340 PHE A C 1
ATOM 2662 O O . PHE A 1 340 ? 12.297 -25.922 -9.57 1 98.38 340 PHE A O 1
ATOM 2669 N N . GLY A 1 341 ? 14.039 -27.297 -9.281 1 97.38 341 GLY A N 1
ATOM 2670 C CA . GLY A 1 341 ? 14.789 -26.734 -10.391 1 97.38 341 GLY A CA 1
ATOM 2671 C C . GLY A 1 341 ? 15.422 -25.391 -10.07 1 97.38 341 GLY A C 1
ATOM 2672 O O . GLY A 1 341 ? 15.766 -24.625 -10.969 1 97.38 341 GLY A O 1
ATOM 2673 N N . VAL A 1 342 ? 15.523 -25.094 -8.773 1 98.25 342 VAL A N 1
ATOM 2674 C CA . VAL A 1 342 ? 16.141 -23.844 -8.336 1 98.25 342 VAL A CA 1
ATOM 2675 C C . VAL A 1 342 ? 17.641 -24.031 -8.195 1 98.25 342 VAL A C 1
ATOM 2677 O O . VAL A 1 342 ? 18.109 -24.875 -7.414 1 98.25 342 VAL A O 1
ATOM 2680 N N . ARG A 1 343 ? 18.375 -23.188 -8.852 1 96.94 343 ARG A N 1
ATOM 2681 C CA . ARG A 1 343 ? 19.828 -23.406 -8.898 1 96.94 343 ARG A CA 1
ATOM 2682 C C . ARG A 1 343 ? 20.578 -22.188 -8.352 1 96.94 343 ARG A C 1
ATOM 2684 O O . ARG A 1 343 ? 20.234 -21.047 -8.68 1 96.94 343 ARG A O 1
ATOM 2691 N N . TYR A 1 344 ? 21.5 -22.438 -7.484 1 95.69 344 TYR A N 1
ATOM 2692 C CA . TYR A 1 344 ? 22.438 -21.453 -6.957 1 95.69 344 TYR A CA 1
ATOM 2693 C C . TYR A 1 344 ? 23.875 -21.953 -7.105 1 95.69 344 TYR A C 1
ATOM 2695 O O . TYR A 1 344 ? 24.109 -23.141 -7.258 1 95.69 344 TYR A O 1
ATOM 2703 N N . GLY A 1 345 ? 24.703 -21 -7.141 1 90.12 345 GLY A N 1
ATOM 2704 C CA . GLY A 1 345 ? 26.109 -21.359 -7.176 1 90.12 345 GLY A CA 1
ATOM 2705 C C . GLY A 1 345 ? 26.594 -21.984 -5.879 1 90.12 345 GLY A C 1
ATOM 2706 O O . GLY A 1 345 ? 25.891 -21.984 -4.875 1 90.12 345 GLY A O 1
ATOM 2707 N N . ASP A 1 346 ? 27.781 -22.531 -5.875 1 85.62 346 ASP A N 1
ATOM 2708 C CA . ASP A 1 346 ? 28.359 -23.281 -4.773 1 85.62 346 ASP A CA 1
ATOM 2709 C C . ASP A 1 346 ? 28.516 -22.406 -3.531 1 85.62 346 ASP A C 1
ATOM 2711 O O . ASP A 1 346 ? 28.516 -22.906 -2.406 1 85.62 346 ASP A O 1
ATOM 2715 N N . ASN A 1 347 ? 28.609 -21.156 -3.732 1 91.06 347 ASN A N 1
ATOM 2716 C CA . ASN A 1 347 ? 28.875 -20.266 -2.615 1 91.06 347 ASN A CA 1
ATOM 2717 C C . ASN A 1 347 ? 27.578 -19.703 -2.016 1 91.06 347 ASN A C 1
ATOM 2719 O O . ASN A 1 347 ? 27.625 -18.875 -1.103 1 91.06 347 ASN A O 1
ATOM 2723 N N . ALA A 1 348 ? 26.469 -20.203 -2.404 1 94.19 348 ALA A N 1
ATOM 2724 C CA . ALA A 1 348 ? 25.188 -19.609 -1.997 1 94.19 348 ALA A CA 1
ATOM 2725 C C . ALA A 1 348 ? 24.953 -19.812 -0.503 1 94.19 348 ALA A C 1
ATOM 2727 O O . ALA A 1 348 ? 24.344 -18.953 0.151 1 94.19 348 ALA A O 1
ATOM 2728 N N . ALA A 1 349 ? 25.469 -20.859 0.012 1 95.06 349 ALA A N 1
ATOM 2729 C CA . ALA A 1 349 ? 25.234 -21.219 1.41 1 95.06 349 ALA A CA 1
ATOM 2730 C C . ALA A 1 349 ? 25.812 -20.156 2.348 1 95.06 349 ALA A C 1
ATOM 2732 O O . ALA A 1 349 ? 25.344 -20 3.475 1 95.06 349 ALA A O 1
ATOM 2733 N N . GLN A 1 350 ? 26.797 -19.438 1.904 1 95.44 350 GLN A N 1
ATOM 2734 C CA . GLN A 1 350 ? 27.453 -18.453 2.766 1 95.44 350 GLN A CA 1
ATOM 2735 C C . GLN A 1 350 ? 26.531 -17.25 3.008 1 95.44 350 GLN A C 1
ATOM 2737 O O . GLN A 1 350 ? 26.641 -16.594 4.043 1 95.44 350 GLN A O 1
ATOM 2742 N N . TYR A 1 351 ? 25.656 -17.047 2.109 1 96.06 351 TYR A N 1
ATOM 2743 C CA . TYR A 1 351 ? 24.875 -15.805 2.15 1 96.06 351 TYR A CA 1
ATOM 2744 C C . TYR A 1 351 ? 23.766 -15.898 3.184 1 96.06 351 TYR A C 1
ATOM 2746 O O . TYR A 1 351 ? 23.219 -14.875 3.611 1 96.06 351 TYR A O 1
ATOM 2754 N N . ILE A 1 352 ? 23.375 -17.094 3.607 1 96.56 352 ILE A N 1
ATOM 2755 C CA . ILE A 1 352 ? 22.281 -17.234 4.555 1 96.56 352 ILE A CA 1
ATOM 2756 C C . ILE A 1 352 ? 22.812 -17.156 5.984 1 96.56 352 ILE A C 1
ATOM 2758 O O . ILE A 1 352 ? 22.047 -17.078 6.941 1 96.56 352 ILE A O 1
ATOM 2762 N N . THR A 1 353 ? 24.141 -17.203 6.121 1 95.12 353 THR A N 1
ATOM 2763 C CA . THR A 1 353 ? 24.734 -17.156 7.449 1 95.12 353 THR A CA 1
ATOM 2764 C C . THR A 1 353 ? 24.266 -15.93 8.219 1 95.12 353 THR A C 1
ATOM 2766 O O . THR A 1 353 ? 24.312 -14.812 7.695 1 95.12 353 THR A O 1
ATOM 2769 N N . GLY A 1 354 ? 23.797 -16.156 9.438 1 93.75 354 GLY A N 1
ATOM 2770 C CA . GLY A 1 354 ? 23.359 -15.062 10.281 1 93.75 354 GLY A CA 1
ATOM 2771 C C . GLY A 1 354 ? 21.875 -14.75 10.141 1 93.75 354 GLY A C 1
ATOM 2772 O O . GLY A 1 354 ? 21.312 -14.016 10.945 1 93.75 354 GLY A O 1
ATOM 2773 N N . ARG A 1 355 ? 21.266 -15.312 9.141 1 94.94 355 ARG A N 1
ATOM 2774 C CA . ARG A 1 355 ? 19.828 -15.094 8.938 1 94.94 355 ARG A CA 1
ATOM 2775 C C . ARG A 1 355 ? 19 -16.141 9.664 1 94.94 355 ARG A C 1
ATOM 2777 O O . ARG A 1 355 ? 19.5 -17.234 9.945 1 94.94 355 ARG A O 1
ATOM 2784 N N . ALA A 1 356 ? 17.828 -15.812 9.906 1 94.88 356 ALA A N 1
ATOM 2785 C CA . ALA A 1 356 ? 16.969 -16.578 10.805 1 94.88 356 ALA A CA 1
ATOM 2786 C C . ALA A 1 356 ? 16.781 -18 10.305 1 94.88 356 ALA A C 1
ATOM 2788 O O . ALA A 1 356 ? 16.844 -18.953 11.086 1 94.88 356 ALA A O 1
ATOM 2789 N N . PRO A 1 357 ? 16.625 -18.266 9.016 1 96.25 357 PRO A N 1
ATOM 2790 C CA . PRO A 1 357 ? 16.312 -19.625 8.578 1 96.25 357 PRO A CA 1
ATOM 2791 C C . PRO A 1 357 ? 17.562 -20.5 8.438 1 96.25 357 PRO A C 1
ATOM 2793 O O . PRO A 1 357 ? 17.469 -21.656 8.039 1 96.25 357 PRO A O 1
ATOM 2796 N N . ALA A 1 358 ? 18.688 -19.938 8.75 1 96.38 358 ALA A N 1
ATOM 2797 C CA . ALA A 1 358 ? 19.938 -20.672 8.586 1 96.38 358 ALA A CA 1
ATOM 2798 C C . ALA A 1 358 ? 20 -21.875 9.508 1 96.38 358 ALA A C 1
ATOM 2800 O O . ALA A 1 358 ? 19.516 -21.828 10.633 1 96.38 358 ALA A O 1
ATOM 2801 N N . PHE A 1 359 ? 20.625 -22.922 9 1 94.5 359 PHE A N 1
ATOM 2802 C CA . PHE A 1 359 ? 20.953 -24.047 9.867 1 94.5 359 PHE A CA 1
ATOM 2803 C C . PHE A 1 359 ? 22.094 -23.688 10.805 1 94.5 359 PHE A C 1
ATOM 2805 O O . PHE A 1 359 ? 22.938 -22.844 10.477 1 94.5 359 PHE A O 1
ATOM 2812 N N . ALA A 1 360 ? 22.047 -24.219 12.094 1 79.38 360 ALA A N 1
ATOM 2813 C CA . ALA A 1 360 ? 23.125 -23.984 13.047 1 79.38 360 ALA A CA 1
ATOM 2814 C C . ALA A 1 360 ? 24.469 -24.406 12.461 1 79.38 360 ALA A C 1
ATOM 2816 O O . ALA A 1 360 ? 24.547 -25.391 11.703 1 79.38 360 ALA A O 1
ATOM 2817 N N . GLN A 1 361 ? 25.438 -23.5 12.594 1 63.34 361 GLN A N 1
ATOM 2818 C CA . GLN A 1 361 ? 26.812 -23.797 12.172 1 63.34 361 GLN A CA 1
ATOM 2819 C C . GLN A 1 361 ? 27.328 -25.078 12.82 1 63.34 361 GLN A C 1
ATOM 2821 O O . GLN A 1 361 ? 27.047 -25.344 13.984 1 63.34 361 GLN A O 1
ATOM 2826 N N . GLY A 1 362 ? 27.812 -26.141 12.086 1 51.5 362 GLY A N 1
ATOM 2827 C CA . GLY A 1 362 ? 28.406 -27.375 12.57 1 51.5 362 GLY A CA 1
ATOM 2828 C C . GLY A 1 362 ? 27.484 -28.578 12.43 1 51.5 362 GLY A C 1
ATOM 2829 O O . GLY A 1 362 ? 27.828 -29.688 12.852 1 51.5 362 GLY A O 1
ATOM 2830 N N . SER A 1 363 ? 26.219 -28.312 12.086 1 40.34 363 SER A N 1
ATOM 2831 C CA . SER A 1 363 ? 25.516 -29.562 11.867 1 40.34 363 SER A CA 1
ATOM 2832 C C . SER A 1 363 ? 25.719 -30.078 10.453 1 40.34 363 SER A C 1
ATOM 2834 O O . SER A 1 363 ? 25.938 -29.297 9.523 1 40.34 363 SER A O 1
ATOM 2836 N N . MET B 1 1 ? -25.406 13.273 -7.383 1 36.94 1 MET B N 1
ATOM 2837 C CA . MET B 1 1 ? -25.469 13.891 -6.062 1 36.94 1 MET B CA 1
ATOM 2838 C C . MET B 1 1 ? -24.328 14.898 -5.879 1 36.94 1 MET B C 1
ATOM 2840 O O . MET B 1 1 ? -23.219 14.672 -6.352 1 36.94 1 MET B O 1
ATOM 2844 N N . PRO B 1 2 ? -24.5 16.125 -5.707 1 46.19 2 PRO B N 1
ATOM 2845 C CA . PRO B 1 2 ? -23.438 17.109 -5.453 1 46.19 2 PRO B CA 1
ATOM 2846 C C . PRO B 1 2 ? -22.312 16.531 -4.598 1 46.19 2 PRO B C 1
ATOM 2848 O O . PRO B 1 2 ? -22.516 15.57 -3.863 1 46.19 2 PRO B O 1
ATOM 2851 N N . GLY B 1 3 ? -21.016 16.484 -4.855 1 60.19 3 GLY B N 1
ATOM 2852 C CA . GLY B 1 3 ? -19.844 16.281 -4.031 1 60.19 3 GLY B CA 1
ATOM 2853 C C . GLY B 1 3 ? -20.109 16.469 -2.551 1 60.19 3 GLY B C 1
ATOM 2854 O O . GLY B 1 3 ? -21.25 16.719 -2.145 1 60.19 3 GLY B O 1
ATOM 2855 N N . GLY B 1 4 ? -19.406 15.742 -1.754 1 86.25 4 GLY B N 1
ATOM 2856 C CA . GLY B 1 4 ? -19.438 15.938 -0.313 1 86.25 4 GLY B CA 1
ATOM 2857 C C . GLY B 1 4 ? -19.594 14.648 0.463 1 86.25 4 GLY B C 1
ATOM 2858 O O . GLY B 1 4 ? -19.609 14.656 1.695 1 86.25 4 GLY B O 1
ATOM 2859 N N . TYR B 1 5 ? -19.781 13.578 -0.472 1 94.25 5 TYR B N 1
ATOM 2860 C CA . TYR B 1 5 ? -20.062 12.312 0.192 1 94.25 5 TYR B CA 1
ATOM 2861 C C . TYR B 1 5 ? -19.094 11.227 -0.27 1 94.25 5 TYR B C 1
ATOM 2863 O O . TYR B 1 5 ? -18.531 11.312 -1.368 1 94.25 5 TYR B O 1
ATOM 2871 N N . LEU B 1 6 ? -18.906 10.219 0.566 1 96.69 6 LEU B N 1
ATOM 2872 C CA . LEU B 1 6 ? -18.188 9.016 0.169 1 96.69 6 LEU B CA 1
ATOM 2873 C C . LEU B 1 6 ? -18.969 8.227 -0.872 1 96.69 6 LEU B C 1
ATOM 2875 O O . LEU B 1 6 ? -20.188 8.344 -0.954 1 96.69 6 LEU B O 1
ATOM 2879 N N . ARG B 1 7 ? -18.188 7.48 -1.644 1 93.69 7 ARG B N 1
ATOM 2880 C CA . ARG B 1 7 ? -18.844 6.59 -2.598 1 93.69 7 ARG B CA 1
ATOM 2881 C C . ARG B 1 7 ? -19.922 5.75 -1.918 1 93.69 7 ARG B C 1
ATOM 2883 O O . ARG B 1 7 ? -19.719 5.242 -0.813 1 93.69 7 ARG B O 1
ATOM 2890 N N . ASP B 1 8 ? -21.156 5.586 -2.584 1 93.5 8 ASP B N 1
ATOM 2891 C CA . ASP B 1 8 ? -22.312 4.828 -2.102 1 93.5 8 ASP B CA 1
ATOM 2892 C C . ASP B 1 8 ? -22.922 5.488 -0.87 1 93.5 8 ASP B C 1
ATOM 2894 O O . ASP B 1 8 ? -23.641 4.84 -0.107 1 93.5 8 ASP B O 1
ATOM 2898 N N . ASN B 1 9 ? -22.547 6.73 -0.621 1 95.12 9 ASN B N 1
ATOM 2899 C CA . ASN B 1 9 ? -23.078 7.52 0.485 1 95.12 9 ASN B CA 1
ATOM 2900 C C . ASN B 1 9 ? -22.781 6.871 1.832 1 95.12 9 ASN B C 1
ATOM 2902 O O . ASN B 1 9 ? -23.625 6.875 2.729 1 95.12 9 ASN B O 1
ATOM 2906 N N . LEU B 1 10 ? -21.625 6.281 1.914 1 96.38 10 LEU B N 1
ATOM 2907 C CA . LEU B 1 10 ? -21.25 5.57 3.133 1 96.38 10 LEU B CA 1
ATOM 2908 C C . LEU B 1 10 ? -21.094 6.539 4.297 1 96.38 10 LEU B C 1
ATOM 2910 O O . LEU B 1 10 ? -20.766 7.711 4.094 1 96.38 10 LEU B O 1
ATOM 2914 N N . TRP B 1 11 ? -21.359 5.984 5.449 1 96.94 11 TRP B N 1
ATOM 2915 C CA . TRP B 1 11 ? -21.156 6.684 6.711 1 96.94 11 TRP B CA 1
ATOM 2916 C C . TRP B 1 11 ? -19.875 6.199 7.391 1 96.94 11 TRP B C 1
ATOM 2918 O O . TRP B 1 11 ? -19.422 5.074 7.156 1 96.94 11 TRP B O 1
ATOM 2928 N N . ILE B 1 12 ? -19.312 7.051 8.125 1 97.44 12 ILE B N 1
ATOM 2929 C CA . ILE B 1 12 ? -18.203 6.676 9.008 1 97.44 12 ILE B CA 1
ATOM 2930 C C . ILE B 1 12 ? -18.719 6.477 10.43 1 97.44 12 ILE B C 1
ATOM 2932 O O . ILE B 1 12 ? -19.344 7.379 11.008 1 97.44 12 ILE B O 1
ATOM 2936 N N . ARG B 1 13 ? -18.438 5.344 10.977 1 95.19 13 ARG B N 1
ATOM 2937 C CA . ARG B 1 13 ? -18.859 5.062 12.344 1 95.19 13 ARG B CA 1
ATOM 2938 C C . ARG B 1 13 ? -17.875 5.652 13.352 1 95.19 13 ARG B C 1
ATOM 2940 O O . ARG B 1 13 ? -16.734 5.945 13.016 1 95.19 13 ARG B O 1
ATOM 2947 N N . SER B 1 14 ? -18.391 5.805 14.555 1 93.5 14 SER B N 1
ATOM 2948 C CA . SER B 1 14 ? -17.484 6.164 15.641 1 93.5 14 SER B CA 1
ATOM 2949 C C . SER B 1 14 ? -16.5 5.043 15.938 1 93.5 14 SER B C 1
ATOM 2951 O O . SER B 1 14 ? -16.906 3.895 16.141 1 93.5 14 SER B O 1
ATOM 2953 N N . MET B 1 15 ? -15.312 5.379 15.93 1 95.19 15 MET B N 1
ATOM 2954 C CA . MET B 1 15 ? -14.25 4.414 16.203 1 95.19 15 MET B CA 1
ATOM 2955 C C . MET B 1 15 ? -13.5 4.789 17.484 1 95.19 15 MET B C 1
ATOM 2957 O O . MET B 1 15 ? -13.359 5.973 17.797 1 95.19 15 MET B O 1
ATOM 2961 N N . PRO B 1 16 ? -13 3.83 18.188 1 95.12 16 PRO B N 1
ATOM 2962 C CA . PRO B 1 16 ? -12.227 4.16 19.391 1 95.12 16 PRO B CA 1
ATOM 2963 C C . PRO B 1 16 ? -10.883 4.805 19.062 1 95.12 16 PRO B C 1
ATOM 2965 O O . PRO B 1 16 ? -10.344 4.605 17.969 1 95.12 16 PRO B O 1
ATOM 2968 N N . SER B 1 17 ? -10.414 5.566 20 1 96.69 17 SER B N 1
ATOM 2969 C CA . SER B 1 17 ? -9.078 6.152 19.953 1 96.69 17 SER B CA 1
ATOM 2970 C C . SER B 1 17 ? -8.07 5.293 20.703 1 96.69 17 SER B C 1
ATOM 2972 O O . SER B 1 17 ? -8.414 4.66 21.703 1 96.69 17 SER B O 1
ATOM 2974 N N . ASP B 1 18 ? -6.863 5.336 20.25 1 97.44 18 ASP B N 1
ATOM 2975 C CA . ASP B 1 18 ? -5.789 4.699 21 1 97.44 18 ASP B CA 1
ATOM 2976 C C . ASP B 1 18 ? -5.371 5.559 22.188 1 97.44 18 ASP B C 1
ATOM 2978 O O . ASP B 1 18 ? -4.633 5.098 23.062 1 97.44 18 ASP B O 1
ATOM 2982 N N . TYR B 1 19 ? -5.855 6.766 22.234 1 97.31 19 TYR B N 1
ATOM 2983 C CA . TYR B 1 19 ? -5.398 7.688 23.281 1 97.31 19 TYR B CA 1
ATOM 2984 C C . TYR B 1 19 ? -6.41 7.785 24.406 1 97.31 19 TYR B C 1
ATOM 2986 O O . TYR B 1 19 ? -7.621 7.777 24.172 1 97.31 19 TYR B O 1
ATOM 2994 N N . SER B 1 20 ? -5.891 7.926 25.609 1 94.06 20 SER B N 1
ATOM 2995 C CA . SER B 1 20 ? -6.719 8.141 26.797 1 94.06 20 SER B CA 1
ATOM 2996 C C . SER B 1 20 ? -7.258 9.562 26.844 1 94.06 20 SER B C 1
ATOM 2998 O O . SER B 1 20 ? -6.73 10.453 26.172 1 94.06 20 SER B O 1
ATOM 3000 N N . PRO B 1 21 ? -8.281 9.781 27.625 1 91.31 21 PRO B N 1
ATOM 3001 C CA . PRO B 1 21 ? -8.781 11.148 27.797 1 91.31 21 PRO B CA 1
ATOM 3002 C C . PRO B 1 21 ? -7.703 12.109 28.297 1 91.31 21 PRO B C 1
ATOM 3004 O O . PRO B 1 21 ? -7.688 13.281 27.891 1 91.31 21 PRO B O 1
ATOM 3007 N N . ALA B 1 22 ? -6.812 11.609 29.125 1 91.75 22 ALA B N 1
ATOM 3008 C CA . ALA B 1 22 ? -5.719 12.445 29.625 1 91.75 22 ALA B CA 1
ATOM 3009 C C . ALA B 1 22 ? -4.777 12.844 28.5 1 91.75 22 ALA B C 1
ATOM 3011 O O . ALA B 1 22 ? -4.309 13.984 28.438 1 91.75 22 ALA B O 1
ATOM 3012 N N . GLN B 1 23 ? -4.492 11.945 27.625 1 95.06 23 GLN B N 1
ATOM 3013 C CA . GLN B 1 23 ? -3.648 12.242 26.469 1 95.06 23 GLN B CA 1
ATOM 3014 C C . GLN B 1 23 ? -4.32 13.242 25.547 1 95.06 23 GLN B C 1
ATOM 3016 O O . GLN B 1 23 ? -3.664 14.148 25.016 1 95.06 23 GLN B O 1
ATOM 3021 N N . ILE B 1 24 ? -5.602 13.086 25.375 1 95.06 24 ILE B N 1
ATOM 3022 C CA . ILE B 1 24 ? -6.359 13.992 24.516 1 95.06 24 ILE B CA 1
ATOM 3023 C C . ILE B 1 24 ? -6.355 15.398 25.109 1 95.06 24 ILE B C 1
ATOM 3025 O O . ILE B 1 24 ? -6.156 16.375 24.391 1 95.06 24 ILE B O 1
ATOM 3029 N N . THR B 1 25 ? -6.516 15.461 26.359 1 91.81 25 THR B N 1
ATOM 3030 C CA . THR B 1 25 ? -6.5 16.75 27.047 1 91.81 25 THR B CA 1
ATOM 3031 C C . THR B 1 25 ? -5.129 17.406 26.922 1 91.81 25 THR B C 1
ATOM 3033 O O . THR B 1 25 ? -5.039 18.609 26.641 1 91.81 25 THR B O 1
ATOM 3036 N N . ALA B 1 26 ? -4.07 16.656 27.125 1 93.75 26 ALA B N 1
ATOM 3037 C CA . ALA B 1 26 ? -2.711 17.172 26.984 1 93.75 26 ALA B CA 1
ATOM 3038 C C . ALA B 1 26 ? -2.465 17.688 25.578 1 93.75 26 ALA B C 1
ATOM 3040 O O . ALA B 1 26 ? -1.822 18.734 25.391 1 93.75 26 ALA B O 1
ATOM 3041 N N . TYR B 1 27 ? -2.971 17.016 24.688 1 96.62 27 TYR B N 1
ATOM 3042 C CA . TYR B 1 27 ? -2.854 17.406 23.281 1 96.62 27 TYR B CA 1
ATOM 3043 C C . TYR B 1 27 ? -3.568 18.719 23.031 1 96.62 27 TYR B C 1
ATOM 3045 O O . TYR B 1 27 ? -3.025 19.609 22.375 1 96.62 27 TYR B O 1
ATOM 3053 N N . LEU B 1 28 ? -4.812 18.812 23.484 1 94.25 28 LEU B N 1
ATOM 3054 C CA . LEU B 1 28 ? -5.586 20.031 23.312 1 94.25 28 LEU B CA 1
ATOM 3055 C C . LEU B 1 28 ? -4.871 21.219 23.938 1 94.25 28 LEU B C 1
ATOM 3057 O O . LEU B 1 28 ? -4.852 22.312 23.359 1 94.25 28 LEU B O 1
ATOM 3061 N N . GLU B 1 29 ? -4.246 21 25.031 1 93.5 29 GLU B N 1
ATOM 3062 C CA . GLU B 1 29 ? -3.453 22.047 25.656 1 93.5 29 GLU B CA 1
ATOM 3063 C C . GLU B 1 29 ? -2.256 22.438 24.781 1 93.5 29 GLU B C 1
ATOM 3065 O O . GLU B 1 29 ? -1.947 23.609 24.625 1 93.5 29 GLU B O 1
ATOM 3070 N N . ARG B 1 30 ? -1.626 21.453 24.234 1 95.75 30 ARG B N 1
ATOM 3071 C CA . ARG B 1 30 ? -0.441 21.656 23.406 1 95.75 30 ARG B CA 1
ATOM 3072 C C . ARG B 1 30 ? -0.773 22.484 22.172 1 95.75 30 ARG B C 1
ATOM 3074 O O . ARG B 1 30 ? 0.045 23.281 21.719 1 95.75 30 ARG B O 1
ATOM 3081 N N . ILE B 1 31 ? -1.996 22.312 21.672 1 95.69 31 ILE B N 1
ATOM 3082 C CA . ILE B 1 31 ? -2.32 23.031 20.438 1 95.69 31 ILE B CA 1
ATOM 3083 C C . ILE B 1 31 ? -3.006 24.344 20.766 1 95.69 31 ILE B C 1
ATOM 3085 O O . ILE B 1 31 ? -3.518 25.031 19.875 1 95.69 31 ILE B O 1
ATOM 3089 N N . GLY B 1 32 ? -3.109 24.703 22.047 1 90.69 32 GLY B N 1
ATOM 3090 C CA . GLY B 1 32 ? -3.588 26 22.453 1 90.69 32 GLY B CA 1
ATOM 3091 C C . GLY B 1 32 ? -5.094 26.062 22.625 1 90.69 32 GLY B C 1
ATOM 3092 O O . GLY B 1 32 ? -5.688 27.141 22.578 1 90.69 32 GLY B O 1
ATOM 3093 N N . TRP B 1 33 ? -5.684 24.938 22.719 1 86.25 33 TRP B N 1
ATOM 3094 C CA . TRP B 1 33 ? -7.125 24.906 22.953 1 86.25 33 TRP B CA 1
ATOM 3095 C C . TRP B 1 33 ? -7.445 25.312 24.391 1 86.25 33 TRP B C 1
ATOM 3097 O O . TRP B 1 33 ? -6.801 24.844 25.328 1 86.25 33 TRP B O 1
ATOM 3107 N N . ASP B 1 34 ? -8.312 26.344 24.469 1 77.5 34 ASP B N 1
ATOM 3108 C CA . ASP B 1 34 ? -8.727 26.734 25.812 1 77.5 34 ASP B CA 1
ATOM 3109 C C . ASP B 1 34 ? -9.5 25.625 26.5 1 77.5 34 ASP B C 1
ATOM 3111 O O . ASP B 1 34 ? -10.711 25.5 26.312 1 77.5 34 ASP B O 1
ATOM 3115 N N . THR B 1 35 ? -8.836 24.844 27.188 1 63.22 35 THR B N 1
ATOM 3116 C CA . THR B 1 35 ? -9.398 23.641 27.781 1 63.22 35 THR B CA 1
ATOM 3117 C C . THR B 1 35 ? -10.234 23.984 29.016 1 63.22 35 THR B C 1
ATOM 3119 O O . THR B 1 35 ? -11.008 23.156 29.484 1 63.22 35 THR B O 1
ATOM 3122 N N . GLN B 1 36 ? -9.906 25.141 29.516 1 60 36 GLN B N 1
ATOM 3123 C CA . GLN B 1 36 ? -10.781 25.531 30.609 1 60 36 GLN B CA 1
ATOM 3124 C C . GLN B 1 36 ? -12.234 25.609 30.156 1 60 36 GLN B C 1
ATOM 3126 O O . GLN B 1 36 ? -13.156 25.406 30.938 1 60 36 GLN B O 1
ATOM 3131 N N . ALA B 1 37 ? -12.43 25.953 28.953 1 57.09 37 ALA B N 1
ATOM 3132 C CA . ALA B 1 37 ? -13.758 26 28.359 1 57.09 37 ALA B CA 1
ATOM 3133 C C . ALA B 1 37 ? -14.156 24.625 27.797 1 57.09 37 ALA B C 1
ATOM 3135 O O . ALA B 1 37 ? -15.32 24.406 27.438 1 57.09 37 ALA B O 1
ATOM 3136 N N . THR B 1 38 ? -13.148 23.844 27.672 1 57.84 38 THR B N 1
ATOM 3137 C CA . THR B 1 38 ? -13.344 22.531 27.062 1 57.84 38 THR B CA 1
ATOM 3138 C C . THR B 1 38 ? -13.789 21.516 28.109 1 57.84 38 THR B C 1
ATOM 3140 O O . THR B 1 38 ? -13.312 21.547 29.25 1 57.84 38 THR B O 1
ATOM 3143 N N . PRO B 1 39 ? -14.727 20.75 27.75 1 53.03 39 PRO B N 1
ATOM 3144 C CA . PRO B 1 39 ? -15.312 19.781 28.688 1 53.03 39 PRO B CA 1
ATOM 3145 C C . PRO B 1 39 ? -14.258 18.969 29.438 1 53.03 39 PRO B C 1
ATOM 3147 O O . PRO B 1 39 ? -13.188 18.688 28.891 1 53.03 39 PRO B O 1
ATOM 3150 N N . SER B 1 40 ? -14.305 18.938 30.688 1 53.88 40 SER B N 1
ATOM 3151 C CA . SER B 1 40 ? -13.531 18.109 31.609 1 53.88 40 SER B CA 1
ATOM 3152 C C . SER B 1 40 ? -13.234 16.734 31 1 53.88 40 SER B C 1
ATOM 3154 O O . SER B 1 40 ? -13.805 16.375 29.969 1 53.88 40 SER B O 1
ATOM 3156 N N . GLU B 1 41 ? -12.141 16.062 31.438 1 58.03 41 GLU B N 1
ATOM 3157 C CA . GLU B 1 41 ? -11.891 14.68 31.078 1 58.03 41 GLU B CA 1
ATOM 3158 C C . GLU B 1 41 ? -13.195 13.922 30.859 1 58.03 41 GLU B C 1
ATOM 3160 O O . GLU B 1 41 ? -13.312 13.125 29.938 1 58.03 41 GLU B O 1
ATOM 3165 N N . GLN B 1 42 ? -14.07 14.336 31.688 1 57.47 42 GLN B N 1
ATOM 3166 C CA . GLN B 1 42 ? -15.383 13.711 31.609 1 57.47 42 GLN B CA 1
ATOM 3167 C C . GLN B 1 42 ? -16.109 14.117 30.344 1 57.47 42 GLN B C 1
ATOM 3169 O O . GLN B 1 42 ? -16.844 13.312 29.75 1 57.47 42 GLN B O 1
ATOM 3174 N N . GLY B 1 43 ? -15.844 15.336 29.938 1 58.38 43 GLY B N 1
ATOM 3175 C CA . GLY B 1 43 ? -16.5 15.828 28.734 1 58.38 43 GLY B CA 1
ATOM 3176 C C . GLY B 1 43 ? -15.992 15.18 27.469 1 58.38 43 GLY B C 1
ATOM 3177 O O . GLY B 1 43 ? -16.766 14.922 26.531 1 58.38 43 GLY B O 1
ATOM 3178 N N . ILE B 1 44 ? -14.703 15.07 27.406 1 59.5 44 ILE B N 1
ATOM 3179 C CA . ILE B 1 44 ? -14.141 14.359 26.266 1 59.5 44 ILE B CA 1
ATOM 3180 C C . ILE B 1 44 ? -14.711 12.945 26.203 1 59.5 44 ILE B C 1
ATOM 3182 O O . ILE B 1 44 ? -15.031 12.445 25.125 1 59.5 44 ILE B O 1
ATOM 3186 N N . GLN B 1 45 ? -14.82 12.352 27.375 1 56.31 45 GLN B N 1
ATOM 3187 C CA . GLN B 1 45 ? -15.383 11.008 27.422 1 56.31 45 GLN B CA 1
ATOM 3188 C C . GLN B 1 45 ? -16.844 11.008 27 1 56.31 45 GLN B C 1
ATOM 3190 O O . GLN B 1 45 ? -17.328 10.039 26.422 1 56.31 45 GLN B O 1
ATOM 3195 N N . THR B 1 46 ? -17.516 12.117 27.469 1 55 46 THR B N 1
ATOM 3196 C CA . THR B 1 46 ? -18.922 12.195 27.094 1 55 46 THR B CA 1
ATOM 3197 C C . THR B 1 46 ? -19.094 12.992 25.797 1 55 46 THR B C 1
ATOM 3199 O O . THR B 1 46 ? -19.875 13.945 25.75 1 55 46 THR B O 1
ATOM 3202 N N . ALA B 1 47 ? -18.5 12.586 24.703 1 55.78 47 ALA B N 1
ATOM 3203 C CA . ALA B 1 47 ? -18.562 13.055 23.328 1 55.78 47 ALA B CA 1
ATOM 3204 C C . ALA B 1 47 ? -19.094 14.484 23.25 1 55.78 47 ALA B C 1
ATOM 3206 O O . ALA B 1 47 ? -19.688 14.883 22.25 1 55.78 47 ALA B O 1
ATOM 3207 N N . ARG B 1 48 ? -18.703 15.32 24.312 1 67.5 48 ARG B N 1
ATOM 3208 C CA . ARG B 1 48 ? -19.328 16.641 24.328 1 67.5 48 ARG B CA 1
ATOM 3209 C C . ARG B 1 48 ? -18.469 17.656 23.578 1 67.5 48 ARG B C 1
ATOM 3211 O O . ARG B 1 48 ? -18.844 18.828 23.484 1 67.5 48 ARG B O 1
ATOM 3218 N N . PHE B 1 49 ? -17.359 17.266 23.016 1 82.19 49 PHE B N 1
ATOM 3219 C CA . PHE B 1 49 ? -16.594 18.188 22.156 1 82.19 49 PHE B CA 1
ATOM 3220 C C . PHE B 1 49 ? -17.422 18.594 20.938 1 82.19 49 PHE B C 1
ATOM 3222 O O . PHE B 1 49 ? -18.047 17.75 20.297 1 82.19 49 PHE B O 1
ATOM 3229 N N . PRO B 1 50 ? -17.547 19.938 20.797 1 84.06 50 PRO B N 1
ATOM 3230 C CA . PRO B 1 50 ? -18.344 20.344 19.625 1 84.06 50 PRO B CA 1
ATOM 3231 C C . PRO B 1 50 ? -17.766 19.828 18.312 1 84.06 50 PRO B C 1
ATOM 3233 O O . PRO B 1 50 ? -16.609 20.094 18 1 84.06 50 PRO B O 1
ATOM 3236 N N . ARG B 1 51 ? -18.531 19.047 17.672 1 88.88 51 ARG B N 1
ATOM 3237 C CA . ARG B 1 51 ? -18.094 18.469 16.406 1 88.88 51 ARG B CA 1
ATOM 3238 C C . ARG B 1 51 ? -18.703 19.234 15.227 1 88.88 51 ARG B C 1
ATOM 3240 O O . ARG B 1 51 ? -19.922 19.25 15.062 1 88.88 51 ARG B O 1
ATOM 3247 N N . SER B 1 52 ? -17.906 20.016 14.555 1 91.81 52 SER B N 1
ATOM 3248 C CA . SER B 1 52 ? -18.266 20.781 13.367 1 91.81 52 SER B CA 1
ATOM 3249 C C . SER B 1 52 ? -17.062 20.953 12.445 1 91.81 52 SER B C 1
ATOM 3251 O O . SER B 1 52 ? -15.93 20.656 12.82 1 91.81 52 SER B O 1
ATOM 3253 N N . VAL B 1 53 ? -17.375 21.359 11.25 1 94.5 53 VAL B N 1
ATOM 3254 C CA . VAL B 1 53 ? -16.281 21.625 10.305 1 94.5 53 VAL B CA 1
ATOM 3255 C C . VAL B 1 53 ? -15.391 22.734 10.844 1 94.5 53 VAL B C 1
ATOM 3257 O O . VAL B 1 53 ? -14.172 22.719 10.633 1 94.5 53 VAL B O 1
ATOM 3260 N N . GLU B 1 54 ? -15.984 23.672 11.578 1 92.56 54 GLU B N 1
ATOM 3261 C CA . GLU B 1 54 ? -15.234 24.781 12.148 1 92.56 54 GLU B CA 1
ATOM 3262 C C . GLU B 1 54 ? -14.266 24.312 13.227 1 92.56 54 GLU B C 1
ATOM 3264 O O . GLU B 1 54 ? -13.094 24.688 13.227 1 92.56 54 GLU B O 1
ATOM 3269 N N . THR B 1 55 ? -14.781 23.5 14.156 1 92.69 55 THR B N 1
ATOM 3270 C CA . THR B 1 55 ? -13.922 22.984 15.227 1 92.69 55 THR B CA 1
ATOM 3271 C C . THR B 1 55 ? -12.859 22.047 14.664 1 92.69 55 THR B C 1
ATOM 3273 O O . THR B 1 55 ? -11.727 22.016 15.141 1 92.69 55 THR B O 1
ATOM 3276 N N . LEU B 1 56 ? -13.242 21.266 13.625 1 96.31 56 LEU B N 1
ATOM 3277 C CA . LEU B 1 56 ? -12.273 20.422 12.93 1 96.31 56 LEU B CA 1
ATOM 3278 C C . LEU B 1 56 ? -11.125 21.266 12.375 1 96.31 56 LEU B C 1
ATOM 3280 O O . LEU B 1 56 ? -9.953 20.922 12.539 1 96.31 56 LEU B O 1
ATOM 3284 N N . GLY B 1 57 ? -11.477 22.344 11.742 1 96.31 57 GLY B N 1
ATOM 3285 C CA . GLY B 1 57 ? -10.477 23.25 11.195 1 96.31 57 GLY B CA 1
ATOM 3286 C C . GLY B 1 57 ? -9.547 23.828 12.25 1 96.31 57 GLY B C 1
ATOM 3287 O O . GLY B 1 57 ? -8.344 23.953 12.023 1 96.31 57 GLY B O 1
ATOM 3288 N N . ARG B 1 58 ? -10.094 24.141 13.383 1 94.75 58 ARG B N 1
ATOM 3289 C CA . ARG B 1 58 ? -9.289 24.688 14.469 1 94.75 58 ARG B CA 1
ATOM 3290 C C . ARG B 1 58 ? -8.305 23.656 14.992 1 94.75 58 ARG B C 1
ATOM 3292 O O . ARG B 1 58 ? -7.16 23.984 15.32 1 94.75 58 ARG B O 1
ATOM 3299 N N . VAL B 1 59 ? -8.758 22.422 15.102 1 96.38 59 VAL B N 1
ATOM 3300 C CA . VAL B 1 59 ? -7.879 21.359 15.57 1 96.38 59 VAL B CA 1
ATOM 3301 C C . VAL B 1 59 ? -6.754 21.141 14.562 1 96.38 59 VAL B C 1
ATOM 3303 O O . VAL B 1 59 ? -5.59 21.016 14.938 1 96.38 59 VAL B O 1
ATOM 3306 N N . VAL B 1 60 ? -7.094 21.125 13.297 1 98.06 60 VAL B N 1
ATOM 3307 C CA . VAL B 1 60 ? -6.121 20.922 12.227 1 98.06 60 VAL B CA 1
ATOM 3308 C C . VAL B 1 60 ? -5.07 22.031 12.266 1 98.06 60 VAL B C 1
ATOM 3310 O O . VAL B 1 60 ? -3.869 21.766 12.281 1 98.06 60 VAL B O 1
ATOM 3313 N N . LEU B 1 61 ? -5.551 23.234 12.297 1 96.88 61 LEU B N 1
ATOM 3314 C CA . LEU B 1 61 ? -4.633 24.375 12.312 1 96.88 61 LEU B CA 1
ATOM 3315 C C . LEU B 1 61 ? -3.783 24.375 13.578 1 96.88 61 LEU B C 1
ATOM 3317 O O . LEU B 1 61 ? -2.578 24.625 13.523 1 96.88 61 LEU B O 1
ATOM 3321 N N . GLY B 1 62 ? -4.41 24.109 14.727 1 97.12 62 GLY B N 1
ATOM 3322 C CA . GLY B 1 62 ? -3.664 23.984 15.969 1 97.12 62 GLY B CA 1
ATOM 3323 C C . GLY B 1 62 ? -2.553 22.953 15.891 1 97.12 62 GLY B C 1
ATOM 3324 O O . GLY B 1 62 ? -1.444 23.188 16.375 1 97.12 62 GLY B O 1
ATOM 3325 N N . HIS B 1 63 ? -2.852 21.812 15.297 1 98.5 63 HIS B N 1
ATOM 3326 C CA . HIS B 1 63 ? -1.867 20.75 15.117 1 98.5 63 HIS B CA 1
ATOM 3327 C C . HIS B 1 63 ? -0.67 21.234 14.312 1 98.5 63 HIS B C 1
ATOM 3329 O O . HIS B 1 63 ? 0.478 21.047 14.719 1 98.5 63 HIS B O 1
ATOM 3335 N N . LEU B 1 64 ? -0.96 21.891 13.203 1 98.31 64 LEU B N 1
ATOM 3336 C CA . LEU B 1 64 ? 0.073 22.328 12.281 1 98.31 64 LEU B CA 1
ATOM 3337 C C . LEU B 1 64 ? 0.954 23.406 12.922 1 98.31 64 LEU B C 1
ATOM 3339 O O . LEU B 1 64 ? 2.145 23.5 12.609 1 98.31 64 LEU B O 1
ATOM 3343 N N . LYS B 1 65 ? 0.398 24.156 13.828 1 97.19 65 LYS B N 1
ATOM 3344 C CA . LYS B 1 65 ? 1.149 25.203 14.5 1 97.19 65 LYS B CA 1
ATOM 3345 C C . LYS B 1 65 ? 1.957 24.656 15.664 1 97.19 65 LYS B C 1
ATOM 3347 O O . LYS B 1 65 ? 2.967 25.234 16.062 1 97.19 65 LYS B O 1
ATOM 3352 N N . ALA B 1 66 ? 1.506 23.578 16.203 1 97.94 66 ALA B N 1
ATOM 3353 C CA . ALA B 1 66 ? 2.137 23.031 17.406 1 97.94 66 ALA B CA 1
ATOM 3354 C C . ALA B 1 66 ? 3.27 22.078 17.031 1 97.94 66 ALA B C 1
ATOM 3356 O O . ALA B 1 66 ? 4.289 22.016 17.719 1 97.94 66 ALA B O 1
ATOM 3357 N N . PHE B 1 67 ? 3.072 21.312 16 1 98.62 67 PHE B N 1
ATOM 3358 C CA . PHE B 1 67 ? 3.996 20.219 15.727 1 98.62 67 PHE B CA 1
ATOM 3359 C C . PHE B 1 67 ? 4.664 20.406 14.375 1 98.62 67 PHE B C 1
ATOM 3361 O O . PHE B 1 67 ? 3.988 20.625 13.367 1 98.62 67 PHE B O 1
ATOM 3368 N N . PRO B 1 68 ? 5.973 20.297 14.297 1 98.5 68 PRO B N 1
ATOM 3369 C CA . PRO B 1 68 ? 6.668 20.375 13.016 1 98.5 68 PRO B CA 1
ATOM 3370 C C . PRO B 1 68 ? 6.523 19.094 12.188 1 98.5 68 PRO B C 1
ATOM 3372 O O . PRO B 1 68 ? 6.543 18 12.742 1 98.5 68 PRO B O 1
ATOM 3375 N N . TRP B 1 69 ? 6.301 19.25 10.93 1 98.62 69 TRP B N 1
ATOM 3376 C CA . TRP B 1 69 ? 6.488 18.188 9.953 1 98.62 69 TRP B CA 1
ATOM 3377 C C . TRP B 1 69 ? 7.961 18.031 9.586 1 98.62 69 TRP B C 1
ATOM 3379 O O . TRP B 1 69 ? 8.617 19 9.211 1 98.62 69 TRP B O 1
ATOM 3389 N N . ASP B 1 70 ? 8.547 16.844 9.742 1 98.38 70 ASP B N 1
ATOM 3390 C CA . ASP B 1 70 ? 9.961 16.719 9.391 1 98.38 70 ASP B CA 1
ATOM 3391 C C . ASP B 1 70 ? 10.352 15.258 9.203 1 98.38 70 ASP B C 1
ATOM 3393 O O . ASP B 1 70 ? 9.562 14.359 9.492 1 98.38 70 ASP B O 1
ATOM 3397 N N . ASN B 1 71 ? 11.383 15.031 8.547 1 98 71 ASN B N 1
ATOM 3398 C CA . ASN B 1 71 ? 11.977 13.711 8.391 1 98 71 ASN B CA 1
ATOM 3399 C C . ASN B 1 71 ? 13.297 13.586 9.141 1 98 71 ASN B C 1
ATOM 3401 O O . ASN B 1 71 ? 14.117 12.719 8.836 1 98 71 ASN B O 1
ATOM 3405 N N . THR B 1 72 ? 13.57 14.469 10.102 1 97.75 72 THR B N 1
ATOM 3406 C CA . THR B 1 72 ? 14.891 14.617 10.703 1 97.75 72 THR B CA 1
ATOM 3407 C C . THR B 1 72 ? 15.266 13.375 11.5 1 97.75 72 THR B C 1
ATOM 3409 O O . THR B 1 72 ? 16.438 13.031 11.617 1 97.75 72 THR B O 1
ATOM 3412 N N . GLY B 1 73 ? 14.273 12.711 12.047 1 96.69 73 GLY B N 1
ATOM 3413 C CA . GLY B 1 73 ? 14.547 11.484 12.773 1 96.69 73 GLY B CA 1
ATOM 3414 C C . GLY B 1 73 ? 15.234 10.43 11.93 1 96.69 73 GLY B C 1
ATOM 3415 O O . GLY B 1 73 ? 16.016 9.625 12.445 1 96.69 73 GLY B O 1
ATOM 3416 N N . MET B 1 74 ? 14.992 10.406 10.641 1 96.31 74 MET B N 1
ATOM 3417 C CA . MET B 1 74 ? 15.617 9.477 9.711 1 96.31 74 MET B CA 1
ATOM 3418 C C . MET B 1 74 ? 17.125 9.695 9.656 1 96.31 74 MET B C 1
ATOM 3420 O O . MET B 1 74 ? 17.875 8.797 9.273 1 96.31 74 MET B O 1
ATOM 3424 N N . HIS B 1 75 ? 17.531 10.883 10.008 1 97 75 HIS B N 1
ATOM 3425 C CA . HIS B 1 75 ? 18.922 11.25 9.75 1 97 75 HIS B CA 1
ATOM 3426 C C . HIS B 1 75 ? 19.688 11.484 11.047 1 97 75 HIS B C 1
ATOM 3428 O O . HIS B 1 75 ? 20.875 11.164 11.133 1 97 75 HIS B O 1
ATOM 3434 N N . TYR B 1 76 ? 19.016 11.945 12.078 1 97.5 76 TYR B N 1
ATOM 3435 C CA . TYR B 1 76 ? 19.734 12.422 13.242 1 97.5 76 TYR B CA 1
ATOM 3436 C C . TYR B 1 76 ? 19.547 11.484 14.43 1 97.5 76 TYR B C 1
ATOM 3438 O O . TYR B 1 76 ? 20 11.773 15.539 1 97.5 76 TYR B O 1
ATOM 3446 N N . THR B 1 77 ? 18.828 10.359 14.242 1 96.56 77 THR B N 1
ATOM 3447 C CA . THR B 1 77 ? 18.75 9.359 15.297 1 96.56 77 THR B CA 1
ATOM 3448 C C . THR B 1 77 ? 19.656 8.172 14.984 1 96.56 77 THR B C 1
ATOM 3450 O O . THR B 1 77 ? 20.016 7.945 13.828 1 96.56 77 THR B O 1
ATOM 3453 N N . GLU B 1 78 ? 19.953 7.461 16 1 94.81 78 GLU B N 1
ATOM 3454 C CA . GLU B 1 78 ? 20.891 6.344 15.883 1 94.81 78 GLU B CA 1
ATOM 3455 C C . GLU B 1 78 ? 20.312 5.242 15 1 94.81 78 GLU B C 1
ATOM 3457 O O . GLU B 1 78 ? 21.016 4.676 14.164 1 94.81 78 GLU B O 1
ATOM 3462 N N . ASP B 1 79 ? 19.094 4.953 15.133 1 94.06 79 ASP B N 1
ATOM 3463 C CA . ASP B 1 79 ? 18.5 3.82 14.422 1 94.06 79 ASP B CA 1
ATOM 3464 C C . ASP B 1 79 ? 17.844 4.27 13.125 1 94.06 79 ASP B C 1
ATOM 3466 O O . ASP B 1 79 ? 17.375 3.441 12.344 1 94.06 79 ASP B O 1
ATOM 3470 N N . HIS B 1 80 ? 17.75 5.602 12.859 1 95.75 80 HIS B N 1
ATOM 3471 C CA . HIS B 1 80 ? 17.219 6.188 11.633 1 95.75 80 HIS B CA 1
ATOM 3472 C C . HIS B 1 80 ? 15.773 5.742 11.398 1 95.75 80 HIS B C 1
ATOM 3474 O O . HIS B 1 80 ? 15.359 5.562 10.25 1 95.75 80 HIS B O 1
ATOM 3480 N N . ARG B 1 81 ? 15.078 5.523 12.516 1 94.44 81 ARG B N 1
ATOM 3481 C CA . ARG B 1 81 ? 13.703 5.043 12.453 1 94.44 81 ARG B CA 1
ATOM 3482 C C . ARG B 1 81 ? 12.719 6.164 12.758 1 94.44 81 ARG B C 1
ATOM 3484 O O . ARG B 1 81 ? 12.992 7.023 13.602 1 94.44 81 ARG B O 1
ATOM 3491 N N . MET B 1 82 ? 11.648 6.176 12.062 1 96.81 82 MET B N 1
ATOM 3492 C CA . MET B 1 82 ? 10.484 7.012 12.367 1 96.81 82 MET B CA 1
ATOM 3493 C C . MET B 1 82 ? 9.336 6.172 12.898 1 96.81 82 MET B C 1
ATOM 3495 O O . MET B 1 82 ? 8.641 5.5 12.133 1 96.81 82 MET B O 1
ATOM 3499 N N . ASP B 1 83 ? 9.094 6.16 14.219 1 97.81 83 ASP B N 1
ATOM 3500 C CA . ASP B 1 83 ? 7.961 5.418 14.773 1 97.81 83 ASP B CA 1
ATOM 3501 C C . ASP B 1 83 ? 6.637 6.098 14.438 1 97.81 83 ASP B C 1
ATOM 3503 O O . ASP B 1 83 ? 6.363 7.203 14.914 1 97.81 83 ASP B O 1
ATOM 3507 N N . VAL B 1 84 ? 5.766 5.434 13.656 1 98.44 84 VAL B N 1
ATOM 3508 C CA . VAL B 1 84 ? 4.539 6.074 13.188 1 98.44 84 VAL B CA 1
ATOM 3509 C C . VAL B 1 84 ? 3.326 5.375 13.797 1 98.44 84 VAL B C 1
ATOM 3511 O O . VAL B 1 84 ? 2.197 5.57 13.344 1 98.44 84 VAL B O 1
ATOM 3514 N N . THR B 1 85 ? 3.523 4.445 14.773 1 98.25 85 THR B N 1
ATOM 3515 C CA . THR B 1 85 ? 2.41 3.883 15.531 1 98.25 85 THR B CA 1
ATOM 3516 C C . THR B 1 85 ? 1.701 4.969 16.344 1 98.25 85 THR B C 1
ATOM 3518 O O . THR B 1 85 ? 2.283 6.016 16.625 1 98.25 85 THR B O 1
ATOM 3521 N N . PRO B 1 86 ? 0.464 4.746 16.672 1 98.31 86 PRO B N 1
ATOM 3522 C CA . PRO B 1 86 ? -0.252 5.785 17.422 1 98.31 86 PRO B CA 1
ATOM 3523 C C . PRO B 1 86 ? 0.495 6.238 18.672 1 98.31 86 PRO B C 1
ATOM 3525 O O . PRO B 1 86 ? 0.683 7.438 18.875 1 98.31 86 PRO B O 1
ATOM 3528 N N . HIS B 1 87 ? 0.999 5.352 19.422 1 98.38 87 HIS B N 1
ATOM 3529 C CA . HIS B 1 87 ? 1.668 5.719 20.672 1 98.38 87 HIS B CA 1
ATOM 3530 C C . HIS B 1 87 ? 3.076 6.238 20.391 1 98.38 87 HIS B C 1
ATOM 3532 O O . HIS B 1 87 ? 3.529 7.184 21.047 1 98.38 87 HIS B O 1
ATOM 3538 N N . GLY B 1 88 ? 3.793 5.586 19.469 1 98.44 88 GLY B N 1
ATOM 3539 C CA . GLY B 1 88 ? 5.125 6.059 19.109 1 98.44 88 GLY B CA 1
ATOM 3540 C C . GLY B 1 88 ? 5.129 7.469 18.562 1 98.44 88 GLY B C 1
ATOM 3541 O O . GLY B 1 88 ? 5.914 8.312 19 1 98.44 88 GLY B O 1
ATOM 3542 N N . ALA B 1 89 ? 4.238 7.715 17.656 1 98.62 89 ALA B N 1
ATOM 3543 C CA . ALA B 1 89 ? 4.145 9.039 17.047 1 98.62 89 ALA B CA 1
ATOM 3544 C C . ALA B 1 89 ? 3.684 10.078 18.078 1 98.62 89 ALA B C 1
ATOM 3546 O O . ALA B 1 89 ? 4.176 11.211 18.078 1 98.62 89 ALA B O 1
ATOM 3547 N N . PHE B 1 90 ? 2.732 9.688 18.906 1 98.69 90 PHE B N 1
ATOM 3548 C CA . PHE B 1 90 ? 2.264 10.578 19.953 1 98.69 90 PHE B CA 1
ATOM 3549 C C . PHE B 1 90 ? 3.41 10.992 20.859 1 98.69 90 PHE B C 1
ATOM 3551 O O . PHE B 1 90 ? 3.578 12.18 21.172 1 98.69 90 PHE B O 1
ATOM 3558 N N . ASN B 1 91 ? 4.18 10.055 21.297 1 98.44 91 ASN B N 1
ATOM 3559 C CA . ASN B 1 91 ? 5.32 10.336 22.172 1 98.44 91 ASN B CA 1
ATOM 3560 C C . ASN B 1 91 ? 6.32 11.266 21.484 1 98.44 91 ASN B C 1
ATOM 3562 O O . ASN B 1 91 ? 6.82 12.211 22.109 1 98.44 91 ASN B O 1
ATOM 3566 N N . THR B 1 92 ? 6.609 10.992 20.266 1 98.19 92 THR B N 1
ATOM 3567 C CA . THR B 1 92 ? 7.559 11.789 19.5 1 98.19 92 THR B CA 1
ATOM 3568 C C . THR B 1 92 ? 7.105 13.242 19.422 1 98.19 92 THR B C 1
ATOM 3570 O O . THR B 1 92 ? 7.883 14.156 19.719 1 98.19 92 THR B O 1
ATOM 3573 N N . LEU B 1 93 ? 5.863 13.469 19.125 1 98.31 93 LEU B N 1
ATOM 3574 C CA . LEU B 1 93 ? 5.336 14.812 18.938 1 98.31 93 LEU B CA 1
ATOM 3575 C C . LEU B 1 93 ? 5.141 15.516 20.266 1 98.31 93 LEU B C 1
ATOM 3577 O O . LEU B 1 93 ? 5.551 16.672 20.438 1 98.31 93 LEU B O 1
ATOM 3581 N N . MET B 1 94 ? 4.613 14.836 21.266 1 98.06 94 MET B N 1
ATOM 3582 C CA . MET B 1 94 ? 4.137 15.453 22.5 1 98.06 94 MET B CA 1
ATOM 3583 C C . MET B 1 94 ? 5.277 15.602 23.5 1 98.06 94 MET B C 1
ATOM 3585 O O . MET B 1 94 ? 5.32 16.578 24.25 1 98.06 94 MET B O 1
ATOM 3589 N N . TYR B 1 95 ? 6.199 14.641 23.438 1 97.31 95 TYR B N 1
ATOM 3590 C CA . TYR B 1 95 ? 7.09 14.602 24.578 1 97.31 95 TYR B CA 1
ATOM 3591 C C . TYR B 1 95 ? 8.547 14.695 24.156 1 97.31 95 TYR B C 1
ATOM 3593 O O . TYR B 1 95 ? 9.406 15.117 24.938 1 97.31 95 TYR B O 1
ATOM 3601 N N . GLU B 1 96 ? 8.836 14.352 22.938 1 96.06 96 GLU B N 1
ATOM 3602 C CA . GLU B 1 96 ? 10.234 14.32 22.516 1 96.06 96 GLU B CA 1
ATOM 3603 C C . GLU B 1 96 ? 10.625 15.586 21.766 1 96.06 96 GLU B C 1
ATOM 3605 O O . GLU B 1 96 ? 11.781 15.766 21.391 1 96.06 96 GLU B O 1
ATOM 3610 N N . ALA B 1 97 ? 9.703 16.5 21.484 1 94.81 97 ALA B N 1
ATOM 3611 C CA . ALA B 1 97 ? 9.953 17.75 20.766 1 94.81 97 ALA B CA 1
ATOM 3612 C C . ALA B 1 97 ? 10.547 17.469 19.391 1 94.81 97 ALA B C 1
ATOM 3614 O O . ALA B 1 97 ? 11.562 18.062 19.016 1 94.81 97 ALA B O 1
ATOM 3615 N N . ARG B 1 98 ? 10.117 16.516 18.75 1 96.81 98 ARG B N 1
ATOM 3616 C CA . ARG B 1 98 ? 10.461 16.188 17.359 1 96.81 98 ARG B CA 1
ATOM 3617 C C . ARG B 1 98 ? 9.219 16.109 16.484 1 96.81 98 ARG B C 1
ATOM 3619 O O . ARG B 1 98 ? 8.094 16.094 17 1 96.81 98 ARG B O 1
ATOM 3626 N N . GLY B 1 99 ? 9.406 16.188 15.266 1 97.81 99 GLY B N 1
ATOM 3627 C CA . GLY B 1 99 ? 8.312 16.047 14.32 1 97.81 99 GLY B CA 1
ATOM 3628 C C . GLY B 1 99 ? 8.25 14.672 13.68 1 97.81 99 GLY B C 1
ATOM 3629 O O . GLY B 1 99 ? 8.906 13.742 14.141 1 97.81 99 GLY B O 1
ATOM 3630 N N . SER B 1 100 ? 7.41 14.516 12.836 1 98.56 100 SER B N 1
ATOM 3631 C CA . SER B 1 100 ? 7.238 13.344 11.992 1 98.56 100 SER B CA 1
ATOM 3632 C C . SER B 1 100 ? 6.797 13.734 10.586 1 98.56 100 SER B C 1
ATOM 3634 O O . SER B 1 100 ? 6.617 14.922 10.289 1 98.56 100 SER B O 1
ATOM 3636 N N . TYR B 1 101 ? 6.848 12.828 9.711 1 97.88 101 TYR B N 1
ATOM 3637 C CA . TYR B 1 101 ? 6.316 13.094 8.375 1 97.88 101 TYR B CA 1
ATOM 3638 C C . TYR B 1 101 ? 4.879 12.602 8.258 1 97.88 101 TYR B C 1
ATOM 3640 O O . TYR B 1 101 ? 4.168 12.484 9.258 1 97.88 101 TYR B O 1
ATOM 3648 N N . CYS B 1 102 ? 4.363 12.312 7.07 1 98 102 CYS B N 1
ATOM 3649 C CA . CYS B 1 102 ? 2.939 12.211 6.773 1 98 102 CYS B CA 1
ATOM 3650 C C . CYS B 1 102 ? 2.273 11.148 7.641 1 98 102 CYS B C 1
ATOM 3652 O O . CYS B 1 102 ? 1.202 11.383 8.203 1 98 102 CYS B O 1
ATOM 3654 N N . PHE B 1 103 ? 2.922 10.031 7.914 1 98.56 103 PHE B N 1
ATOM 3655 C CA . PHE B 1 103 ? 2.293 8.922 8.617 1 98.56 103 PHE B CA 1
ATOM 3656 C C . PHE B 1 103 ? 2.154 9.234 10.109 1 98.56 103 PHE B C 1
ATOM 3658 O O . PHE B 1 103 ? 1.097 9 10.695 1 98.56 103 PHE B O 1
ATOM 3665 N N . GLY B 1 104 ? 3.225 9.719 10.711 1 98.69 104 GLY B N 1
ATOM 3666 C CA . GLY B 1 104 ? 3.15 10.055 12.125 1 98.69 104 GLY B CA 1
ATOM 3667 C C . GLY B 1 104 ? 2.17 11.172 12.422 1 98.69 104 GLY B C 1
ATOM 3668 O O . GLY B 1 104 ? 1.363 11.062 13.352 1 98.69 104 GLY B O 1
ATOM 3669 N N . GLU B 1 105 ? 2.248 12.234 11.625 1 98.81 105 GLU B N 1
ATOM 3670 C CA . GLU B 1 105 ? 1.383 13.391 11.828 1 98.81 105 GLU B CA 1
ATOM 3671 C C . GLU B 1 105 ? -0.089 13.008 11.703 1 98.81 105 GLU B C 1
ATOM 3673 O O . GLU B 1 105 ? -0.887 13.289 12.602 1 98.81 105 GLU B O 1
ATOM 3678 N N . ASN B 1 106 ? -0.443 12.344 10.641 1 98.88 106 ASN B N 1
ATOM 3679 C CA . ASN B 1 106 ? -1.842 12.023 10.383 1 98.88 106 ASN B CA 1
ATOM 3680 C C . ASN B 1 106 ? -2.348 10.922 11.312 1 98.88 106 ASN B C 1
ATOM 3682 O O . ASN B 1 106 ? -3.525 10.898 11.672 1 98.88 106 ASN B O 1
ATOM 3686 N N . THR B 1 107 ? -1.433 9.984 11.719 1 98.88 107 THR B N 1
ATOM 3687 C CA . THR B 1 107 ? -1.842 8.969 12.68 1 98.88 107 THR B CA 1
ATOM 3688 C C . THR B 1 107 ? -2.225 9.609 14.016 1 98.88 107 THR B C 1
ATOM 3690 O O . THR B 1 107 ? -3.258 9.273 14.594 1 98.88 107 THR B O 1
ATOM 3693 N N . VAL B 1 108 ? -1.439 10.539 14.477 1 98.88 108 VAL B N 1
ATOM 3694 C CA . VAL B 1 108 ? -1.752 11.211 15.727 1 98.88 108 VAL B CA 1
ATOM 3695 C C . VAL B 1 108 ? -3.059 11.984 15.586 1 98.88 108 VAL B C 1
ATOM 3697 O O . VAL B 1 108 ? -3.951 11.875 16.438 1 98.88 108 VAL B O 1
ATOM 3700 N N . LEU B 1 109 ? -3.209 12.727 14.531 1 98.94 109 LEU B N 1
ATOM 3701 C CA . LEU B 1 109 ? -4.43 13.508 14.359 1 98.94 109 LEU B CA 1
ATOM 3702 C C . LEU B 1 109 ? -5.648 12.594 14.281 1 98.94 109 LEU B C 1
ATOM 3704 O O . LEU B 1 109 ? -6.695 12.906 14.859 1 98.94 109 LEU B O 1
ATOM 3708 N N . LEU B 1 110 ? -5.566 11.508 13.539 1 98.88 110 LEU B N 1
ATOM 3709 C CA . LEU B 1 110 ? -6.68 10.578 13.398 1 98.88 110 LEU B CA 1
ATOM 3710 C C . LEU B 1 110 ? -7.188 10.125 14.766 1 98.88 110 LEU B C 1
ATOM 3712 O O . LEU B 1 110 ? -8.383 10.188 15.039 1 98.88 110 LEU B O 1
ATOM 3716 N N . HIS B 1 111 ? -6.293 9.719 15.602 1 98.62 111 HIS B N 1
ATOM 3717 C CA . HIS B 1 111 ? -6.699 9.172 16.891 1 98.62 111 HIS B CA 1
ATOM 3718 C C . HIS B 1 111 ? -7.141 10.281 17.844 1 98.62 111 HIS B C 1
ATOM 3720 O O . HIS B 1 111 ? -7.992 10.055 18.703 1 98.62 111 HIS B O 1
ATOM 3726 N N . ILE B 1 112 ? -6.57 11.477 17.672 1 98 112 ILE B N 1
ATOM 3727 C CA . ILE B 1 112 ? -7.078 12.617 18.422 1 98 112 ILE B CA 1
ATOM 3728 C C . ILE B 1 112 ? -8.523 12.898 18.016 1 98 112 ILE B C 1
ATOM 3730 O O . ILE B 1 112 ? -9.398 13.055 18.875 1 98 112 ILE B O 1
ATOM 3734 N N . LEU B 1 113 ? -8.781 12.961 16.719 1 97.69 113 LEU B N 1
ATOM 3735 C CA . LEU B 1 113 ? -10.133 13.234 16.219 1 97.69 113 LEU B CA 1
ATOM 3736 C C . LEU B 1 113 ? -11.117 12.18 16.719 1 97.69 113 LEU B C 1
ATOM 3738 O O . LEU B 1 113 ? -12.211 12.508 17.172 1 97.69 113 LEU B O 1
ATOM 3742 N N . ARG B 1 114 ? -10.711 10.953 16.656 1 96.88 114 ARG B N 1
ATOM 3743 C CA . ARG B 1 114 ? -11.555 9.875 17.156 1 96.88 114 ARG B CA 1
ATOM 3744 C C . ARG B 1 114 ? -11.82 10.047 18.656 1 96.88 114 ARG B C 1
ATOM 3746 O O . ARG B 1 114 ? -12.945 9.859 19.109 1 96.88 114 ARG B O 1
ATOM 3753 N N . GLY B 1 115 ? -10.805 10.398 19.406 1 95.56 115 GLY B N 1
ATOM 3754 C CA . GLY B 1 115 ? -10.953 10.617 20.828 1 95.56 115 GLY B CA 1
ATOM 3755 C C . GLY B 1 115 ? -11.875 11.781 21.172 1 95.56 115 GLY B C 1
ATOM 3756 O O . GLY B 1 115 ? -12.523 11.789 22.219 1 95.56 115 GLY B O 1
ATOM 3757 N N . LEU B 1 116 ? -11.922 12.727 20.281 1 94.06 116 LEU B N 1
ATOM 3758 C CA . LEU B 1 116 ? -12.789 13.891 20.469 1 94.06 116 LEU B CA 1
ATOM 3759 C C . LEU B 1 116 ? -14.211 13.586 20 1 94.06 116 LEU B C 1
ATOM 3761 O O . LEU B 1 116 ? -15.102 14.438 20.109 1 94.06 116 LEU B O 1
ATOM 3765 N N . GLY B 1 117 ? -14.383 12.414 19.391 1 93.19 117 GLY B N 1
ATOM 3766 C CA . GLY B 1 117 ? -15.719 11.969 19.016 1 93.19 117 GLY B CA 1
ATOM 3767 C C . GLY B 1 117 ? -16 12.148 17.531 1 93.19 117 GLY B C 1
ATOM 3768 O O . GLY B 1 117 ? -17.109 11.828 17.062 1 93.19 117 GLY B O 1
ATOM 3769 N N . PHE B 1 118 ? -15.094 12.719 16.797 1 96.12 118 PHE B N 1
ATOM 3770 C CA . PHE B 1 118 ? -15.297 12.828 15.352 1 96.12 118 PHE B CA 1
ATOM 3771 C C . PHE B 1 118 ? -15.328 11.453 14.703 1 96.12 118 PHE B C 1
ATOM 3773 O O . PHE B 1 118 ? -14.617 10.539 15.133 1 96.12 118 PHE B O 1
ATOM 3780 N N . ARG B 1 119 ? -16.109 11.289 13.695 1 97.12 119 ARG B N 1
ATOM 3781 C CA . ARG B 1 119 ? -16.125 10.086 12.867 1 97.12 119 ARG B CA 1
ATOM 3782 C C . ARG B 1 119 ? -15.117 10.203 11.727 1 97.12 119 ARG B C 1
ATOM 3784 O O . ARG B 1 119 ? -15.297 10.992 10.805 1 97.12 119 ARG B O 1
ATOM 3791 N N . ALA B 1 120 ? -14.055 9.414 11.867 1 98.25 120 ALA B N 1
ATOM 3792 C CA . ALA B 1 120 ? -12.93 9.602 10.961 1 98.25 120 ALA B CA 1
ATOM 3793 C C . ALA B 1 120 ? -12.258 8.273 10.633 1 98.25 120 ALA B C 1
ATOM 3795 O O . ALA B 1 120 ? -12.289 7.34 11.438 1 98.25 120 ALA B O 1
ATOM 3796 N N . TYR B 1 121 ? -11.68 8.141 9.469 1 98.44 121 TYR B N 1
ATOM 3797 C CA . TYR B 1 121 ? -10.797 7.055 9.062 1 98.44 121 TYR B CA 1
ATOM 3798 C C . TYR B 1 121 ? -9.734 7.543 8.094 1 98.44 121 TYR B C 1
ATOM 3800 O O . TYR B 1 121 ? -9.805 8.672 7.602 1 98.44 121 TYR B O 1
ATOM 3808 N N . SER B 1 122 ? -8.711 6.754 7.895 1 98.44 122 SER B N 1
ATOM 3809 C CA . SER B 1 122 ? -7.629 7.141 6.996 1 98.44 122 SER B CA 1
ATOM 3810 C C . SER B 1 122 ? -7.781 6.484 5.629 1 98.44 122 SER B C 1
ATOM 3812 O O . SER B 1 122 ? -8.391 5.418 5.512 1 98.44 122 SER B O 1
ATOM 3814 N N . GLY B 1 123 ? -7.301 7.18 4.668 1 98 123 GLY B N 1
ATOM 3815 C CA . GLY B 1 123 ? -7.238 6.676 3.305 1 98 123 GLY B CA 1
ATOM 3816 C C . GLY B 1 123 ? -5.832 6.672 2.736 1 98 123 GLY B C 1
ATOM 3817 O O . GLY B 1 123 ? -4.977 7.445 3.176 1 98 123 GLY B O 1
ATOM 3818 N N . GLN B 1 124 ? -5.621 5.844 1.782 1 96 124 GLN B N 1
ATOM 3819 C CA . GLN B 1 124 ? -4.309 5.719 1.156 1 96 124 GLN B CA 1
ATOM 3820 C C . GLN B 1 124 ? -4.121 6.762 0.058 1 96 124 GLN B C 1
ATOM 3822 O O . GLN B 1 124 ? -5.055 7.059 -0.689 1 96 124 GLN B O 1
ATOM 3827 N N . ALA B 1 125 ? -2.936 7.273 -0.022 1 98.19 125 ALA B N 1
ATOM 3828 C CA . ALA B 1 125 ? -2.633 8.305 -1.011 1 98.19 125 ALA B CA 1
ATOM 3829 C C . ALA B 1 125 ? -1.283 8.047 -1.675 1 98.19 125 ALA B C 1
ATOM 3831 O O . ALA B 1 125 ? -0.426 7.363 -1.11 1 98.19 125 ALA B O 1
ATOM 3832 N N . ARG B 1 126 ? -1.135 8.547 -2.879 1 97.62 126 ARG B N 1
ATOM 3833 C CA . ARG B 1 126 ? 0.06 8.484 -3.715 1 97.62 126 ARG B CA 1
ATOM 3834 C C . ARG B 1 126 ? 0.589 9.875 -4.027 1 97.62 126 ARG B C 1
ATOM 3836 O O . ARG B 1 126 ? -0.057 10.648 -4.738 1 97.62 126 ARG B O 1
ATOM 3843 N N . VAL B 1 127 ? 1.741 10.164 -3.562 1 97.81 127 VAL B N 1
ATOM 3844 C CA . VAL B 1 127 ? 2.316 11.477 -3.836 1 97.81 127 VAL B CA 1
ATOM 3845 C C . VAL B 1 127 ? 2.734 11.562 -5.301 1 97.81 127 VAL B C 1
ATOM 3847 O O . VAL B 1 127 ? 3.309 10.617 -5.848 1 97.81 127 VAL B O 1
ATOM 3850 N N . ASN B 1 128 ? 2.393 12.648 -5.934 1 97 128 ASN B N 1
ATOM 3851 C CA . ASN B 1 128 ? 2.986 12.969 -7.223 1 97 128 ASN B CA 1
ATOM 3852 C C . ASN B 1 128 ? 4.406 13.508 -7.07 1 97 128 ASN B C 1
ATOM 3854 O O . ASN B 1 128 ? 4.605 14.641 -6.633 1 97 128 ASN B O 1
ATOM 3858 N N . ARG B 1 129 ? 5.371 12.758 -7.457 1 94.5 129 ARG B N 1
ATOM 3859 C CA . ARG B 1 129 ? 6.77 13.125 -7.27 1 94.5 129 ARG B CA 1
ATOM 3860 C C . ARG B 1 129 ? 7.125 14.352 -8.102 1 94.5 129 ARG B C 1
ATOM 3862 O O . ARG B 1 129 ? 8.102 15.047 -7.801 1 94.5 129 ARG B O 1
ATOM 3869 N N . ASN B 1 130 ? 6.32 14.633 -9.078 1 93.44 130 ASN B N 1
ATOM 3870 C CA . ASN B 1 130 ? 6.574 15.773 -9.953 1 93.44 130 ASN B CA 1
ATOM 3871 C C . ASN B 1 130 ? 5.723 16.984 -9.562 1 93.44 130 ASN B C 1
ATOM 3873 O O . ASN B 1 130 ? 5.57 17.906 -10.352 1 93.44 130 ASN B O 1
ATOM 3877 N N . TRP B 1 131 ? 5.137 16.969 -8.422 1 89.38 131 TRP B N 1
ATOM 3878 C CA . TRP B 1 131 ? 4.141 17.984 -8.094 1 89.38 131 TRP B CA 1
ATOM 3879 C C . TRP B 1 131 ? 4.758 19.375 -8.094 1 89.38 131 TRP B C 1
ATOM 3881 O O . TRP B 1 131 ? 4.078 20.375 -8.391 1 89.38 131 TRP B O 1
ATOM 3891 N N . ALA B 1 132 ? 6.066 19.516 -7.789 1 85.88 132 ALA B N 1
ATOM 3892 C CA . ALA B 1 132 ? 6.727 20.812 -7.691 1 85.88 132 ALA B CA 1
ATOM 3893 C C . ALA B 1 132 ? 7.262 21.266 -9.047 1 85.88 132 ALA B C 1
ATOM 3895 O O . ALA B 1 132 ? 7.93 22.297 -9.148 1 85.88 132 ALA B O 1
ATOM 3896 N N . HIS B 1 133 ? 7.02 20.469 -10.039 1 86.06 133 HIS B N 1
ATOM 3897 C CA . HIS B 1 133 ? 7.496 20.766 -11.383 1 86.06 133 HIS B CA 1
ATOM 3898 C C . HIS B 1 133 ? 6.332 21 -12.336 1 86.06 133 HIS B C 1
ATOM 3900 O O . HIS B 1 133 ? 5.828 20.062 -12.953 1 86.06 133 HIS B O 1
ATOM 3906 N N . PRO B 1 134 ? 6.016 22.328 -12.492 1 78.94 134 PRO B N 1
ATOM 3907 C CA . PRO B 1 134 ? 4.895 22.625 -13.391 1 78.94 134 PRO B CA 1
ATOM 3908 C C . PRO B 1 134 ? 5.109 22.078 -14.805 1 78.94 134 PRO B C 1
ATOM 3910 O O . PRO B 1 134 ? 6.211 22.172 -15.344 1 78.94 134 PRO B O 1
ATOM 3913 N N . GLY B 1 135 ? 4.16 21.469 -15.336 1 80.31 135 GLY B N 1
ATOM 3914 C CA . GLY B 1 135 ? 4.238 20.984 -16.703 1 80.31 135 GLY B CA 1
ATOM 3915 C C . GLY B 1 135 ? 4.707 19.531 -16.797 1 80.31 135 GLY B C 1
ATOM 3916 O O . GLY B 1 135 ? 4.5 18.875 -17.812 1 80.31 135 GLY B O 1
ATOM 3917 N N . ALA B 1 136 ? 5.348 19.047 -15.742 1 87.31 136 ALA B N 1
ATOM 3918 C CA . ALA B 1 136 ? 5.801 17.656 -15.758 1 87.31 136 ALA B CA 1
ATOM 3919 C C . ALA B 1 136 ? 4.625 16.703 -15.609 1 87.31 136 ALA B C 1
ATOM 3921 O O . ALA B 1 136 ? 3.666 16.984 -14.883 1 87.31 136 ALA B O 1
ATOM 3922 N N . PRO B 1 137 ? 4.707 15.602 -16.312 1 89.62 137 PRO B N 1
ATOM 3923 C CA . PRO B 1 137 ? 3.639 14.617 -16.141 1 89.62 137 PRO B CA 1
ATOM 3924 C C . PRO B 1 137 ? 3.602 14.023 -14.742 1 89.62 137 PRO B C 1
ATOM 3926 O O . PRO B 1 137 ? 4.641 13.922 -14.078 1 89.62 137 PRO B O 1
ATOM 3929 N N . PRO B 1 138 ? 2.443 13.664 -14.344 1 91.31 138 PRO B N 1
ATOM 3930 C CA . PRO B 1 138 ? 2.373 13.055 -13.016 1 91.31 138 PRO B CA 1
ATOM 3931 C C . PRO B 1 138 ? 3.217 11.789 -12.898 1 91.31 138 PRO B C 1
ATOM 3933 O O . PRO B 1 138 ? 3.268 10.992 -13.836 1 91.31 138 PRO B O 1
ATOM 3936 N N . ALA B 1 139 ? 3.941 11.68 -11.82 1 94.12 139 ALA B N 1
ATOM 3937 C CA . ALA B 1 139 ? 4.738 10.516 -11.438 1 94.12 139 ALA B CA 1
ATOM 3938 C C . ALA B 1 139 ? 4.391 10.055 -10.023 1 94.12 139 ALA B C 1
ATOM 3940 O O . ALA B 1 139 ? 5.129 10.336 -9.078 1 94.12 139 ALA B O 1
ATOM 3941 N N . HIS B 1 140 ? 3.342 9.234 -9.953 1 95.56 140 HIS B N 1
ATOM 3942 C CA . HIS B 1 140 ? 2.811 8.867 -8.641 1 95.56 140 HIS B CA 1
ATOM 3943 C C . HIS B 1 140 ? 3.682 7.812 -7.969 1 95.56 140 HIS B C 1
ATOM 3945 O O . HIS B 1 140 ? 4.074 6.828 -8.602 1 95.56 140 HIS B O 1
ATOM 3951 N N . ALA B 1 141 ? 4.031 8.062 -6.738 1 96.5 141 ALA B N 1
ATOM 3952 C CA . ALA B 1 141 ? 4.664 7.059 -5.883 1 96.5 141 ALA B CA 1
ATOM 3953 C C . ALA B 1 141 ? 3.666 5.977 -5.473 1 96.5 141 ALA B C 1
ATOM 3955 O O . ALA B 1 141 ? 2.508 6 -5.895 1 96.5 141 ALA B O 1
ATOM 3956 N N . SER B 1 142 ? 4.184 4.961 -4.828 1 96.56 142 SER B N 1
ATOM 3957 C CA . SER B 1 142 ? 3.289 3.973 -4.23 1 96.56 142 SER B CA 1
ATOM 3958 C C . SER B 1 142 ? 2.453 4.59 -3.113 1 96.56 142 SER B C 1
ATOM 3960 O O . SER B 1 142 ? 2.381 5.812 -2.988 1 96.56 142 SER B O 1
ATOM 3962 N N . HIS B 1 143 ? 1.694 3.799 -2.35 1 95.69 143 HIS B N 1
ATOM 3963 C CA . HIS B 1 143 ? 0.84 4.273 -1.268 1 95.69 143 HIS B CA 1
ATOM 3964 C C . HIS B 1 143 ? 1.667 4.684 -0.053 1 95.69 143 HIS B C 1
ATOM 3966 O O . HIS B 1 143 ? 1.539 4.09 1.02 1 95.69 143 HIS B O 1
ATOM 3972 N N . THR B 1 144 ? 2.418 5.754 -0.261 1 97.06 144 THR B N 1
ATOM 3973 C CA . THR B 1 144 ? 3.336 6.176 0.792 1 97.06 144 THR B CA 1
ATOM 3974 C C . THR B 1 144 ? 2.881 7.496 1.406 1 97.06 144 THR B C 1
ATOM 3976 O O . THR B 1 144 ? 3.705 8.281 1.89 1 97.06 144 THR B O 1
ATOM 3979 N N . HIS B 1 145 ? 1.672 7.848 1.279 1 98.19 145 HIS B N 1
ATOM 3980 C CA . HIS B 1 145 ? 1.011 8.969 1.942 1 98.19 145 HIS B CA 1
ATOM 3981 C C . HIS B 1 145 ? -0.38 8.57 2.432 1 98.19 145 HIS B C 1
ATOM 3983 O O . HIS B 1 145 ? -0.873 7.488 2.107 1 98.19 145 HIS B O 1
ATOM 3989 N N . MET B 1 146 ? -0.907 9.32 3.342 1 98.38 146 MET B N 1
ATOM 3990 C CA . MET B 1 146 ? -2.26 9.047 3.82 1 98.38 146 MET B CA 1
ATOM 3991 C C . MET B 1 146 ? -3.021 10.344 4.062 1 98.38 146 MET B C 1
ATOM 3993 O O . MET B 1 146 ? -2.414 11.391 4.273 1 98.38 146 MET B O 1
ATOM 3997 N N . VAL B 1 147 ? -4.293 10.289 3.988 1 98.81 147 VAL B N 1
ATOM 3998 C CA . VAL B 1 147 ? -5.203 11.375 4.332 1 98.81 147 VAL B CA 1
ATOM 3999 C C . VAL B 1 147 ? -6.219 10.891 5.363 1 98.81 147 VAL B C 1
ATOM 4001 O O . VAL B 1 147 ? -6.293 9.703 5.664 1 98.81 147 VAL B O 1
ATOM 4004 N N . ILE B 1 148 ? -6.945 11.82 5.934 1 98.94 148 ILE B N 1
ATOM 4005 C CA . ILE B 1 148 ? -8 11.477 6.879 1 98.94 148 ILE B CA 1
ATOM 4006 C C . ILE B 1 148 ? -9.352 11.961 6.348 1 98.94 148 ILE B C 1
ATOM 4008 O O . ILE B 1 148 ? -9.5 13.133 5.996 1 98.94 148 ILE B O 1
ATOM 4012 N N . PHE B 1 149 ? -10.289 11.055 6.25 1 98.88 149 PHE B N 1
ATOM 4013 C CA . PHE B 1 149 ? -11.688 11.383 5.973 1 98.88 149 PHE B CA 1
ATOM 4014 C C . PHE B 1 149 ? -12.453 11.633 7.266 1 98.88 149 PHE B C 1
ATOM 4016 O O . PHE B 1 149 ? -12.312 10.875 8.227 1 98.88 149 PHE B O 1
ATOM 4023 N N . VAL B 1 150 ? -13.281 12.695 7.281 1 98.69 150 VAL B N 1
ATOM 4024 C CA . VAL B 1 150 ? -14.016 13.039 8.492 1 98.69 150 VAL B CA 1
ATOM 4025 C C . VAL B 1 150 ? -15.461 13.406 8.133 1 98.69 150 VAL B C 1
ATOM 4027 O O . VAL B 1 150 ? -15.703 14.117 7.16 1 98.69 150 VAL B O 1
ATOM 4030 N N . GLN B 1 151 ? -16.344 12.883 8.812 1 97.88 151 GLN B N 1
ATOM 4031 C CA . GLN B 1 151 ? -17.734 13.328 8.836 1 97.88 151 GLN B CA 1
ATOM 4032 C C . GLN B 1 151 ? -18.078 14.016 10.156 1 97.88 151 GLN B C 1
ATOM 4034 O O . GLN B 1 151 ? -18.406 13.352 11.141 1 97.88 151 GLN B O 1
ATOM 4039 N N . PRO B 1 152 ? -17.984 15.312 10.164 1 94.69 152 PRO B N 1
ATOM 4040 C CA . PRO B 1 152 ? -18 16.031 11.438 1 94.69 152 PRO B C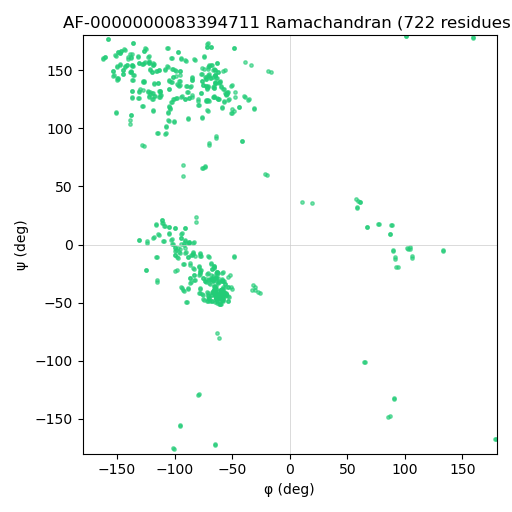A 1
ATOM 4041 C C . PRO B 1 152 ? -19.391 16.172 12.023 1 94.69 152 PRO B C 1
ATOM 4043 O O . PRO B 1 152 ? -19.547 16.328 13.242 1 94.69 152 PRO B O 1
ATOM 4046 N N . ASP B 1 153 ? -20.422 16.141 11.211 1 88.56 153 ASP B N 1
ATOM 4047 C CA . ASP B 1 153 ? -21.797 16.328 11.664 1 88.56 153 ASP B CA 1
ATOM 4048 C C . ASP B 1 153 ? -22.469 14.984 11.93 1 88.56 153 ASP B C 1
ATOM 4050 O O . ASP B 1 153 ? -22.547 14.133 11.047 1 88.56 153 ASP B O 1
ATOM 4054 N N . ASP B 1 154 ? -23.031 14.781 13.07 1 84.88 154 ASP B N 1
ATOM 4055 C CA . ASP B 1 154 ? -23.625 13.516 13.477 1 84.88 154 ASP B CA 1
ATOM 4056 C C . ASP B 1 154 ? -24.875 13.203 12.648 1 84.88 154 ASP B C 1
ATOM 4058 O O . ASP B 1 154 ? -25.297 12.047 12.57 1 84.88 154 ASP B O 1
ATOM 4062 N N . SER B 1 155 ? -25.391 14.258 12.086 1 89.06 155 SER B N 1
ATOM 4063 C CA . SER B 1 155 ? -26.641 14.055 11.359 1 89.06 155 SER B CA 1
ATOM 4064 C C . SER B 1 155 ? -26.406 14.016 9.852 1 89.06 155 SER B C 1
ATOM 4066 O O . SER B 1 155 ? -27.344 14.008 9.062 1 89.06 155 SER B O 1
ATOM 4068 N N . SER B 1 156 ? -25.172 14.078 9.5 1 93 156 SER B N 1
ATOM 4069 C CA . SER B 1 156 ? -24.844 14.148 8.078 1 93 156 SER B CA 1
ATOM 4070 C C . SER B 1 156 ? -23.656 13.258 7.746 1 93 156 SER B C 1
ATOM 4072 O O . SER B 1 156 ? -22.797 13.016 8.602 1 93 156 SER B O 1
ATOM 4074 N N . ASN B 1 157 ? -23.641 12.734 6.562 1 96.06 157 ASN B N 1
ATOM 4075 C CA . ASN B 1 157 ? -22.469 12 6.105 1 96.06 157 ASN B CA 1
ATOM 4076 C C . ASN B 1 157 ? -21.641 12.812 5.105 1 96.06 157 ASN B C 1
ATOM 4078 O O . ASN B 1 157 ? -20.859 12.25 4.336 1 96.06 157 ASN B O 1
ATOM 4082 N N . GLU B 1 158 ? -21.969 14.141 5.098 1 96.44 158 GLU B N 1
ATOM 4083 C CA . GLU B 1 158 ? -21.047 15.016 4.355 1 96.44 158 GLU B CA 1
ATOM 4084 C C . GLU B 1 158 ? -19.609 14.852 4.836 1 96.44 158 GLU B C 1
ATOM 4086 O O . GLU B 1 158 ? -19.359 14.852 6.043 1 96.44 158 GLU B O 1
ATOM 4091 N N . THR B 1 159 ? -18.734 14.641 3.869 1 98.25 159 THR B N 1
ATOM 4092 C CA . THR B 1 159 ? -17.391 14.203 4.207 1 98.25 159 THR B CA 1
ATOM 4093 C C . THR B 1 159 ? -16.359 15.273 3.846 1 98.25 159 THR B C 1
ATOM 4095 O O . THR B 1 159 ? -16.469 15.922 2.801 1 98.25 159 THR B O 1
ATOM 4098 N N . TYR B 1 160 ? -15.43 15.453 4.703 1 98.5 160 TYR B N 1
ATOM 4099 C CA . TYR B 1 160 ? -14.273 16.312 4.508 1 98.5 160 TYR B CA 1
ATOM 4100 C C . TYR B 1 160 ? -12.977 15.523 4.566 1 98.5 160 TYR B C 1
ATOM 4102 O O . TYR B 1 160 ? -12.938 14.422 5.125 1 98.5 160 TYR B O 1
ATOM 4110 N N . VAL B 1 161 ? -11.953 16.078 3.896 1 98.75 161 VAL B N 1
ATOM 4111 C CA . VAL B 1 161 ? -10.609 15.516 3.967 1 98.75 161 VAL B CA 1
ATOM 4112 C C . VAL B 1 161 ? -9.68 16.484 4.691 1 98.75 161 VAL B C 1
ATOM 4114 O O . VAL B 1 161 ? -9.742 17.703 4.461 1 98.75 161 VAL B O 1
ATOM 4117 N N . VAL B 1 162 ? -8.938 15.961 5.648 1 98.81 162 VAL B N 1
ATOM 4118 C CA . VAL B 1 162 ? -7.871 16.734 6.285 1 98.81 162 VAL B CA 1
ATOM 4119 C C . VAL B 1 162 ? -6.535 16.016 6.105 1 98.81 162 VAL B C 1
ATOM 4121 O O . VAL B 1 162 ? -6.504 14.789 5.898 1 98.81 162 VAL B O 1
ATOM 4124 N N . ASP B 1 163 ? -5.523 16.75 6.066 1 98.88 163 ASP B N 1
ATOM 4125 C CA . ASP B 1 163 ? -4.156 16.266 5.926 1 98.88 163 ASP B CA 1
ATOM 4126 C C . ASP B 1 163 ? -3.156 17.203 6.582 1 98.88 163 ASP B C 1
ATOM 4128 O O . ASP B 1 163 ? -2.924 18.312 6.086 1 98.88 163 ASP B O 1
ATOM 4132 N N . VAL B 1 164 ? -2.535 16.734 7.633 1 98.81 164 VAL B N 1
ATOM 4133 C CA . VAL B 1 164 ? -1.54 17.531 8.336 1 98.81 164 VAL B CA 1
ATOM 4134 C C . VAL B 1 164 ? -0.145 16.969 8.078 1 98.81 164 VAL B C 1
ATOM 4136 O O . VAL B 1 164 ? 0.8 17.266 8.812 1 98.81 164 VAL B O 1
ATOM 4139 N N . GLY B 1 165 ? -0.049 16.094 7.027 1 98.62 165 GLY B N 1
ATOM 4140 C CA . GLY B 1 165 ? 1.177 15.328 6.895 1 98.62 165 GLY B CA 1
ATOM 4141 C C . GLY B 1 165 ? 1.922 15.609 5.602 1 98.62 165 GLY B C 1
ATOM 4142 O O . GLY B 1 165 ? 2.896 14.93 5.281 1 98.62 165 GLY B O 1
ATOM 4143 N N . PHE B 1 166 ? 1.504 16.562 4.797 1 97.88 166 PHE B N 1
ATOM 4144 C CA . PHE B 1 166 ? 2.152 16.734 3.502 1 97.88 166 PHE B CA 1
ATOM 4145 C C . PHE B 1 166 ? 3.367 17.641 3.619 1 97.88 166 PHE B C 1
ATOM 4147 O O . PHE B 1 166 ? 4.305 17.547 2.828 1 97.88 166 PHE B O 1
ATOM 4154 N N . GLY B 1 167 ? 3.391 18.578 4.574 1 95.88 167 GLY B N 1
ATOM 4155 C CA . GLY B 1 167 ? 4.477 19.547 4.711 1 95.88 167 GLY B CA 1
ATOM 4156 C C . GLY B 1 167 ? 4.246 20.828 3.926 1 95.88 167 GLY B C 1
ATOM 4157 O O . GLY B 1 167 ? 3.191 21.453 4.039 1 95.88 167 GLY B O 1
ATOM 4158 N N . SER B 1 168 ? 5.258 21.219 3.201 1 93.62 168 SER B N 1
ATOM 4159 C CA . SER B 1 168 ? 5.133 22.469 2.449 1 93.62 168 SER B CA 1
ATOM 4160 C C . SER B 1 168 ? 4.078 22.344 1.354 1 93.62 168 SER B C 1
ATOM 4162 O O . SER B 1 168 ? 4.078 21.375 0.587 1 93.62 168 SER B O 1
ATOM 4164 N N . GLY B 1 169 ? 3.141 23.297 1.359 1 94.69 169 GLY B N 1
ATOM 4165 C CA . GLY B 1 169 ? 2.082 23.312 0.362 1 94.69 169 GLY B CA 1
ATOM 4166 C C . GLY B 1 169 ? 0.853 22.531 0.787 1 94.69 169 GLY B C 1
ATOM 4167 O O . GLY B 1 169 ? -0.163 22.531 0.089 1 94.69 169 GLY B O 1
ATOM 4168 N N . GLY B 1 170 ? 0.899 21.859 1.891 1 97.38 170 GLY B N 1
ATOM 4169 C CA . GLY B 1 170 ? -0.201 21.016 2.344 1 97.38 170 GLY B CA 1
ATOM 4170 C C . GLY B 1 170 ? -1.401 21.812 2.814 1 97.38 170 GLY B C 1
ATOM 4171 O O . GLY B 1 170 ? -1.314 23.031 2.992 1 97.38 170 GLY B O 1
ATOM 4172 N N . LEU B 1 171 ? -2.479 21.156 3.041 1 98.38 171 LEU B N 1
ATOM 4173 C CA . LEU B 1 171 ? -3.717 21.734 3.555 1 98.38 171 LEU B CA 1
ATOM 4174 C C . LEU B 1 171 ? -3.506 22.328 4.945 1 98.38 171 LEU B C 1
ATOM 4176 O O . LEU B 1 171 ? -2.703 21.812 5.727 1 98.38 171 LEU B O 1
ATOM 4180 N N . VAL B 1 172 ? -4.277 23.406 5.242 1 97.69 172 VAL B N 1
ATOM 4181 C CA . VAL B 1 172 ? -4.242 23.953 6.594 1 97.69 172 VAL B CA 1
ATOM 4182 C C . VAL B 1 172 ? -5.652 23.984 7.176 1 97.69 172 VAL B C 1
ATOM 4184 O O . VAL B 1 172 ? -5.867 24.5 8.273 1 97.69 172 VAL B O 1
ATOM 4187 N N . ARG B 1 173 ? -6.602 23.5 6.457 1 96.69 173 ARG B N 1
ATOM 4188 C CA . ARG B 1 173 ? -8 23.406 6.852 1 96.69 173 ARG B CA 1
ATOM 4189 C C . ARG B 1 173 ? -8.688 22.234 6.164 1 96.69 173 ARG B C 1
ATOM 4191 O O . ARG B 1 173 ? -8.156 21.672 5.203 1 96.69 173 ARG B O 1
ATOM 4198 N N . PRO B 1 174 ? -9.828 21.797 6.652 1 98.12 174 PRO B N 1
ATOM 4199 C CA . PRO B 1 174 ? -10.578 20.734 5.98 1 98.12 174 PRO B CA 1
ATOM 4200 C C . PRO B 1 174 ? -11.016 21.125 4.57 1 98.12 174 PRO B C 1
ATOM 4202 O O . PRO B 1 174 ? -11.391 22.266 4.332 1 98.12 174 PRO B O 1
ATOM 4205 N N . ILE B 1 175 ? -10.922 20.234 3.652 1 98.38 175 ILE B N 1
ATOM 4206 C CA . ILE B 1 175 ? -11.406 20.438 2.293 1 98.38 175 ILE B CA 1
ATOM 4207 C C . ILE B 1 175 ? -12.602 19.531 2.023 1 98.38 175 ILE B C 1
ATOM 4209 O O . ILE B 1 175 ? -12.57 18.344 2.355 1 98.38 175 ILE B O 1
ATOM 4213 N N . PRO B 1 176 ? -13.734 20.094 1.527 1 97.81 176 PRO B N 1
ATOM 4214 C CA . PRO B 1 176 ? -14.891 19.234 1.258 1 97.81 176 PRO B CA 1
ATOM 4215 C C . PRO B 1 176 ? -14.617 18.203 0.167 1 97.81 176 PRO B C 1
ATOM 4217 O O . PRO B 1 176 ? -13.961 18.516 -0.832 1 97.81 176 PRO B O 1
ATOM 4220 N N . LEU B 1 177 ? -15.078 16.984 0.361 1 98.06 177 LEU B N 1
ATOM 4221 C CA . LEU B 1 177 ? -14.883 15.906 -0.598 1 98.06 177 LEU B CA 1
ATOM 4222 C C . LEU B 1 177 ? -15.812 16.062 -1.797 1 98.06 177 LEU B C 1
ATOM 4224 O O . LEU B 1 177 ? -16.719 15.258 -2.006 1 98.06 177 LEU B O 1
ATOM 4228 N N . VAL B 1 178 ? -15.57 17.094 -2.518 1 96.56 178 VAL B N 1
ATOM 4229 C CA . VAL B 1 178 ? -16.328 17.391 -3.725 1 96.56 178 VAL B CA 1
ATOM 4230 C C . VAL B 1 178 ? -15.383 17.797 -4.852 1 96.56 178 VAL B C 1
ATOM 4232 O O . VAL B 1 178 ? -14.312 18.344 -4.602 1 96.56 178 VAL B O 1
ATOM 4235 N N . GLN B 1 179 ? -15.688 17.469 -6.027 1 93.31 179 GLN B N 1
ATOM 4236 C CA . GLN B 1 179 ? -14.812 17.766 -7.156 1 93.31 179 GLN B CA 1
ATOM 4237 C C . GLN B 1 179 ? -15.039 19.172 -7.68 1 93.31 179 GLN B C 1
ATOM 4239 O O . GLN B 1 179 ? -16.172 19.656 -7.715 1 93.31 179 GLN B O 1
ATOM 4244 N N . GLY B 1 180 ? -13.977 19.812 -8.086 1 90.38 180 GLY B N 1
ATOM 4245 C CA . GLY B 1 180 ? -14.078 21.062 -8.82 1 90.38 180 GLY B CA 1
ATOM 4246 C C . GLY B 1 180 ? -14.148 22.281 -7.914 1 90.38 180 GLY B C 1
ATOM 4247 O O . GLY B 1 180 ? -13.57 22.297 -6.824 1 90.38 180 GLY B O 1
ATOM 4248 N N . ASP B 1 181 ? -14.82 23.281 -8.305 1 89.44 181 ASP B N 1
ATOM 4249 C CA . ASP B 1 181 ? -14.789 24.609 -7.699 1 89.44 181 ASP B CA 1
ATOM 4250 C C . ASP B 1 181 ? -15.414 24.594 -6.305 1 89.44 181 ASP B C 1
ATOM 4252 O O . ASP B 1 181 ? -15.016 25.359 -5.426 1 89.44 181 ASP B O 1
ATOM 4256 N N . GLU B 1 182 ? -16.25 23.688 -6.148 1 92.12 182 GLU B N 1
ATOM 4257 C CA . GLU B 1 182 ? -16.922 23.625 -4.859 1 92.12 182 GLU B CA 1
ATOM 4258 C C . GLU B 1 182 ? -15.969 23.219 -3.746 1 92.12 182 GLU B C 1
ATOM 4260 O O . GLU B 1 182 ? -16.266 23.406 -2.564 1 92.12 182 GLU B O 1
ATOM 4265 N N . SER B 1 183 ? -14.82 22.672 -4.133 1 95.12 183 SER B N 1
ATOM 4266 C CA . SER B 1 183 ? -13.875 22.234 -3.113 1 95.12 183 SER B CA 1
ATOM 4267 C C . SER B 1 183 ? -12.766 23.266 -2.906 1 95.12 183 SER B C 1
ATOM 4269 O O . SER B 1 183 ? -11.898 23.078 -2.055 1 95.12 183 SER B O 1
ATOM 4271 N N . ILE B 1 184 ? -12.766 24.328 -3.656 1 94.31 184 ILE B N 1
ATOM 4272 C CA . ILE B 1 184 ? -11.672 25.281 -3.559 1 94.31 184 ILE B CA 1
ATOM 4273 C C . ILE B 1 184 ? -11.547 25.781 -2.119 1 94.31 184 ILE B C 1
ATOM 4275 O O . ILE B 1 184 ? -12.523 26.25 -1.535 1 94.31 184 ILE B O 1
ATOM 4279 N N . THR B 1 185 ? -10.406 25.594 -1.57 1 95.44 185 THR B N 1
ATOM 4280 C CA . THR B 1 185 ? -10.102 25.922 -0.182 1 95.44 185 THR B CA 1
ATOM 4281 C C . THR B 1 185 ? -8.812 26.734 -0.087 1 95.44 185 THR B C 1
ATOM 4283 O O . THR B 1 185 ? -7.805 26.375 -0.709 1 95.44 185 THR B O 1
ATOM 4286 N N . GLN B 1 186 ? -8.852 27.828 0.652 1 95.06 186 GLN B N 1
ATOM 4287 C CA . GLN B 1 186 ? -7.668 28.656 0.816 1 95.06 186 GLN B CA 1
ATOM 4288 C C . GLN B 1 186 ? -6.621 27.969 1.683 1 95.06 186 GLN B C 1
ATOM 4290 O O . GLN B 1 186 ? -6.957 27.359 2.697 1 95.06 186 GLN B O 1
ATOM 4295 N N . GLY B 1 187 ? -5.387 28.047 1.229 1 96.19 187 GLY B N 1
ATOM 4296 C CA . GLY B 1 187 ? -4.277 27.578 2.041 1 96.19 187 GLY B CA 1
ATOM 4297 C C . GLY B 1 187 ? -3.867 28.562 3.119 1 96.19 187 GLY B C 1
ATOM 4298 O O . GLY B 1 187 ? -4.711 29.047 3.879 1 96.19 187 GLY B O 1
ATOM 4299 N N . ILE B 1 188 ? -2.607 28.875 3.182 1 95.69 188 ILE B N 1
ATOM 4300 C CA . ILE B 1 188 ? -2.082 29.672 4.285 1 95.69 188 ILE B CA 1
ATOM 4301 C C . ILE B 1 188 ? -2.428 31.141 4.07 1 95.69 188 ILE B C 1
ATOM 4303 O O . ILE B 1 188 ? -2.244 31.969 4.969 1 95.69 188 ILE B O 1
ATOM 4307 N N . GLY B 1 189 ? -2.957 31.5 2.912 1 93.69 189 GLY B N 1
ATOM 4308 C CA . GLY B 1 189 ? -3.32 32.875 2.629 1 93.69 189 GLY B CA 1
ATOM 4309 C C . GLY B 1 189 ? -3.891 33.062 1.236 1 93.69 189 GLY B C 1
ATOM 4310 O O . GLY B 1 189 ? -4.176 32.094 0.538 1 93.69 189 GLY B O 1
ATOM 4311 N N . PRO B 1 190 ? -4.016 34.281 0.785 1 92.88 190 PRO B N 1
ATOM 4312 C CA . PRO B 1 190 ? -4.719 34.594 -0.463 1 92.88 190 PRO B CA 1
ATOM 4313 C C . PRO B 1 190 ? -3.955 34.125 -1.701 1 92.88 190 PRO B C 1
ATOM 4315 O O . PRO B 1 190 ? -4.508 34.094 -2.803 1 92.88 190 PRO B O 1
ATOM 4318 N N . ALA B 1 191 ? -2.715 33.719 -1.519 1 93.44 191 ALA B N 1
ATOM 4319 C CA . ALA B 1 191 ? -1.917 33.344 -2.676 1 93.44 191 ALA B CA 1
ATOM 4320 C C . ALA B 1 191 ? -1.794 31.812 -2.762 1 93.44 191 ALA B C 1
ATOM 4322 O O . ALA B 1 191 ? -0.982 31.297 -3.531 1 93.44 191 ALA B O 1
ATOM 4323 N N . GLU B 1 192 ? -2.49 31.109 -2.016 1 95.12 192 GLU B N 1
ATOM 4324 C CA . GLU B 1 192 ? -2.428 29.641 -2.016 1 95.12 192 GLU B CA 1
ATOM 4325 C C . GLU B 1 192 ? -3.824 29.031 -1.938 1 95.12 192 GLU B C 1
ATOM 4327 O O . GLU B 1 192 ? -4.578 29.312 -1.003 1 95.12 192 GLU B O 1
ATOM 4332 N N . TRP B 1 193 ? -4.086 28.172 -2.889 1 95.06 193 TRP B N 1
ATOM 4333 C CA . TRP B 1 193 ? -5.406 27.562 -2.98 1 95.06 193 TRP B CA 1
ATOM 4334 C C . TRP B 1 193 ? -5.297 26.062 -3.299 1 95.06 193 TRP B C 1
ATOM 4336 O O . TRP B 1 193 ? -4.359 25.641 -3.975 1 95.06 193 TRP B O 1
ATOM 4346 N N . HIS B 1 194 ? -6.211 25.312 -2.816 1 96.75 194 HIS B N 1
ATOM 4347 C CA . HIS B 1 194 ? -6.301 23.875 -3.09 1 96.75 194 HIS B CA 1
ATOM 4348 C C . HIS B 1 194 ? -7.648 23.516 -3.705 1 96.75 194 HIS B C 1
ATOM 4350 O O . HIS B 1 194 ? -8.633 24.234 -3.525 1 96.75 194 HIS B O 1
ATOM 4356 N N . ARG B 1 195 ? -7.648 22.453 -4.363 1 95.75 195 ARG B N 1
ATOM 4357 C CA . ARG B 1 195 ? -8.867 21.922 -4.965 1 95.75 195 ARG B CA 1
ATOM 4358 C C . ARG B 1 195 ? -8.797 20.406 -5.121 1 95.75 195 ARG B C 1
ATOM 4360 O O . ARG B 1 195 ? -7.711 19.844 -5.309 1 95.75 195 ARG B O 1
ATOM 4367 N N . LEU B 1 196 ? -9.953 19.766 -5.031 1 96.81 196 LEU B N 1
ATOM 4368 C CA . LEU B 1 196 ? -10.055 18.328 -5.316 1 96.81 196 LEU B CA 1
ATOM 4369 C C . LEU B 1 196 ? -10.656 18.094 -6.699 1 96.81 196 LEU B C 1
ATOM 4371 O O . LEU B 1 196 ? -11.555 18.828 -7.121 1 96.81 196 LEU B O 1
ATOM 4375 N N . ASP B 1 197 ? -10.109 17.172 -7.301 1 93.94 197 ASP B N 1
ATOM 4376 C CA . ASP B 1 197 ? -10.656 16.656 -8.547 1 93.94 197 ASP B CA 1
ATOM 4377 C C . ASP B 1 197 ? -10.633 15.133 -8.57 1 93.94 197 ASP B C 1
ATOM 4379 O O . ASP B 1 197 ? -10.203 14.5 -7.602 1 93.94 197 ASP B O 1
ATOM 4383 N N . LYS B 1 198 ? -11.219 14.57 -9.578 1 93.12 198 LYS B N 1
ATOM 4384 C CA . LYS B 1 198 ? -11.133 13.141 -9.844 1 93.12 198 LYS B CA 1
ATOM 4385 C C . LYS B 1 198 ? -10.453 12.875 -11.188 1 93.12 198 LYS B C 1
ATOM 4387 O O . LYS B 1 198 ? -10.805 13.484 -12.203 1 93.12 198 LYS B O 1
ATOM 4392 N N . LYS B 1 199 ? -9.5 12.07 -11.102 1 90.12 199 LYS B N 1
ATOM 4393 C CA . LYS B 1 199 ? -8.742 11.742 -12.297 1 90.12 199 LYS B CA 1
ATOM 4394 C C . LYS B 1 199 ? -8.281 10.281 -12.281 1 90.12 199 LYS B C 1
ATOM 4396 O O . LYS B 1 199 ? -8.047 9.719 -11.219 1 90.12 199 LYS B O 1
ATOM 4401 N N . PRO B 1 200 ? -8.234 9.727 -13.523 1 90.25 200 PRO B N 1
ATOM 4402 C CA . PRO B 1 200 ? -7.645 8.383 -13.547 1 90.25 200 PRO B CA 1
ATOM 4403 C C . PRO B 1 200 ? -6.141 8.398 -13.289 1 90.25 200 PRO B C 1
ATOM 4405 O O . PRO B 1 200 ? -5.473 9.406 -13.547 1 90.25 200 PRO B O 1
ATOM 4408 N N . MET B 1 201 ? -5.637 7.281 -12.75 1 92.19 201 MET B N 1
ATOM 4409 C CA . MET B 1 201 ? -4.188 7.121 -12.711 1 92.19 201 MET B CA 1
ATOM 4410 C C . MET B 1 201 ? -3.615 7.016 -14.117 1 92.19 201 MET B C 1
ATOM 4412 O O . MET B 1 201 ? -4.203 6.367 -14.984 1 92.19 201 MET B O 1
ATOM 4416 N N . PRO B 1 202 ? -2.438 7.707 -14.266 1 89.81 202 PRO B N 1
ATOM 4417 C CA . PRO B 1 202 ? -1.762 7.461 -15.539 1 89.81 202 PRO B CA 1
ATOM 4418 C C . PRO B 1 202 ? -1.485 5.98 -15.789 1 89.81 202 PRO B C 1
ATOM 4420 O O . PRO B 1 202 ? -1.025 5.273 -14.891 1 89.81 202 PRO B O 1
ATOM 4423 N N . GLY B 1 203 ? -1.865 5.52 -16.953 1 89.94 203 GLY B N 1
ATOM 4424 C CA . GLY B 1 203 ? -1.579 4.141 -17.312 1 89.94 203 GLY B CA 1
ATOM 4425 C C . GLY B 1 203 ? -2.65 3.172 -16.844 1 89.94 203 GLY B C 1
ATOM 4426 O O . GLY B 1 203 ? -2.471 1.955 -16.922 1 89.94 203 GLY B O 1
ATOM 4427 N N . SER B 1 204 ? -3.76 3.715 -16.359 1 95.19 204 SER B N 1
ATOM 4428 C CA . SER B 1 204 ? -4.848 2.85 -15.914 1 95.19 204 SER B CA 1
ATOM 4429 C C . SER B 1 204 ? -5.363 1.979 -17.062 1 95.19 204 SER B C 1
ATOM 4431 O O . SER B 1 204 ? -5.496 2.449 -18.188 1 95.19 204 SER B O 1
ATOM 4433 N N . ALA B 1 205 ? -5.652 0.717 -16.703 1 96.56 205 ALA B N 1
ATOM 4434 C CA . ALA B 1 205 ? -6.207 -0.238 -17.656 1 96.56 205 ALA B CA 1
ATOM 4435 C C . ALA B 1 205 ? -7.734 -0.198 -17.641 1 96.56 205 ALA B C 1
ATOM 4437 O O . ALA B 1 205 ? -8.383 -0.85 -18.469 1 96.56 205 ALA B O 1
ATOM 4438 N N . LEU B 1 206 ? -8.344 0.493 -16.797 1 96.94 206 LEU B N 1
ATOM 4439 C CA . LEU B 1 206 ? -9.789 0.409 -16.562 1 96.94 206 LEU B CA 1
ATOM 4440 C C . LEU B 1 206 ? -10.523 1.492 -17.344 1 96.94 206 LEU B C 1
ATOM 4442 O O . LEU B 1 206 ? -10.062 2.631 -17.422 1 96.94 206 LEU B O 1
ATOM 4446 N N . ALA B 1 207 ? -11.617 1.064 -17.938 1 95.69 207 ALA B N 1
ATOM 4447 C CA . ALA B 1 207 ? -12.438 1.953 -18.766 1 95.69 207 ALA B CA 1
ATOM 4448 C C . ALA B 1 207 ? -13.914 1.59 -18.656 1 95.69 207 ALA B C 1
ATOM 4450 O O . ALA B 1 207 ? -14.266 0.517 -18.172 1 95.69 207 ALA B O 1
ATOM 4451 N N . THR B 1 208 ? -14.766 2.5 -19.141 1 94.5 208 THR B N 1
ATOM 4452 C CA . THR B 1 208 ? -16.203 2.26 -19.078 1 94.5 208 THR B CA 1
ATOM 4453 C C . THR B 1 208 ? -16.656 1.406 -20.266 1 94.5 208 THR B C 1
ATOM 4455 O O . THR B 1 208 ? -17.75 0.848 -20.25 1 94.5 208 THR B O 1
ATOM 4458 N N . SER B 1 209 ? -15.859 1.393 -21.297 1 93.62 209 SER B N 1
ATOM 4459 C CA . SER B 1 209 ? -16.078 0.552 -22.469 1 93.62 209 SER B CA 1
ATOM 4460 C C . SER B 1 209 ? -14.781 0.322 -23.234 1 93.62 209 SER B C 1
ATOM 4462 O O . SER B 1 209 ? -13.734 0.864 -22.875 1 93.62 209 SER B O 1
ATOM 4464 N N . LEU B 1 210 ? -14.891 -0.477 -24.266 1 93.06 210 LEU B N 1
ATOM 4465 C CA . LEU B 1 210 ? -13.695 -0.745 -25.062 1 93.06 210 LEU B CA 1
ATOM 4466 C C . LEU B 1 210 ? -13.562 0.265 -26.203 1 93.06 210 LEU B C 1
ATOM 4468 O O . LEU B 1 210 ? -12.578 0.248 -26.938 1 93.06 210 LEU B O 1
ATOM 4472 N N . ASP B 1 211 ? -14.414 1.178 -26.266 1 90.31 211 ASP B N 1
ATOM 4473 C CA . ASP B 1 211 ? -14.359 2.203 -27.297 1 90.31 211 ASP B CA 1
ATOM 4474 C C . ASP B 1 211 ? -13.172 3.137 -27.094 1 90.31 211 ASP B C 1
ATOM 4476 O O . ASP B 1 211 ? -12.828 3.467 -25.953 1 90.31 211 ASP B O 1
ATOM 4480 N N . GLU B 1 212 ? -12.641 3.506 -28.203 1 83.81 212 GLU B N 1
ATOM 4481 C CA . GLU B 1 212 ? -11.477 4.387 -28.141 1 83.81 212 GLU B CA 1
ATOM 4482 C C . GLU B 1 212 ? -11.797 5.676 -27.391 1 83.81 212 GLU B C 1
ATOM 4484 O O . GLU B 1 212 ? -10.922 6.258 -26.75 1 83.81 212 GLU B O 1
ATOM 4489 N N . SER B 1 213 ? -12.961 6.117 -27.453 1 85.44 213 SER B N 1
ATOM 4490 C CA . SER B 1 213 ? -13.383 7.363 -26.812 1 85.44 213 SER B CA 1
ATOM 4491 C C . SER B 1 213 ? -13.891 7.117 -25.406 1 85.44 213 SER B C 1
ATOM 4493 O O . SER B 1 213 ? -14.438 8.023 -24.766 1 85.44 213 SER B O 1
ATOM 4495 N N . SER B 1 214 ? -13.57 5.887 -24.922 1 85.25 214 SER B N 1
ATOM 4496 C CA . SER B 1 214 ? -14.117 5.5 -23.625 1 85.25 214 SER B CA 1
ATOM 4497 C C . SER B 1 214 ? -13.516 6.332 -22.5 1 85.25 214 SER B C 1
ATOM 4499 O O . SER B 1 214 ? -12.328 6.668 -22.531 1 85.25 214 SER B O 1
ATOM 4501 N N . GLN B 1 215 ? -14.32 6.641 -21.531 1 84.5 215 GLN B N 1
ATOM 4502 C CA . GLN B 1 215 ? -13.898 7.328 -20.312 1 84.5 215 GLN B CA 1
ATOM 4503 C C . GLN B 1 215 ? -13.125 6.395 -19.391 1 84.5 215 GLN B C 1
ATOM 4505 O O . GLN B 1 215 ? -13.336 5.18 -19.422 1 84.5 215 GLN B O 1
ATOM 4510 N N . PRO B 1 216 ? -12.25 7.031 -18.656 1 84.44 216 PRO B N 1
ATOM 4511 C CA . PRO B 1 216 ? -11.586 6.207 -17.641 1 84.44 216 PRO B CA 1
ATOM 4512 C C . PRO B 1 216 ? -12.57 5.516 -16.703 1 84.44 216 PRO B C 1
ATOM 4514 O O . PRO B 1 216 ? -13.68 6.008 -16.5 1 84.44 216 PRO B O 1
ATOM 4517 N N . GLY B 1 217 ? -12.133 4.336 -16.203 1 80.19 217 GLY B N 1
ATOM 4518 C CA . GLY B 1 217 ? -13.023 3.486 -15.43 1 80.19 217 GLY B CA 1
ATOM 4519 C C . GLY B 1 217 ? -12.82 3.617 -13.93 1 80.19 217 GLY B C 1
ATOM 4520 O O . GLY B 1 217 ? -13.672 3.199 -13.141 1 80.19 217 GLY B O 1
ATOM 4521 N N . GLN B 1 218 ? -11.695 4.039 -13.477 1 85.44 218 GLN B N 1
ATOM 4522 C CA . GLN B 1 218 ? -11.414 4.184 -12.047 1 85.44 218 GLN B CA 1
ATOM 4523 C C . GLN B 1 218 ? -10.648 5.469 -11.766 1 85.44 218 GLN B C 1
ATOM 4525 O O . GLN B 1 218 ? -9.438 5.547 -12.023 1 85.44 218 GLN B O 1
ATOM 4530 N N . ASP B 1 219 ? -11.398 6.395 -11.258 1 89.94 219 ASP B N 1
ATOM 4531 C CA . ASP B 1 219 ? -10.789 7.668 -10.883 1 89.94 219 ASP B CA 1
ATOM 4532 C C . ASP B 1 219 ? -10.422 7.684 -9.398 1 89.94 219 ASP B C 1
ATOM 4534 O O . ASP B 1 219 ? -11.094 7.066 -8.578 1 89.94 219 ASP B O 1
ATOM 4538 N N . LEU B 1 220 ? -9.375 8.336 -9.172 1 95.69 220 LEU B N 1
ATOM 4539 C CA . LEU B 1 220 ? -8.984 8.656 -7.805 1 95.69 220 LEU B CA 1
ATOM 4540 C C . LEU B 1 220 ? -9.211 10.133 -7.5 1 95.69 220 LEU B C 1
ATOM 4542 O O . LEU B 1 220 ? -9.25 10.961 -8.414 1 95.69 220 LEU B O 1
ATOM 4546 N N . TRP B 1 221 ? -9.414 10.383 -6.277 1 97.31 221 TRP B N 1
ATOM 4547 C CA . TRP B 1 221 ? -9.336 11.781 -5.859 1 97.31 221 TRP B CA 1
ATOM 4548 C C . TRP B 1 221 ? -7.93 12.328 -6.062 1 97.31 221 TRP B C 1
ATOM 4550 O O . TRP B 1 221 ? -6.941 11.609 -5.891 1 97.31 221 TRP B O 1
ATOM 4560 N N . ALA B 1 222 ? -7.863 13.578 -6.453 1 96.69 222 ALA B N 1
ATOM 4561 C CA . ALA B 1 222 ? -6.586 14.266 -6.598 1 96.69 222 ALA B CA 1
ATOM 4562 C C . ALA B 1 222 ? -6.617 15.633 -5.91 1 96.69 222 ALA B C 1
ATOM 4564 O O . ALA B 1 222 ? -7.543 16.422 -6.129 1 96.69 222 ALA B O 1
ATOM 4565 N N . LEU B 1 223 ? -5.695 15.852 -5.07 1 97.75 223 LEU B N 1
ATOM 4566 C CA . LEU B 1 223 ? -5.523 17.188 -4.504 1 97.75 223 LEU B CA 1
ATOM 4567 C C . LEU B 1 223 ? -4.586 18.016 -5.367 1 97.75 223 LEU B C 1
ATOM 4569 O O . LEU B 1 223 ? -3.494 17.578 -5.723 1 97.75 223 LEU B O 1
ATOM 4573 N N . HIS B 1 224 ? -5.043 19.219 -5.656 1 95.62 224 HIS B N 1
ATOM 4574 C CA . HIS B 1 224 ? -4.266 20.188 -6.434 1 95.62 224 HIS B CA 1
ATOM 4575 C C . HIS B 1 224 ? -3.963 21.438 -5.621 1 95.62 224 HIS B C 1
ATOM 4577 O O . HIS B 1 224 ? -4.723 21.797 -4.719 1 95.62 224 HIS B O 1
ATOM 4583 N N . ILE B 1 225 ? -2.898 22.094 -6.02 1 95.94 225 ILE B N 1
ATOM 4584 C CA . ILE B 1 225 ? -2.541 23.375 -5.422 1 95.94 225 ILE B CA 1
ATOM 4585 C C . ILE B 1 225 ? -2.357 24.422 -6.52 1 95.94 225 ILE B C 1
ATOM 4587 O O . ILE B 1 225 ? -1.879 24.109 -7.609 1 95.94 225 ILE B O 1
ATOM 4591 N N . TYR B 1 226 ? -2.801 25.547 -6.234 1 93.44 226 TYR B N 1
ATOM 4592 C CA . TYR B 1 226 ? -2.555 26.734 -7.043 1 93.44 226 TYR B CA 1
ATOM 4593 C C . TYR B 1 226 ? -1.873 27.812 -6.219 1 93.44 226 TYR B C 1
ATOM 4595 O O . TYR B 1 226 ? -2.342 28.172 -5.133 1 93.44 226 TYR B O 1
ATOM 4603 N N . THR B 1 227 ? -0.786 28.297 -6.727 1 91.62 227 THR B N 1
ATOM 4604 C CA . THR B 1 227 ? -0.083 29.406 -6.105 1 91.62 227 THR B CA 1
ATOM 4605 C C . THR B 1 227 ? -0.305 30.688 -6.895 1 91.62 227 THR B C 1
ATOM 4607 O O . THR B 1 227 ? 0.193 30.828 -8.016 1 91.62 227 THR B O 1
ATOM 4610 N N . GLY B 1 228 ? -1.046 31.516 -6.398 1 89.69 228 GLY B N 1
ATOM 4611 C CA . GLY B 1 228 ? -1.444 32.781 -7.012 1 89.69 228 GLY B CA 1
ATOM 4612 C C . GLY B 1 228 ? -2.715 33.344 -6.418 1 89.69 228 GLY B C 1
ATOM 4613 O O . GLY B 1 228 ? -3.285 32.781 -5.484 1 89.69 228 GLY B O 1
ATOM 4614 N N . LYS B 1 229 ? -3.072 34.469 -6.91 1 87.25 229 LYS B N 1
ATOM 4615 C CA . LYS B 1 229 ? -4.273 35.125 -6.402 1 87.25 229 LYS B CA 1
ATOM 4616 C C . LYS B 1 229 ? -5.535 34.469 -6.953 1 87.25 229 LYS B C 1
ATOM 4618 O O . LYS B 1 229 ? -5.547 34 -8.086 1 87.25 229 LYS B O 1
ATOM 4623 N N . ARG B 1 230 ? -6.508 34.5 -6.121 1 83.5 230 ARG B N 1
ATOM 4624 C CA . ARG B 1 230 ? -7.773 33.875 -6.469 1 83.5 230 ARG B CA 1
ATOM 4625 C C . ARG B 1 230 ? -8.328 34.406 -7.777 1 83.5 230 ARG B C 1
ATOM 4627 O O . ARG B 1 230 ? -8.906 33.688 -8.578 1 83.5 230 ARG B O 1
ATOM 4634 N N . GLU B 1 231 ? -8.242 35.688 -7.984 1 83.31 231 GLU B N 1
ATOM 4635 C CA . GLU B 1 231 ? -8.773 36.375 -9.164 1 83.31 231 GLU B CA 1
ATOM 4636 C C . GLU B 1 231 ? -8.164 35.812 -10.445 1 83.31 231 GLU B C 1
ATOM 4638 O O . GLU B 1 231 ? -8.781 35.875 -11.508 1 83.31 231 GLU B O 1
ATOM 4643 N N . ASP B 1 232 ? -7.031 35.25 -10.297 1 80 232 ASP B N 1
ATOM 4644 C CA . ASP B 1 232 ? -6.328 34.719 -11.461 1 80 232 ASP B CA 1
ATOM 4645 C C . ASP B 1 232 ? -6.777 33.312 -11.773 1 80 232 ASP B C 1
ATOM 4647 O O . ASP B 1 232 ? -6.43 32.75 -12.812 1 80 232 ASP B O 1
ATOM 4651 N N . LEU B 1 233 ? -7.586 32.688 -10.852 1 78 233 LEU B N 1
ATOM 4652 C CA . LEU B 1 233 ? -8.07 31.312 -11.039 1 78 233 LEU B CA 1
ATOM 4653 C C . LEU B 1 233 ? -9.125 31.266 -12.141 1 78 233 LEU B C 1
ATOM 4655 O O . LEU B 1 233 ? -9.188 30.297 -12.906 1 78 233 LEU B O 1
ATOM 4659 N N . ALA B 1 234 ? -10.18 32.156 -12.172 1 65.31 234 ALA B N 1
ATOM 4660 C CA . ALA B 1 234 ? -11.312 32.156 -13.086 1 65.31 234 ALA B CA 1
ATOM 4661 C C . ALA B 1 234 ? -10.844 32.062 -14.539 1 65.31 234 ALA B C 1
ATOM 4663 O O . ALA B 1 234 ? -11.516 31.469 -15.375 1 65.31 234 ALA B O 1
ATOM 4664 N N . GLY B 1 235 ? -9.797 32.688 -14.867 1 57.88 235 GLY B N 1
ATOM 4665 C CA . GLY B 1 235 ? -9.367 32.719 -16.266 1 57.88 235 GLY B CA 1
ATOM 4666 C C . GLY B 1 235 ? -8.336 31.656 -16.594 1 57.88 235 GLY B C 1
ATOM 4667 O O . GLY B 1 235 ? -7.914 31.531 -17.75 1 57.88 235 GLY B O 1
ATOM 4668 N N . GLN B 1 236 ? -8 31.016 -15.594 1 58.72 236 GLN B N 1
ATOM 4669 C CA . GLN B 1 236 ? -6.855 30.156 -15.859 1 58.72 236 GLN B CA 1
ATOM 4670 C C . GLN B 1 236 ? -7.285 28.688 -16 1 58.72 236 GLN B C 1
ATOM 4672 O O . GLN B 1 236 ? -8.242 28.266 -15.359 1 58.72 236 GLN B O 1
ATOM 4677 N N . GLY B 1 237 ? -7.086 28.141 -17.125 1 60.34 237 GLY B N 1
ATOM 4678 C CA . GLY B 1 237 ? -7.316 26.75 -17.484 1 60.34 237 GLY B CA 1
ATOM 4679 C C . GLY B 1 237 ? -6.723 25.766 -16.484 1 60.34 237 GLY B C 1
ATOM 4680 O O . GLY B 1 237 ? -6.156 26.172 -15.469 1 60.34 237 GLY B O 1
ATOM 4681 N N . GLU B 1 238 ? -6.984 24.547 -16.516 1 64.38 238 GLU B N 1
ATOM 4682 C CA . GLU B 1 238 ? -6.555 23.391 -15.719 1 64.38 238 GLU B CA 1
ATOM 4683 C C . GLU B 1 238 ? -5.039 23.375 -15.555 1 64.38 238 GLU B C 1
ATOM 4685 O O . GLU B 1 238 ? -4.523 22.844 -14.562 1 64.38 238 GLU B O 1
ATOM 4690 N N . GLY B 1 239 ? -4.441 24.203 -16.297 1 72.44 239 GLY B N 1
ATOM 4691 C CA . GLY B 1 239 ? -2.99 24.109 -16.344 1 72.44 239 GLY B CA 1
ATOM 4692 C C . GLY B 1 239 ? -2.297 24.797 -15.195 1 72.44 239 GLY B C 1
ATOM 4693 O O . GLY B 1 239 ? -1.11 24.578 -14.945 1 72.44 239 GLY B O 1
ATOM 4694 N N . GLN B 1 240 ? -3.053 25.531 -14.445 1 82.38 240 GLN B N 1
ATOM 4695 C CA . GLN B 1 240 ? -2.414 26.266 -13.359 1 82.38 240 GLN B CA 1
ATOM 4696 C C . GLN B 1 240 ? -2.426 25.453 -12.07 1 82.38 240 GLN B C 1
ATOM 4698 O O . GLN B 1 240 ? -1.702 25.766 -11.117 1 82.38 240 GLN B O 1
ATOM 4703 N N . TRP B 1 241 ? -3.186 24.516 -12.023 1 90.19 241 TRP B N 1
ATOM 4704 C CA . TRP B 1 241 ? -3.254 23.625 -10.859 1 90.19 241 TRP B CA 1
ATOM 4705 C C . TRP B 1 241 ? -2.207 22.531 -10.945 1 90.19 241 TRP B C 1
ATOM 4707 O O . TRP B 1 241 ? -2.076 21.859 -11.977 1 90.19 241 TRP B O 1
ATOM 4717 N N . ARG B 1 242 ? -1.433 22.391 -9.93 1 93.12 242 ARG B N 1
ATOM 4718 C CA . ARG B 1 242 ? -0.471 21.297 -9.844 1 93.12 242 ARG B CA 1
ATOM 4719 C C . ARG B 1 242 ? -0.999 20.172 -8.961 1 93.12 242 ARG B C 1
ATOM 4721 O O . ARG B 1 242 ? -1.407 20.406 -7.824 1 93.12 242 ARG B O 1
ATOM 4728 N N . GLN B 1 243 ? -1.013 19 -9.523 1 95.06 243 GLN B N 1
ATOM 4729 C CA . GLN B 1 243 ? -1.474 17.859 -8.734 1 95.06 243 GLN B CA 1
ATOM 4730 C C . GLN B 1 243 ? -0.45 17.484 -7.668 1 95.06 243 GLN B C 1
ATOM 4732 O O . GLN B 1 243 ? 0.71 17.203 -7.984 1 95.06 243 GLN B O 1
ATOM 4737 N N . MET B 1 244 ? -0.87 17.453 -6.48 1 97 244 MET B N 1
ATOM 4738 C CA . MET B 1 244 ? 0.036 17.141 -5.379 1 97 244 MET B CA 1
ATOM 4739 C C . MET B 1 244 ? 0.066 15.648 -5.105 1 97 244 MET B C 1
ATOM 4741 O O . MET B 1 244 ? 1.14 15.047 -5.012 1 97 244 MET B O 1
ATOM 4745 N N . TYR B 1 245 ? -1.055 15.062 -4.984 1 97.88 245 TYR B N 1
ATOM 4746 C CA . TYR B 1 245 ? -1.174 13.633 -4.754 1 97.88 245 TYR B CA 1
ATOM 4747 C C . TYR B 1 245 ? -2.564 13.133 -5.125 1 97.88 245 TYR B C 1
ATOM 4749 O O . TYR B 1 245 ? -3.486 13.93 -5.312 1 97.88 245 TYR B O 1
ATOM 4757 N N . ALA B 1 246 ? -2.674 11.891 -5.32 1 97.81 246 ALA B N 1
ATOM 4758 C CA . ALA B 1 246 ? -3.943 11.211 -5.547 1 97.81 246 ALA B CA 1
ATOM 4759 C C . ALA B 1 246 ? -4.27 10.266 -4.391 1 97.81 246 ALA B C 1
ATOM 4761 O O . ALA B 1 246 ? -3.365 9.781 -3.705 1 97.81 246 ALA B O 1
ATOM 4762 N N . PHE B 1 247 ? -5.586 10.039 -4.109 1 98 247 PHE B N 1
ATOM 4763 C CA . PHE B 1 247 ? -5.957 9.141 -3.025 1 98 247 PHE B CA 1
ATOM 4764 C C . PHE B 1 247 ? -7.297 8.469 -3.311 1 98 247 PHE B C 1
ATOM 4766 O O . PHE B 1 247 ? -8.086 8.969 -4.117 1 98 247 PHE B O 1
ATOM 4773 N N . SER B 1 248 ? -7.504 7.328 -2.771 1 96.62 248 SER B N 1
ATOM 4774 C CA . SER B 1 248 ? -8.758 6.59 -2.863 1 96.62 248 SER B CA 1
ATOM 4775 C C . SER B 1 248 ? -9.523 6.629 -1.545 1 96.62 248 SER B C 1
ATOM 4777 O O . SER B 1 248 ? -8.992 7.09 -0.53 1 96.62 248 SER B O 1
ATOM 4779 N N . GLU B 1 249 ? -10.719 6.195 -1.597 1 96.75 249 GLU B N 1
ATOM 4780 C CA . GLU B 1 249 ? -11.547 6.125 -0.397 1 96.75 249 GLU B CA 1
ATOM 4781 C C . GLU B 1 249 ? -11.336 4.805 0.34 1 96.75 249 GLU B C 1
ATOM 4783 O O . GLU B 1 249 ? -11.977 4.551 1.364 1 96.75 249 GLU B O 1
ATOM 4788 N N . LEU B 1 250 ? -10.43 3.955 -0.166 1 96 250 LEU B N 1
ATOM 4789 C CA . LEU B 1 250 ? -10.125 2.699 0.506 1 96 250 LEU B CA 1
ATOM 4790 C C . LEU B 1 250 ? -9.453 2.951 1.853 1 96 250 LEU B C 1
ATOM 4792 O O . LEU B 1 250 ? -8.547 3.775 1.951 1 96 250 LEU B O 1
ATOM 4796 N N . GLU B 1 251 ? -9.898 2.219 2.842 1 96.5 251 GLU B N 1
ATOM 4797 C CA . GLU B 1 251 ? -9.375 2.404 4.191 1 96.5 251 GLU B CA 1
ATOM 4798 C C . GLU B 1 251 ? -7.902 2.018 4.273 1 96.5 251 GLU B C 1
ATOM 4800 O O . GLU B 1 251 ? -7.484 1.017 3.688 1 96.5 251 GLU B O 1
ATOM 4805 N N . PHE B 1 252 ? -7.203 2.824 4.879 1 96.12 252 PHE B N 1
ATOM 4806 C CA . PHE B 1 252 ? -5.785 2.68 5.176 1 96.12 252 PHE B CA 1
ATOM 4807 C C . PHE B 1 252 ? -5.57 2.357 6.652 1 96.12 252 PHE B C 1
ATOM 4809 O O . PHE B 1 252 ? -5.844 3.188 7.52 1 96.12 252 PHE B O 1
ATOM 4816 N N . PHE B 1 253 ? -5.07 1.184 6.961 1 95.75 253 PHE B N 1
ATOM 4817 C CA . PHE B 1 253 ? -4.996 0.69 8.328 1 95.75 253 PHE B CA 1
ATOM 4818 C C . PHE B 1 253 ? -3.611 0.93 8.922 1 95.75 253 PHE B C 1
ATOM 4820 O O . PHE B 1 253 ? -2.666 1.23 8.188 1 95.75 253 PHE B O 1
ATOM 4827 N N . PRO B 1 254 ? -3.467 0.802 10.273 1 95.75 254 PRO B N 1
ATOM 4828 C CA . PRO B 1 254 ? -2.184 1.064 10.93 1 95.75 254 PRO B CA 1
ATOM 4829 C C . PRO B 1 254 ? -1.036 0.259 10.328 1 95.75 254 PRO B C 1
ATOM 4831 O O . PRO B 1 254 ? 0.068 0.782 10.156 1 95.75 254 PRO B O 1
ATOM 4834 N N . VAL B 1 255 ? -1.295 -0.967 9.922 1 96.06 255 VAL B N 1
ATOM 4835 C CA . VAL B 1 255 ? -0.255 -1.819 9.359 1 96.06 255 VAL B CA 1
ATOM 4836 C C . VAL B 1 255 ? 0.216 -1.246 8.023 1 96.06 255 VAL B C 1
ATOM 4838 O O . VAL B 1 255 ? 1.394 -1.355 7.676 1 96.06 255 VAL B O 1
ATOM 4841 N N . ASP B 1 256 ? -0.693 -0.586 7.32 1 97.56 256 ASP B N 1
ATOM 4842 C CA . ASP B 1 256 ? -0.334 0.047 6.055 1 97.56 256 ASP B CA 1
ATOM 4843 C C . ASP B 1 256 ? 0.606 1.229 6.281 1 97.56 256 ASP B C 1
ATOM 4845 O O . ASP B 1 256 ? 1.585 1.399 5.551 1 97.56 256 ASP B O 1
ATOM 4849 N N . ALA B 1 257 ? 0.293 2.035 7.293 1 97.81 257 ALA B N 1
ATOM 4850 C CA . ALA B 1 257 ? 1.129 3.186 7.629 1 97.81 257 ALA B CA 1
ATOM 4851 C C . ALA B 1 257 ? 2.531 2.742 8.039 1 97.81 257 ALA B C 1
ATOM 4853 O O . ALA B 1 257 ? 3.525 3.342 7.625 1 97.81 257 ALA B O 1
ATOM 4854 N N . VAL B 1 258 ? 2.605 1.721 8.812 1 97.5 258 VAL B N 1
ATOM 4855 C CA . VAL B 1 258 ? 3.883 1.22 9.312 1 97.5 258 VAL B CA 1
ATOM 4856 C C . VAL B 1 258 ? 4.734 0.727 8.141 1 97.5 258 VAL B C 1
ATOM 4858 O O . VAL B 1 258 ? 5.914 1.071 8.039 1 97.5 258 VAL B O 1
ATOM 4861 N N . ASP B 1 259 ? 4.148 -0.021 7.266 1 97.25 259 ASP B N 1
ATOM 4862 C CA . ASP B 1 259 ? 4.902 -0.552 6.133 1 97.25 259 ASP B CA 1
ATOM 4863 C C . ASP B 1 259 ? 5.254 0.554 5.141 1 97.25 259 ASP B C 1
ATOM 4865 O O . ASP B 1 259 ? 6.332 0.535 4.539 1 97.25 259 ASP B O 1
ATOM 4869 N N . GLY B 1 260 ? 4.25 1.485 4.879 1 97.62 260 GLY B N 1
ATOM 4870 C CA . GLY B 1 260 ? 4.586 2.645 4.066 1 97.62 260 GLY B CA 1
ATOM 4871 C C . GLY B 1 260 ? 5.762 3.434 4.609 1 97.62 260 GLY B C 1
ATOM 4872 O O . GLY B 1 260 ? 6.652 3.83 3.854 1 97.62 260 GLY B O 1
ATOM 4873 N N . SER B 1 261 ? 5.766 3.619 5.922 1 97.56 261 SER B N 1
ATOM 4874 C CA . SER B 1 261 ? 6.859 4.32 6.586 1 97.56 261 SER B CA 1
ATOM 4875 C C . SER B 1 261 ? 8.164 3.537 6.473 1 97.56 261 SER B C 1
ATOM 4877 O O . SER B 1 261 ? 9.234 4.125 6.305 1 97.56 261 SER B O 1
ATOM 4879 N N . PHE B 1 262 ? 8.148 2.252 6.582 1 96.94 262 PHE B N 1
ATOM 4880 C CA . PHE B 1 262 ? 9.312 1.392 6.449 1 96.94 262 PHE B CA 1
ATOM 4881 C C . PHE B 1 262 ? 9.992 1.604 5.098 1 96.94 262 PHE B C 1
ATOM 4883 O O . PHE B 1 262 ? 11.219 1.697 5.02 1 96.94 262 PHE B O 1
ATOM 4890 N N . VAL B 1 263 ? 9.219 1.683 4.062 1 97.19 263 VAL B N 1
ATOM 4891 C CA . VAL B 1 263 ? 9.75 1.923 2.725 1 97.19 263 VAL B CA 1
ATOM 4892 C C . VAL B 1 263 ? 10.477 3.262 2.689 1 97.19 263 VAL B C 1
ATOM 4894 O O . VAL B 1 263 ? 11.586 3.357 2.162 1 97.19 263 VAL B O 1
ATOM 4897 N N . VAL B 1 264 ? 9.852 4.238 3.295 1 96.56 264 VAL B N 1
ATOM 4898 C CA . VAL B 1 264 ? 10.398 5.594 3.246 1 96.56 264 VAL B CA 1
ATOM 4899 C C . VAL B 1 264 ? 11.672 5.668 4.078 1 96.56 264 VAL B C 1
ATOM 4901 O O . VAL B 1 264 ? 12.703 6.145 3.602 1 96.56 264 VAL B O 1
ATOM 4904 N N . GLU B 1 265 ? 11.633 5.133 5.254 1 95.56 265 GLU B N 1
ATOM 4905 C CA . GLU B 1 265 ? 12.734 5.336 6.184 1 95.56 265 GLU B CA 1
ATOM 4906 C C . GLU B 1 265 ? 13.922 4.438 5.84 1 95.56 265 GLU B C 1
ATOM 4908 O O . GLU B 1 265 ? 15.07 4.777 6.129 1 95.56 265 GLU B O 1
ATOM 4913 N N . LYS B 1 266 ? 13.656 3.32 5.145 1 93.62 266 LYS B N 1
ATOM 4914 C CA . LYS B 1 266 ? 14.742 2.379 4.879 1 93.62 266 LYS B CA 1
ATOM 4915 C C . LYS B 1 266 ? 15.289 2.557 3.467 1 93.62 266 LYS B C 1
ATOM 4917 O O . LYS B 1 266 ? 16.328 1.984 3.121 1 93.62 266 LYS B O 1
ATOM 4922 N N . SER B 1 267 ? 14.633 3.328 2.697 1 92.06 267 SER B N 1
ATOM 4923 C CA . SER B 1 267 ? 15.141 3.576 1.351 1 92.06 267 SER B CA 1
ATOM 4924 C C . SER B 1 267 ? 16.406 4.43 1.381 1 92.06 267 SER B C 1
ATOM 4926 O O . SER B 1 267 ? 16.531 5.332 2.213 1 92.06 267 SER B O 1
ATOM 4928 N N . THR B 1 268 ? 17.297 4.141 0.412 1 89.38 268 THR B N 1
ATOM 4929 C CA . THR B 1 268 ? 18.5 4.953 0.275 1 89.38 268 THR B CA 1
ATOM 4930 C C . THR B 1 268 ? 18.359 5.93 -0.888 1 89.38 268 THR B C 1
ATOM 4932 O O . THR B 1 268 ? 19.266 6.727 -1.147 1 89.38 268 THR B O 1
ATOM 4935 N N . GLU B 1 269 ? 17.188 5.828 -1.488 1 90.19 269 GLU B N 1
ATOM 4936 C CA . GLU B 1 269 ? 16.875 6.723 -2.598 1 90.19 269 GLU B CA 1
ATOM 4937 C C . GLU B 1 269 ? 15.547 7.449 -2.365 1 90.19 269 GLU B C 1
ATOM 4939 O O . GLU B 1 269 ? 14.836 7.156 -1.402 1 90.19 269 GLU B O 1
ATOM 4944 N N . GLY B 1 270 ? 15.359 8.469 -3.189 1 90.94 270 GLY B N 1
ATOM 4945 C CA . GLY B 1 270 ? 14.094 9.18 -3.09 1 90.94 270 GLY B CA 1
ATOM 4946 C C . GLY B 1 270 ? 14.203 10.484 -2.318 1 90.94 270 GLY B C 1
ATOM 4947 O O . GLY B 1 270 ? 15.258 10.789 -1.76 1 90.94 270 GLY B O 1
ATOM 4948 N N . PHE B 1 271 ? 13.148 11.148 -2.209 1 93.25 271 PHE B N 1
ATOM 4949 C CA . PHE B 1 271 ? 13.078 12.508 -1.694 1 93.25 271 PHE B CA 1
ATOM 4950 C C . PHE B 1 271 ? 13.562 12.562 -0.25 1 93.25 271 PHE B C 1
ATOM 4952 O O . PHE B 1 271 ? 14.406 13.391 0.094 1 93.25 271 PHE B O 1
ATOM 4959 N N . PHE B 1 272 ? 13.125 11.641 0.582 1 96.06 272 PHE B N 1
ATOM 4960 C CA . PHE B 1 272 ? 13.367 11.734 2.016 1 96.06 272 PHE B CA 1
ATOM 4961 C C . PHE B 1 272 ? 14.75 11.203 2.365 1 96.06 272 PHE B C 1
ATOM 4963 O O . PHE B 1 272 ? 15.367 11.648 3.334 1 96.06 272 PHE B O 1
ATOM 4970 N N . ALA B 1 273 ? 15.227 10.242 1.586 1 95.69 273 ALA B N 1
ATOM 4971 C CA . ALA B 1 273 ? 16.578 9.742 1.796 1 95.69 273 ALA B CA 1
ATOM 4972 C C . ALA B 1 273 ? 17.625 10.781 1.392 1 95.69 273 ALA B C 1
ATOM 4974 O O . ALA B 1 273 ? 18.688 10.891 2.018 1 95.69 273 ALA B O 1
ATOM 4975 N N . MET B 1 274 ? 17.266 11.578 0.443 1 96.12 274 MET B N 1
ATOM 4976 C CA . MET B 1 274 ? 18.25 12.461 -0.171 1 96.12 274 MET B CA 1
ATOM 4977 C C . MET B 1 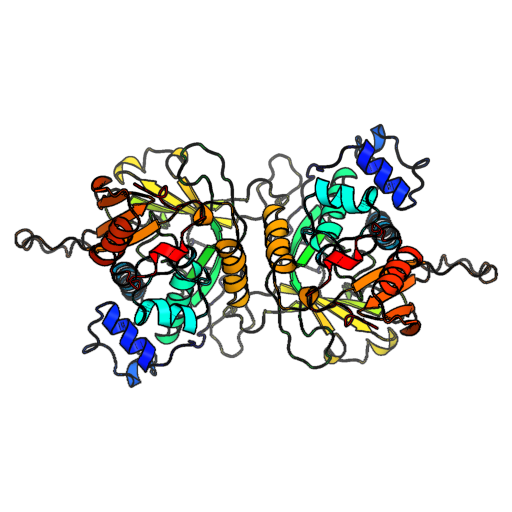274 ? 18.188 13.859 0.441 1 96.12 274 MET B C 1
ATOM 4979 O O . MET B 1 274 ? 19.094 14.664 0.241 1 96.12 274 MET B O 1
ATOM 4983 N N . ASN B 1 275 ? 17.172 14.094 1.189 1 96.62 275 ASN B N 1
ATOM 4984 C CA . ASN B 1 275 ? 16.984 15.445 1.701 1 96.62 275 ASN B CA 1
ATOM 4985 C C . ASN B 1 275 ? 16.594 15.438 3.176 1 96.62 275 ASN B C 1
ATOM 4987 O O . ASN B 1 275 ? 16.047 14.445 3.672 1 96.62 275 ASN B O 1
ATOM 4991 N N . ILE B 1 276 ? 16.938 16.531 3.83 1 97.38 276 ILE B N 1
ATOM 4992 C CA . ILE B 1 276 ? 16.438 16.812 5.176 1 97.38 276 ILE B CA 1
ATOM 4993 C C . ILE B 1 276 ? 15.508 18.016 5.145 1 97.38 276 ILE B C 1
ATOM 4995 O O . ILE B 1 276 ? 15.82 19.031 4.516 1 97.38 276 ILE B O 1
ATOM 4999 N N . CYS B 1 277 ? 14.398 17.891 5.754 1 97.88 277 CYS B N 1
ATOM 5000 C CA . CYS B 1 277 ? 13.398 18.953 5.668 1 97.88 277 CYS B CA 1
ATOM 5001 C C . CYS B 1 277 ? 12.594 19.047 6.961 1 97.88 277 CYS B C 1
ATOM 5003 O O . CYS B 1 277 ? 12.469 18.062 7.691 1 97.88 277 CYS B O 1
ATOM 5005 N N . ALA B 1 278 ? 12.07 20.188 7.207 1 98.69 278 ALA B N 1
ATOM 5006 C CA . ALA B 1 278 ? 11.125 20.484 8.281 1 98.69 278 ALA B CA 1
ATOM 5007 C C . ALA B 1 278 ? 10.18 21.609 7.875 1 98.69 278 ALA B C 1
ATOM 5009 O O . ALA B 1 278 ? 10.586 22.547 7.184 1 98.69 278 ALA B O 1
ATOM 5010 N N . VAL B 1 279 ? 8.961 21.516 8.266 1 98.81 279 VAL B N 1
ATOM 5011 C CA . VAL B 1 279 ? 7.941 22.516 7.969 1 98.81 279 VAL B CA 1
ATOM 5012 C C . VAL B 1 279 ? 7.102 22.781 9.219 1 98.81 279 VAL B C 1
ATOM 5014 O O . VAL B 1 279 ? 6.754 21.859 9.953 1 98.81 279 VAL B O 1
ATOM 5017 N N . LYS B 1 280 ? 6.758 24 9.422 1 98.56 280 LYS B N 1
ATOM 5018 C CA . LYS B 1 280 ? 5.84 24.375 10.492 1 98.56 280 LYS B CA 1
ATOM 5019 C C . LYS B 1 280 ? 5.027 25.609 10.125 1 98.56 280 LYS B C 1
ATOM 5021 O O . LYS B 1 280 ? 5.535 26.516 9.453 1 98.56 280 LYS B O 1
ATOM 5026 N N . VAL B 1 281 ? 3.775 25.641 10.523 1 98.12 281 VAL B N 1
ATOM 5027 C CA . VAL B 1 281 ? 2.865 26.75 10.25 1 98.12 281 VAL B CA 1
ATOM 5028 C C . VAL B 1 281 ? 2.838 27.719 11.438 1 98.12 281 VAL B C 1
ATOM 5030 O O . VAL B 1 281 ? 2.877 27.281 12.594 1 98.12 281 VAL B O 1
ATOM 5033 N N . PHE B 1 282 ? 2.785 28.953 11.141 1 97.06 282 PHE B N 1
ATOM 5034 C CA . PHE B 1 282 ? 2.748 30 12.148 1 97.06 282 PHE B CA 1
ATOM 5035 C C . PHE B 1 282 ? 1.632 31 11.852 1 97.06 282 PHE B C 1
ATOM 5037 O O . PHE B 1 282 ? 1.166 31.094 10.719 1 97.06 282 PHE B O 1
ATOM 5044 N N . SER B 1 283 ? 1.213 31.656 12.906 1 94.25 283 SER B N 1
ATOM 5045 C CA . SER B 1 283 ? 0.292 32.781 12.758 1 94.25 283 SER B CA 1
ATOM 5046 C C . SER B 1 283 ? 1.034 34.094 12.781 1 94.25 283 SER B C 1
ATOM 5048 O O . SER B 1 283 ? 1.998 34.281 13.539 1 94.25 283 SER B O 1
ATOM 5050 N N . GLU B 1 284 ? 0.608 34.938 11.891 1 85.31 284 GLU B N 1
ATOM 5051 C CA . GLU B 1 284 ? 1.179 36.281 11.945 1 85.31 284 GLU B CA 1
ATOM 5052 C C . GLU B 1 284 ? 0.665 37.031 13.156 1 85.31 284 GLU B C 1
ATOM 5054 O O . GLU B 1 284 ? -0.505 36.906 13.523 1 85.31 284 GLU B O 1
ATOM 5059 N N . GLU B 1 285 ? 1.498 37.562 14.07 1 68.5 285 GLU B N 1
ATOM 5060 C CA . GLU B 1 285 ? 1.104 38.406 15.195 1 68.5 285 GLU B CA 1
ATOM 5061 C C . GLU B 1 285 ? 0.227 39.562 14.742 1 68.5 285 GLU B C 1
ATOM 5063 O O . GLU B 1 285 ? 0.467 40.156 13.688 1 68.5 285 GLU B O 1
ATOM 5068 N N . ALA B 1 286 ? -1.106 39.531 15.188 1 54.69 286 ALA B N 1
ATOM 5069 C CA . ALA B 1 286 ? -2.012 40.625 14.906 1 54.69 286 ALA B CA 1
ATOM 5070 C C . ALA B 1 286 ? -1.308 41.969 15.086 1 54.69 286 ALA B C 1
ATOM 5072 O O . ALA B 1 286 ? -0.73 42.25 16.141 1 54.69 286 ALA B O 1
ATOM 5073 N N . SER B 1 287 ? -0.663 42.531 14.078 1 48.84 287 SER B N 1
ATOM 5074 C CA . SER B 1 287 ? -0.272 43.906 14.352 1 48.84 287 SER B CA 1
ATOM 5075 C C . SER B 1 287 ? -1.411 44.688 15.008 1 48.84 287 SER B C 1
ATOM 5077 O O . SER B 1 287 ? -2.582 44.438 14.703 1 48.84 287 SER B O 1
ATOM 5079 N N . ALA B 1 288 ? -1.221 45.219 16.297 1 47.16 288 ALA B N 1
ATOM 5080 C CA . ALA B 1 288 ? -2.1 46.062 17.125 1 47.16 288 ALA B CA 1
ATOM 5081 C C . ALA B 1 288 ? -3.023 46.906 16.266 1 47.16 288 ALA B C 1
ATOM 5083 O O . ALA B 1 288 ? -4.074 47.375 16.719 1 47.16 288 ALA B O 1
ATOM 5084 N N . SER B 1 289 ? -2.518 47.469 15.164 1 41.41 289 SER B N 1
ATOM 5085 C CA . SER B 1 289 ? -3.291 48.531 14.531 1 41.41 289 SER B CA 1
ATOM 5086 C C . SER B 1 289 ? -4.512 47.969 13.812 1 41.41 289 SER B C 1
ATOM 5088 O O . SER B 1 289 ? -5.359 48.719 13.328 1 41.41 289 SER B O 1
ATOM 5090 N N . GLN B 1 290 ? -4.453 46.812 13.305 1 40.34 290 GLN B N 1
ATOM 5091 C CA . GLN B 1 290 ? -5.594 46.469 12.477 1 40.34 290 GLN B CA 1
ATOM 5092 C C . GLN B 1 290 ? -6.777 46 13.328 1 40.34 290 GLN B C 1
ATOM 5094 O O . GLN B 1 290 ? -7.477 45.062 12.977 1 40.34 290 GLN B O 1
ATOM 5099 N N . GLU B 1 291 ? -6.82 46.312 14.609 1 38.28 291 GLU B N 1
ATOM 5100 C CA . GLU B 1 291 ? -7.977 46.062 15.461 1 38.28 291 GLU B CA 1
ATOM 5101 C C . GLU B 1 291 ? -9.258 46.625 14.852 1 38.28 291 GLU B C 1
ATOM 5103 O O . GLU B 1 291 ? -10.344 46.438 15.406 1 38.28 291 GLU B O 1
ATOM 5108 N N . SER B 1 292 ? -9.148 47.625 14.031 1 35.44 292 SER B N 1
ATOM 5109 C CA . SER B 1 292 ? -10.43 48.312 13.906 1 35.44 292 SER B CA 1
ATOM 5110 C C . SER B 1 292 ? -11.492 47.406 13.312 1 35.44 292 SER B C 1
ATOM 5112 O O . SER B 1 292 ? -12.68 47.531 13.609 1 35.44 292 SER B O 1
ATOM 5114 N N . GLY B 1 293 ? -11.5 47.125 11.906 1 35.12 293 GLY B N 1
ATOM 5115 C CA . GLY B 1 293 ? -12.758 46.656 11.336 1 35.12 293 GLY B CA 1
ATOM 5116 C C . GLY B 1 293 ? -13.102 45.25 11.711 1 35.12 293 GLY B C 1
ATOM 5117 O O . GLY B 1 293 ? -12.234 44.469 12.117 1 35.12 293 GLY B O 1
ATOM 5118 N N . GLY B 1 294 ? -14.344 44.875 12.086 1 36.44 294 GLY B N 1
ATOM 5119 C CA . GLY B 1 294 ? -15.242 43.812 12.523 1 36.44 294 GLY B CA 1
ATOM 5120 C C . GLY B 1 294 ? -14.891 42.438 11.93 1 36.44 294 GLY B C 1
ATOM 5121 O O . GLY B 1 294 ? -15.625 41.469 12.117 1 36.44 294 GLY B O 1
ATOM 5122 N N . CYS B 1 295 ? -14.5 42.469 10.633 1 34.09 295 CYS B N 1
ATOM 5123 C CA . CYS B 1 295 ? -14.5 41.125 10.078 1 34.09 295 CYS B CA 1
ATOM 5124 C C . CYS B 1 295 ? -13.375 40.281 10.68 1 34.09 295 CYS B C 1
ATOM 5126 O O . CYS B 1 295 ? -12.211 40.656 10.617 1 34.09 295 CYS B O 1
ATOM 5128 N N . LEU B 1 296 ? -13.492 39.625 11.789 1 40.5 296 LEU B N 1
ATOM 5129 C CA . LEU B 1 296 ? -12.609 38.531 12.227 1 40.5 296 LEU B CA 1
ATOM 5130 C C . LEU B 1 296 ? -11.859 37.938 11.047 1 40.5 296 LEU B C 1
ATOM 5132 O O . LEU B 1 296 ? -12.398 37.094 10.328 1 40.5 296 LEU B O 1
ATOM 5136 N N . SER B 1 297 ? -11.031 38.656 10.273 1 46.41 297 SER B N 1
ATOM 5137 C CA . SER B 1 297 ? -10.203 38.156 9.188 1 46.41 297 SER B CA 1
ATOM 5138 C C . SER B 1 297 ? -9.422 36.906 9.625 1 46.41 297 SER B C 1
ATOM 5140 O O . SER B 1 297 ? -9 36.812 10.781 1 46.41 297 SER B O 1
ATOM 5142 N N . SER B 1 298 ? -9.664 35.75 9.055 1 58.59 298 SER B N 1
ATOM 5143 C CA . SER B 1 298 ? -8.859 34.531 9.234 1 58.59 298 SER B CA 1
ATOM 5144 C C . SER B 1 298 ? -7.395 34.875 9.477 1 58.59 298 SER B C 1
ATOM 5146 O O . SER B 1 298 ? -6.84 35.75 8.812 1 58.59 298 SER B O 1
ATOM 5148 N N . PRO B 1 299 ? -6.801 34.5 10.703 1 66.38 299 PRO B N 1
ATOM 5149 C CA . PRO B 1 299 ? -5.391 34.781 10.961 1 66.38 299 PRO B CA 1
ATOM 5150 C C . PRO B 1 299 ? -4.508 34.562 9.734 1 66.38 299 PRO B C 1
ATOM 5152 O O . PRO B 1 299 ? -4.758 33.625 8.953 1 66.38 299 PRO B O 1
ATOM 5155 N N . ARG B 1 300 ? -3.729 35.562 9.414 1 84.88 300 ARG B N 1
ATOM 5156 C CA . ARG B 1 300 ? -2.703 35.406 8.391 1 84.88 300 ARG B CA 1
ATOM 5157 C C . ARG B 1 300 ? -1.687 34.344 8.812 1 84.88 300 ARG B C 1
ATOM 5159 O O . ARG B 1 300 ? -1.22 34.344 9.953 1 84.88 300 ARG B O 1
ATOM 5166 N N . LEU B 1 301 ? -1.497 33.375 7.988 1 96.12 301 LEU B N 1
ATOM 5167 C CA . LEU B 1 301 ? -0.585 32.281 8.281 1 96.12 301 LEU B CA 1
ATOM 5168 C C . LEU B 1 301 ? 0.67 32.375 7.418 1 96.12 301 LEU B C 1
ATOM 5170 O O . LEU B 1 301 ? 0.66 33 6.363 1 96.12 301 LEU B O 1
ATOM 5174 N N . TYR B 1 302 ? 1.704 31.906 7.898 1 97.25 302 TYR B N 1
ATOM 5175 C CA . TYR B 1 302 ? 2.898 31.656 7.098 1 97.25 302 TYR B CA 1
ATOM 5176 C C . TYR B 1 302 ? 3.545 30.328 7.492 1 97.25 302 TYR B C 1
ATOM 5178 O O . TYR B 1 302 ? 3.186 29.734 8.508 1 97.25 302 TYR B O 1
ATOM 5186 N N . ARG B 1 303 ? 4.441 29.828 6.613 1 98 303 ARG B N 1
ATOM 5187 C CA . ARG B 1 303 ? 5.191 28.594 6.852 1 98 303 ARG B CA 1
ATOM 5188 C C . ARG B 1 303 ? 6.691 28.875 6.906 1 98 303 ARG B C 1
ATOM 5190 O O . ARG B 1 303 ? 7.199 29.703 6.152 1 98 303 ARG B O 1
ATOM 5197 N N . LYS B 1 304 ? 7.305 28.266 7.801 1 98.75 304 LYS B N 1
ATOM 5198 C CA . LYS B 1 304 ? 8.758 28.156 7.727 1 98.75 304 LYS B CA 1
ATOM 5199 C C . LYS B 1 304 ? 9.18 26.75 7.289 1 98.75 304 LYS B C 1
ATOM 5201 O O . LYS B 1 304 ? 8.609 25.766 7.734 1 98.75 304 LYS B O 1
ATOM 5206 N N . VAL B 1 305 ? 10.125 26.75 6.324 1 98.75 305 VAL B N 1
ATOM 5207 C CA . VAL B 1 305 ? 10.547 25.5 5.707 1 98.75 305 VAL B CA 1
ATOM 5208 C C . VAL B 1 305 ? 12.062 25.375 5.773 1 98.75 305 VAL B C 1
ATOM 5210 O O . VAL B 1 305 ? 12.789 26.266 5.301 1 98.75 305 VAL B O 1
ATOM 5213 N N . LEU B 1 306 ? 12.508 24.375 6.426 1 98.75 306 LEU B N 1
ATOM 5214 C CA . LEU B 1 306 ? 13.906 23.984 6.293 1 98.75 306 LEU B CA 1
ATOM 5215 C C . LEU B 1 306 ? 14.078 22.969 5.176 1 98.75 306 LEU B C 1
ATOM 5217 O O . LEU B 1 306 ? 13.391 21.938 5.156 1 98.75 306 LEU B O 1
ATOM 5221 N N . PHE B 1 307 ? 14.898 23.219 4.262 1 98.06 307 PHE B N 1
ATOM 5222 C CA . PHE B 1 307 ? 15.258 22.312 3.18 1 98.06 307 PHE B CA 1
ATOM 5223 C C . PHE B 1 307 ? 16.766 22.344 2.93 1 98.06 307 PHE B C 1
ATOM 5225 O O . PHE B 1 307 ? 17.297 23.344 2.441 1 98.06 307 PHE B O 1
ATOM 5232 N N . GLY B 1 308 ? 17.312 21.234 3.264 1 97.19 308 GLY B N 1
ATOM 5233 C CA . GLY B 1 308 ? 18.75 21.125 3.08 1 97.19 308 GLY B CA 1
ATOM 5234 C C . GLY B 1 308 ? 19.531 22.094 3.961 1 97.19 308 GLY B C 1
ATOM 5235 O O . GLY B 1 308 ? 19.688 21.859 5.16 1 97.19 308 GLY B O 1
ATOM 5236 N N . ASN B 1 309 ? 19.984 23.203 3.359 1 97.31 309 ASN B N 1
ATOM 5237 C CA . ASN B 1 309 ? 20.891 24.094 4.074 1 97.31 309 ASN B CA 1
ATOM 5238 C C . ASN B 1 309 ? 20.266 25.469 4.301 1 97.31 309 ASN B C 1
ATOM 5240 O O . ASN B 1 309 ? 20.969 26.438 4.598 1 97.31 309 ASN B O 1
ATOM 5244 N N . GLU B 1 310 ? 18.953 25.531 4.16 1 98.25 310 GLU B N 1
ATOM 5245 C CA . GLU B 1 310 ? 18.328 26.844 4.336 1 98.25 310 GLU B CA 1
ATOM 5246 C C . GLU B 1 310 ? 16.969 26.703 5.043 1 98.25 310 GLU B C 1
ATOM 5248 O O . GLU B 1 310 ? 16.344 25.656 4.977 1 98.25 310 GLU B O 1
ATOM 5253 N N . VAL B 1 311 ? 16.641 27.766 5.707 1 98.75 311 VAL B N 1
ATOM 5254 C CA . VAL B 1 311 ? 15.289 27.984 6.215 1 98.75 311 VAL B CA 1
ATOM 5255 C C . VAL B 1 311 ? 14.641 29.156 5.477 1 98.75 311 VAL B C 1
ATOM 5257 O O . VAL B 1 311 ? 15.219 30.25 5.398 1 98.75 311 VAL B O 1
ATOM 5260 N N . LYS B 1 312 ? 13.516 28.922 4.961 1 98.62 312 LYS B N 1
ATOM 5261 C CA . LYS B 1 312 ? 12.766 29.969 4.273 1 98.62 312 LYS B CA 1
ATOM 5262 C C . LYS B 1 312 ? 11.414 30.203 4.934 1 98.62 312 LYS B C 1
ATOM 5264 O O . LYS B 1 312 ? 10.836 29.281 5.52 1 98.62 312 LYS B O 1
ATOM 5269 N N . LYS B 1 313 ? 10.992 31.406 4.867 1 98 313 LYS B N 1
ATOM 5270 C CA . LYS B 1 313 ? 9.641 31.781 5.266 1 98 313 LYS B CA 1
ATOM 5271 C C . LYS B 1 313 ? 8.742 31.984 4.051 1 98 313 LYS B C 1
ATOM 5273 O O . LYS B 1 313 ? 9.086 32.75 3.141 1 98 313 LYS B O 1
ATOM 5278 N N . TYR B 1 314 ? 7.688 31.281 3.994 1 97 314 TYR B N 1
ATOM 5279 C CA . TYR B 1 314 ? 6.652 31.453 2.98 1 97 314 TYR B CA 1
ATOM 5280 C C . TYR B 1 314 ? 5.43 32.156 3.561 1 97 314 TYR B C 1
ATOM 5282 O O . TYR B 1 314 ? 4.727 31.594 4.402 1 97 314 TYR B O 1
ATOM 5290 N N . SER B 1 315 ? 5.117 33.281 3.039 1 94.94 315 SER B N 1
ATOM 5291 C CA . SER B 1 315 ? 3.996 34.062 3.553 1 94.94 315 SER B CA 1
ATOM 5292 C C . SER B 1 315 ? 2.719 33.781 2.771 1 94.94 315 SER B C 1
ATOM 5294 O O . SER B 1 315 ? 2.771 33.344 1.621 1 94.94 315 SER B O 1
ATOM 5296 N N . GLY B 1 316 ? 1.593 34.094 3.352 1 92.44 316 GLY B N 1
ATOM 5297 C CA . GLY B 1 316 ? 0.292 33.844 2.748 1 92.44 316 GLY B CA 1
ATOM 5298 C C . GLY B 1 316 ? 0.049 34.656 1.499 1 92.44 316 GLY B C 1
ATOM 5299 O O . GLY B 1 316 ? -0.806 34.312 0.68 1 92.44 316 GLY B O 1
ATOM 5300 N N . ASP B 1 317 ? 0.783 35.719 1.355 1 91.81 317 ASP B N 1
ATOM 5301 C CA . ASP B 1 317 ? 0.613 36.594 0.194 1 91.81 317 ASP B CA 1
ATOM 5302 C C . ASP B 1 317 ? 1.534 36.156 -0.948 1 91.81 317 ASP B C 1
ATOM 5304 O O . ASP B 1 317 ? 1.553 36.812 -2.006 1 91.81 317 ASP B O 1
ATOM 5308 N N . GLY B 1 318 ? 2.32 35.156 -0.687 1 92.19 318 GLY B N 1
ATOM 5309 C CA . GLY B 1 318 ? 3.133 34.594 -1.76 1 92.19 318 GLY B CA 1
ATOM 5310 C C . GLY B 1 318 ? 4.598 35 -1.659 1 92.19 318 GLY B C 1
ATOM 5311 O O . GLY B 1 318 ? 5.422 34.531 -2.447 1 92.19 318 GLY B O 1
ATOM 5312 N N . GLN B 1 319 ? 4.969 35.781 -0.735 1 94.5 319 GLN B N 1
ATOM 5313 C CA . GLN B 1 319 ? 6.359 36.188 -0.563 1 94.5 319 GLN B CA 1
ATOM 5314 C C . GLN B 1 319 ? 7.188 35.062 0.077 1 94.5 319 GLN B C 1
ATOM 5316 O O . GLN B 1 319 ? 6.707 34.375 0.974 1 94.5 319 GLN B O 1
ATOM 5321 N N . VAL B 1 320 ? 8.391 34.938 -0.428 1 96.56 320 VAL B N 1
ATOM 5322 C CA . VAL B 1 320 ? 9.336 33.969 0.115 1 96.56 320 VAL B CA 1
ATOM 5323 C C . VAL B 1 320 ? 10.602 34.688 0.586 1 96.56 320 VAL B C 1
ATOM 5325 O O . VAL B 1 320 ? 11.148 35.531 -0.134 1 96.56 320 VAL B O 1
ATOM 5328 N N . GLU B 1 321 ? 11.023 34.438 1.785 1 97.75 321 GLU B N 1
ATOM 5329 C CA . GLU B 1 321 ? 12.203 35.031 2.385 1 97.75 321 GLU B CA 1
ATOM 5330 C C . GLU B 1 321 ? 13.156 33.969 2.941 1 97.75 321 GLU B C 1
ATOM 5332 O O . GLU B 1 321 ? 12.727 33.062 3.639 1 97.75 321 GLU B O 1
ATOM 5337 N N . VAL B 1 322 ? 14.406 34.094 2.646 1 98.25 322 VAL B N 1
ATOM 5338 C CA . VAL B 1 322 ? 15.414 33.25 3.273 1 98.25 322 VAL B CA 1
ATOM 5339 C C . VAL B 1 322 ? 15.727 33.781 4.676 1 98.25 322 VAL B C 1
ATOM 5341 O O . VAL B 1 322 ? 16.156 34.906 4.84 1 98.25 322 VAL B O 1
ATOM 5344 N N . LEU B 1 323 ? 15.5 32.969 5.625 1 98 323 LEU B N 1
ATOM 5345 C CA . LEU B 1 323 ? 15.703 33.375 7.012 1 98 323 LEU B CA 1
ATOM 5346 C C . LEU B 1 323 ? 17.109 33.031 7.48 1 98 323 LEU B C 1
ATOM 5348 O O . LEU B 1 323 ? 17.703 33.75 8.281 1 98 323 LEU B O 1
ATOM 5352 N N . ARG B 1 324 ? 17.547 31.906 7.082 1 97.69 324 ARG B N 1
ATOM 5353 C CA . ARG B 1 324 ? 18.828 31.406 7.543 1 97.69 324 ARG B CA 1
ATOM 5354 C C . ARG B 1 324 ? 19.453 30.469 6.508 1 97.69 324 ARG B C 1
ATOM 5356 O O . ARG B 1 324 ? 18.75 29.766 5.793 1 97.69 324 ARG B O 1
ATOM 5363 N N . THR B 1 325 ? 20.781 30.531 6.438 1 97.81 325 THR B N 1
ATOM 5364 C CA . THR B 1 325 ? 21.594 29.578 5.691 1 97.81 325 THR B CA 1
ATOM 5365 C C . THR B 1 325 ? 22.703 29 6.578 1 97.81 325 THR B C 1
ATOM 5367 O O . THR B 1 325 ? 23.234 29.688 7.449 1 97.81 325 THR B O 1
ATOM 5370 N N . PHE B 1 326 ? 22.953 27.781 6.461 1 95.19 326 PHE B N 1
ATOM 5371 C CA . PHE B 1 326 ? 23.969 27.141 7.289 1 95.19 326 PHE B CA 1
ATOM 5372 C C . PHE B 1 326 ? 24.766 26.125 6.477 1 95.19 326 PHE B C 1
ATOM 5374 O O . PHE B 1 326 ? 24.328 25.688 5.414 1 95.19 326 PHE B O 1
ATOM 5381 N N . ASN B 1 327 ? 25.984 25.781 7.043 1 95.69 327 ASN B N 1
ATOM 5382 C CA . ASN B 1 327 ? 26.891 24.922 6.305 1 95.69 327 ASN B CA 1
ATOM 5383 C C . ASN B 1 327 ? 27.406 23.781 7.172 1 95.69 327 ASN B C 1
ATOM 5385 O O . ASN B 1 327 ? 28.297 23.016 6.754 1 95.69 327 ASN B O 1
ATOM 5389 N N . THR B 1 328 ? 26.938 23.688 8.359 1 95.75 328 THR B N 1
ATOM 5390 C CA . THR B 1 328 ? 27.344 22.609 9.242 1 95.75 328 THR B CA 1
ATOM 5391 C C . THR B 1 328 ? 26.141 21.938 9.891 1 95.75 328 THR B C 1
ATOM 5393 O O . THR B 1 328 ? 25.062 22.547 9.984 1 95.75 328 THR B O 1
ATOM 5396 N N . GLU B 1 329 ? 26.422 20.734 10.367 1 96.88 329 GLU B N 1
ATOM 5397 C CA . GLU B 1 329 ? 25.359 20.031 11.07 1 96.88 329 GLU B CA 1
ATOM 5398 C C . GLU B 1 329 ? 24.953 20.781 12.336 1 96.88 329 GLU B C 1
ATOM 5400 O O . GLU B 1 329 ? 23.766 20.812 12.688 1 96.88 329 GLU B O 1
ATOM 5405 N N . ARG B 1 330 ? 25.891 21.344 13.016 1 95.44 330 ARG B N 1
ATOM 5406 C CA . ARG B 1 330 ? 25.609 22.078 14.242 1 95.44 330 ARG B CA 1
ATOM 5407 C C . ARG B 1 330 ? 24.656 23.234 13.984 1 95.44 330 ARG B C 1
ATOM 5409 O O . ARG B 1 330 ? 23.703 23.438 14.727 1 95.44 330 ARG B O 1
ATOM 5416 N N . GLU B 1 331 ? 24.953 23.938 12.922 1 96.38 331 GLU B N 1
ATOM 5417 C CA . GLU B 1 331 ? 24.109 25.078 12.562 1 96.38 331 GLU B CA 1
ATOM 5418 C C . GLU B 1 331 ? 22.703 24.609 12.18 1 96.38 331 GLU B C 1
ATOM 5420 O O . GLU B 1 331 ? 21.719 25.266 12.523 1 96.38 331 GLU B O 1
ATOM 5425 N N . ARG B 1 332 ? 22.625 23.531 11.453 1 97.62 332 ARG B N 1
ATOM 5426 C CA . ARG B 1 332 ? 21.328 23 11.055 1 97.62 332 ARG B CA 1
ATOM 5427 C C . ARG B 1 332 ? 20.516 22.547 12.266 1 97.62 332 ARG B C 1
ATOM 5429 O O . ARG B 1 332 ? 19.328 22.828 12.359 1 97.62 332 ARG B O 1
ATOM 5436 N N . LEU B 1 333 ? 21.172 21.906 13.188 1 97.69 333 LEU B N 1
ATOM 5437 C CA . LEU B 1 333 ? 20.516 21.453 14.414 1 97.69 333 LEU B CA 1
ATOM 5438 C C . LEU B 1 333 ? 20.047 22.641 15.242 1 97.69 333 LEU B C 1
ATOM 5440 O O . LEU B 1 333 ? 18.984 22.594 15.867 1 97.69 333 LEU B O 1
ATOM 5444 N N . GLU B 1 334 ? 20.828 23.688 15.242 1 97.25 334 GLU B N 1
ATOM 5445 C CA . GLU B 1 334 ? 20.422 24.906 15.93 1 97.25 334 GLU B CA 1
ATOM 5446 C C . GLU B 1 334 ? 19.188 25.531 15.273 1 97.25 334 GLU B C 1
ATOM 5448 O O . GLU B 1 334 ? 18.281 25.984 15.969 1 97.25 334 GLU B O 1
ATOM 5453 N N . ALA B 1 335 ? 19.203 25.547 13.984 1 97.81 335 ALA B N 1
ATOM 5454 C CA . ALA B 1 335 ? 18.047 26.062 13.258 1 97.81 335 ALA B CA 1
ATOM 5455 C C . ALA B 1 335 ? 16.797 25.234 13.562 1 97.81 335 ALA B C 1
ATOM 5457 O O . ALA B 1 335 ? 15.711 25.797 13.758 1 97.81 335 ALA B O 1
ATOM 5458 N N . LEU B 1 336 ? 16.953 23.906 13.562 1 98.38 336 LEU B N 1
ATOM 5459 C CA . LEU B 1 336 ? 15.836 23.016 13.875 1 98.38 336 LEU B CA 1
ATOM 5460 C C . LEU B 1 336 ? 15.266 23.328 15.258 1 98.38 336 LEU B C 1
ATOM 5462 O O . LEU B 1 336 ? 14.047 23.391 15.438 1 98.38 336 LEU B O 1
ATOM 5466 N N . ARG B 1 337 ? 16.125 23.578 16.188 1 97.94 337 ARG B N 1
ATOM 5467 C CA . ARG B 1 337 ? 15.711 23.859 17.562 1 97.94 337 ARG B CA 1
ATOM 5468 C C . ARG B 1 337 ? 15.047 25.234 17.656 1 97.94 337 ARG B C 1
ATOM 5470 O O . ARG B 1 337 ? 13.945 25.359 18.188 1 97.94 337 ARG B O 1
ATOM 5477 N N . GLU B 1 338 ? 15.594 26.203 17.109 1 97.81 338 GLU B N 1
ATOM 5478 C CA . GLU B 1 338 ? 15.172 27.594 17.297 1 97.81 338 GLU B CA 1
ATOM 5479 C C . GLU B 1 338 ? 13.93 27.906 16.469 1 97.81 338 GLU B C 1
ATOM 5481 O O . GLU B 1 338 ? 13.055 28.656 16.906 1 97.81 338 GLU B O 1
ATOM 5486 N N . VAL B 1 339 ? 13.906 27.359 15.297 1 97.94 339 VAL B N 1
ATOM 5487 C CA . VAL B 1 339 ? 12.852 27.766 14.367 1 97.94 339 VAL B CA 1
ATOM 5488 C C . VAL B 1 339 ? 11.672 26.797 14.484 1 97.94 339 VAL B C 1
ATOM 5490 O O . VAL B 1 339 ? 10.516 27.219 14.445 1 97.94 339 VAL B O 1
ATOM 5493 N N . PHE B 1 340 ? 11.93 25.531 14.68 1 98.38 340 PHE B N 1
ATOM 5494 C CA . PHE B 1 340 ? 10.859 24.547 14.555 1 98.38 340 PHE B CA 1
ATOM 5495 C C . PHE B 1 340 ? 10.586 23.875 15.891 1 98.38 340 PHE B C 1
ATOM 5497 O O . PHE B 1 340 ? 9.617 23.125 16.031 1 98.38 340 PHE B O 1
ATOM 5504 N N . GLY B 1 341 ? 11.438 24.078 16.891 1 97.38 341 GLY B N 1
ATOM 5505 C CA . GLY B 1 341 ? 11.266 23.453 18.188 1 97.38 341 GLY B CA 1
ATOM 5506 C C . GLY B 1 341 ? 11.68 22 18.203 1 97.38 341 GLY B C 1
ATOM 5507 O O . GLY B 1 341 ? 11.266 21.234 19.094 1 97.38 341 GLY B O 1
ATOM 5508 N N . VAL B 1 342 ? 12.453 21.594 17.203 1 98.25 342 VAL B N 1
ATOM 5509 C CA . VAL B 1 342 ? 12.938 20.219 17.125 1 98.25 342 VAL B CA 1
ATOM 5510 C C . VAL B 1 342 ? 14.242 20.094 17.891 1 98.25 342 VAL B C 1
ATOM 5512 O O . VAL B 1 342 ? 15.227 20.766 17.578 1 98.25 342 VAL B O 1
ATOM 5515 N N . ARG B 1 343 ? 14.273 19.156 18.797 1 96.94 343 ARG B N 1
ATOM 5516 C CA . ARG B 1 343 ? 15.422 19.078 19.688 1 96.94 343 ARG B CA 1
ATOM 5517 C C . ARG B 1 343 ? 16.078 17.703 19.594 1 96.94 343 ARG B C 1
ATOM 5519 O O . ARG B 1 343 ? 15.398 16.672 19.594 1 96.94 343 ARG B O 1
ATOM 5526 N N . TYR B 1 344 ? 17.359 17.703 19.453 1 95.75 344 TYR B N 1
ATOM 5527 C CA . TYR B 1 344 ? 18.203 16.516 19.5 1 95.75 344 TYR B CA 1
ATOM 5528 C C . TYR B 1 344 ? 19.344 16.719 20.484 1 95.75 344 TYR B C 1
ATOM 5530 O O . TYR B 1 344 ? 19.688 17.844 20.828 1 95.75 344 TYR B O 1
ATOM 5538 N N . GLY B 1 345 ? 19.797 15.633 20.938 1 90.25 345 GLY B N 1
ATOM 5539 C CA . GLY B 1 345 ? 20.953 15.695 21.812 1 90.25 345 GLY B CA 1
ATOM 5540 C C . GLY B 1 345 ? 22.219 16.125 21.078 1 90.25 345 GLY B C 1
ATOM 5541 O O . GLY B 1 345 ? 22.234 16.203 19.859 1 90.25 345 GLY B O 1
ATOM 5542 N N . ASP B 1 346 ? 23.266 16.406 21.812 1 85.69 346 ASP B N 1
ATOM 5543 C CA . ASP B 1 346 ? 24.516 16.953 21.297 1 85.69 346 ASP B CA 1
ATOM 5544 C C . ASP B 1 346 ? 25.188 15.984 20.328 1 85.69 346 ASP B C 1
ATOM 5546 O O . ASP B 1 346 ? 25.953 16.391 19.453 1 85.69 346 ASP B O 1
ATOM 5550 N N . ASN B 1 347 ? 24.875 14.766 20.453 1 91.12 347 ASN B N 1
ATOM 5551 C CA . ASN B 1 347 ? 25.547 13.758 19.641 1 91.12 347 ASN B CA 1
ATOM 5552 C C . ASN B 1 347 ? 24.766 13.438 18.375 1 91.12 347 ASN B C 1
ATOM 5554 O O . ASN B 1 347 ? 25.172 12.555 17.594 1 91.12 347 ASN B O 1
ATOM 5558 N N . ALA B 1 348 ? 23.766 14.164 18.078 1 94.31 348 ALA B N 1
ATOM 5559 C CA . ALA B 1 348 ? 22.875 13.82 16.969 1 94.31 348 ALA B CA 1
ATOM 5560 C C . ALA B 1 348 ? 23.594 13.961 15.625 1 94.31 348 ALA B C 1
ATOM 5562 O O . ALA B 1 348 ? 23.312 13.211 14.688 1 94.31 348 ALA B O 1
ATOM 5563 N N . ALA B 1 349 ? 24.516 14.852 15.578 1 95.12 349 ALA B N 1
ATOM 5564 C CA . ALA B 1 349 ? 25.203 15.148 14.328 1 95.12 349 ALA B CA 1
ATOM 5565 C C . ALA B 1 349 ? 26 13.938 13.828 1 95.12 349 ALA B C 1
ATOM 5567 O O . ALA B 1 349 ? 26.234 13.797 12.633 1 95.12 349 ALA B O 1
ATOM 5568 N N . GLN B 1 350 ? 26.375 13.062 14.719 1 95.38 350 GLN B N 1
ATOM 5569 C CA . GLN B 1 350 ? 27.188 11.914 14.328 1 95.38 350 GLN B CA 1
ATOM 5570 C C . GLN B 1 350 ? 26.359 10.914 13.516 1 95.38 350 GLN B C 1
ATOM 5572 O O . GLN B 1 350 ? 26.906 10.172 12.695 1 95.38 350 GLN B O 1
ATOM 5577 N N . TYR B 1 351 ? 25.109 10.945 13.719 1 96.12 351 TYR B N 1
ATOM 5578 C CA . TYR B 1 351 ? 24.266 9.891 13.148 1 96.12 351 TYR B CA 1
ATOM 5579 C C . TYR B 1 351 ? 24 10.148 11.672 1 96.12 351 TYR B C 1
ATOM 5581 O O . TYR B 1 351 ? 23.609 9.234 10.938 1 96.12 351 TYR B O 1
ATOM 5589 N N . ILE B 1 352 ? 24.188 11.367 11.188 1 96.62 352 ILE B N 1
ATOM 5590 C CA . ILE B 1 352 ? 23.906 11.672 9.789 1 96.62 352 ILE B CA 1
ATOM 5591 C C . ILE B 1 352 ? 25.141 11.391 8.938 1 96.62 352 ILE B C 1
ATOM 5593 O O . ILE B 1 352 ? 25.078 11.406 7.707 1 96.62 352 ILE B O 1
ATOM 5597 N N . THR B 1 353 ? 26.266 11.156 9.602 1 95.12 353 THR B N 1
ATOM 5598 C CA . THR B 1 353 ? 27.516 10.906 8.875 1 95.12 353 THR B CA 1
ATOM 5599 C C . THR B 1 353 ? 27.344 9.742 7.895 1 95.12 353 THR B C 1
ATOM 5601 O O . THR B 1 353 ? 26.844 8.68 8.266 1 95.12 353 THR B O 1
ATOM 5604 N N . GLY B 1 354 ? 27.719 9.984 6.637 1 93.69 354 GLY B N 1
ATOM 5605 C CA . GLY B 1 354 ? 27.641 8.945 5.621 1 93.69 354 GLY B CA 1
ATOM 5606 C C . GLY B 1 354 ? 26.328 8.945 4.863 1 93.69 354 GLY B C 1
ATOM 5607 O O . GLY B 1 354 ? 26.203 8.281 3.834 1 93.69 354 GLY B O 1
ATOM 5608 N N . ARG B 1 355 ? 25.375 9.695 5.344 1 94.94 355 ARG B N 1
ATOM 5609 C CA . ARG B 1 355 ? 24.094 9.773 4.664 1 94.94 355 ARG B CA 1
ATOM 5610 C C . ARG B 1 355 ? 24.078 10.922 3.658 1 94.94 355 ARG B C 1
ATOM 5612 O O . ARG B 1 355 ? 24.844 11.875 3.781 1 94.94 355 ARG B O 1
ATOM 5619 N N . ALA B 1 356 ? 23.219 10.812 2.768 1 94.88 356 ALA B N 1
ATOM 5620 C CA . ALA B 1 356 ? 23.219 11.672 1.584 1 94.88 356 ALA B CA 1
ATOM 5621 C C . ALA B 1 356 ? 23.078 13.141 1.97 1 94.88 356 ALA B C 1
ATOM 5623 O O . ALA B 1 356 ? 23.766 14.008 1.425 1 94.88 356 ALA B O 1
ATOM 5624 N N . PRO B 1 357 ? 22.25 13.508 2.941 1 96.31 357 PRO B N 1
ATOM 5625 C CA . PRO B 1 357 ? 22.031 14.93 3.207 1 96.31 357 PRO B CA 1
ATOM 5626 C C . PRO B 1 357 ? 23.109 15.539 4.102 1 96.31 357 PRO B C 1
ATOM 5628 O O . PRO B 1 357 ? 23.047 16.719 4.445 1 96.31 357 PRO B O 1
ATOM 5631 N N . ALA B 1 358 ? 24.062 14.75 4.457 1 96.38 358 ALA B N 1
ATOM 5632 C CA . ALA B 1 358 ? 25.109 15.219 5.375 1 96.38 358 ALA B CA 1
ATOM 5633 C C . ALA B 1 358 ? 25.938 16.328 4.738 1 96.38 358 ALA B C 1
ATOM 5635 O O . ALA B 1 358 ? 26.203 16.297 3.533 1 96.38 358 ALA B O 1
ATOM 5636 N N . PHE B 1 359 ? 26.359 17.25 5.586 1 94.62 359 PHE B N 1
ATOM 5637 C CA . PHE B 1 359 ? 27.344 18.234 5.148 1 94.62 359 PHE B CA 1
ATOM 5638 C C . PHE B 1 359 ? 28.719 17.578 5.031 1 94.62 359 PHE B C 1
ATOM 5640 O O . PHE B 1 359 ? 29.031 16.609 5.734 1 94.62 359 PHE B O 1
ATOM 5647 N N . ALA B 1 360 ? 29.531 18.016 4 1 80.19 360 ALA B N 1
ATOM 5648 C CA . ALA B 1 360 ? 30.891 17.516 3.855 1 80.19 360 ALA B CA 1
ATOM 5649 C C . ALA B 1 360 ? 31.688 17.703 5.145 1 80.19 360 ALA B C 1
ATOM 5651 O O . ALA B 1 360 ? 31.5 18.703 5.852 1 80.19 360 ALA B O 1
ATOM 5652 N N . GLN B 1 361 ? 32.344 16.625 5.57 1 63.62 361 GLN B N 1
ATOM 5653 C CA . GLN B 1 361 ? 33.219 16.656 6.73 1 63.62 361 GLN B CA 1
ATOM 5654 C C . GLN B 1 361 ? 34.25 17.781 6.59 1 63.62 361 GLN B C 1
ATOM 5656 O O . GLN B 1 361 ? 34.75 18.031 5.492 1 63.62 361 GLN B O 1
ATOM 5661 N N . GLY B 1 362 ? 34.438 18.766 7.516 1 51.78 362 GLY B N 1
ATOM 5662 C CA . GLY B 1 362 ? 35.438 19.828 7.543 1 51.78 362 GLY B CA 1
ATOM 5663 C C . GLY B 1 362 ? 34.844 21.203 7.199 1 51.78 362 GLY B C 1
ATOM 5664 O O . GLY B 1 362 ? 35.594 22.188 7.125 1 51.78 362 GLY B O 1
ATOM 5665 N N . SER B 1 363 ? 33.625 21.203 6.703 1 40.12 363 SER B N 1
ATOM 5666 C CA . SER B 1 363 ? 33.188 22.578 6.535 1 40.12 363 SER B CA 1
ATOM 5667 C C . SER B 1 363 ? 32.594 23.125 7.836 1 40.12 363 SER B C 1
ATOM 5669 O O . SER B 1 363 ? 32.062 22.375 8.648 1 40.12 363 SER B O 1
#

Organism: Coprinellus micaceus (NCBI:txid71717)

Solvent-accessible surface area (backbone atoms only — not comparable to full-atom values): 37634 Å² total; per-residue (Å²): 127,81,56,22,49,44,82,93,60,27,22,60,33,79,45,87,35,90,54,52,54,68,54,48,51,52,48,39,50,64,37,64,44,67,51,88,80,36,62,51,63,64,23,38,70,48,61,61,46,76,61,33,70,66,50,49,24,50,51,48,36,23,46,37,50,57,44,31,28,20,56,50,47,47,36,42,31,88,81,22,59,71,60,40,47,58,66,48,19,39,43,34,50,76,70,52,35,31,52,30,39,28,51,19,39,38,38,36,48,50,31,46,40,20,40,42,53,34,15,52,48,36,17,37,16,22,41,22,75,31,34,88,39,85,88,52,67,85,43,67,48,38,67,66,35,56,39,34,41,34,28,39,40,93,89,44,48,54,27,28,37,40,44,70,24,69,46,83,90,37,57,54,44,64,30,49,44,18,58,45,76,81,9,57,35,66,36,52,26,67,18,26,34,32,32,30,37,72,41,57,56,89,86,60,45,43,11,61,42,86,52,91,83,42,48,74,47,56,65,26,40,27,40,25,40,32,81,43,52,65,82,59,48,83,78,45,62,79,80,64,49,34,53,44,31,36,31,48,88,53,78,44,50,73,58,36,44,50,50,30,44,48,47,54,51,68,34,85,58,60,72,70,33,52,40,43,38,35,23,37,39,44,71,58,76,76,62,80,77,73,66,68,76,83,68,84,66,75,77,49,23,32,34,42,36,36,52,74,48,34,31,34,37,40,40,19,79,60,51,73,44,80,74,45,75,47,68,35,60,66,50,46,50,48,46,36,34,74,73,57,51,30,58,74,63,91,66,25,64,65,43,24,62,92,42,69,59,43,60,67,88,89,93,127,81,59,22,50,46,82,92,59,28,23,60,36,79,44,87,36,90,53,51,55,67,54,48,50,52,47,38,50,65,39,66,44,67,50,89,80,36,62,51,65,62,22,38,71,56,56,59,46,76,60,34,70,68,50,50,25,49,52,48,37,23,45,38,52,58,42,28,29,19,55,49,46,48,36,41,31,89,81,22,58,72,60,40,47,59,66,49,19,39,43,33,48,76,71,51,34,32,50,30,39,28,49,20,38,39,38,36,50,51,32,47,39,20,43,42,54,34,15,51,50,35,17,37,16,22,42,22,74,32,35,91,38,87,88,53,67,84,43,66,49,37,66,65,35,56,39,34,40,32,30,40,40,93,88,44,48,54,25,28,36,40,42,69,23,68,44,83,90,39,56,53,43,65,29,49,44,19,60,44,77,82,10,56,32,65,36,51,26,67,17,26,34,32,32,29,38,72,41,57,57,88,85,60,45,43,12,60,42,86,49,91,85,42,49,74,45,57,64,25,40,28,41,26,40,32,81,44,50,64,82,59,49,83,78,45,63,78,80,62,48,33,53,44,30,36,31,49,87,53,78,42,50,74,59,37,46,49,50,31,45,48,48,53,51,68,33,84,59,61,72,70,32,52,42,41,40,35,24,34,40,44,70,54,76,77,61,79,76,72,67,70,73,81,68,85,67,76,77,51,22,32,34,42,37,36,52,72,49,34,30,32,38,39,40,22,78,60,51,73,43,79,74,45,74,45,68,35,58,68,51,47,50,48,46,36,32,76,75,58,50,29,58,72,63,92,67,24,63,65,44,24,63,93,43,71,59,44,60,67,87,89,91

InterPro domains:
  IPR001447 Arylamine N-acetyltransferase [PF00797] (53-186)
  IPR001447 Arylamine N-acetyltransferase [PTHR11786] (17-347)
  IPR038765 Papain-like cysteine peptidase superfamily [SSF54001] (18-356)
  IPR053710 Arylamine N-acetyltransferase domain-containing protein [G3DSA:3.30.2140.20] (19-353)

Radius of gyration: 27.72 Å; Cα contacts (8 Å, |Δi|>4): 1613; chains: 2; bounding box: 63×97×68 Å

pLDDT: mean 90.19, std 14.2, range [34.09, 98.94]

Foldseek 3Di:
DFFQAAPVRDAFDQDAFPDQLVLLLLLCVLLPNPCVPPDDSVCLVVLNQQFDLVVQLSSLLSLQFRFKAWQLCLFLPQVSADDLAQVSLSCCGRPQLHHYAQRSSQSPVQRSCSSSPWRKFKWFKWFFQCLVPQPDDGDTDDRLHMWMWTDRDPVHNRIWIATSHHFPLHASGTFTRGADPNRWDAGLAQQKIKGKHWDDDVPDPAFPDPDPPTDGHDIWIWMWMAGGGPVVVVPDPPRRTGTGMTIHPDGDDSVNNNVSSVCQSVDCDDDSQQKTKMKGKDFDPPPVPVPPDDDPPDTRMWMWMDIQFWIWIAGNNGDIGTDDGHQAPVVVQVCCCPPRVHHDDPSSLVRNPPTNSHHPPPD/DFFQAAPVRDAFDQDAFPDQLVLLLLLCVLLPNPCVPPDDSVCLVVLVQQFDLVVQLSSLLSLQFRFKAWQLCLFLPQVSADDLAQVSLSCCGRPQLHHYAQRSSQSPVQRSCSSSPWRKFKWFKWFFQCLVPQPDDGDTDDRLHMWMWTDRDPVHRRIWIATSHHFPLHASGTFTRGADPNRWDAGLAQQKIKGKHWDDDVPDPAFPDPDPPTDGHDIWIWMWMAGGGPVVVVPDPPRRTGTGMTIHPDGDDPVNNNVSSVCQSVDCDDDSQQKTKMKGKDFDPPPVPVPPDDDPPDTWMWMWMDIQFWIWIAGNNGDIGTDDGHQAPVVVQVCCCPPRVHHDDPSSLVRNPPTNSHHPPPD